Protein AF-0000000084427892 (afdb_homodimer)

Organism: Penicillium patulum (NCBI:txid5078)

Solvent-accessible surface area (backbone atoms only — not comparable to full-atom values): 20695 Å² total; per-residue (Å²): 104,82,32,48,27,40,59,46,80,40,47,54,84,70,60,51,94,84,49,56,61,52,50,46,49,48,48,59,46,49,62,25,68,35,38,67,47,44,87,83,31,60,56,62,82,47,36,40,78,63,13,33,36,31,48,36,70,50,78,70,40,39,47,71,59,46,54,56,54,44,50,54,45,34,74,46,35,72,41,52,42,71,47,29,50,36,34,38,26,32,45,56,47,58,78,58,61,73,76,78,50,58,50,63,68,60,34,79,55,64,64,53,26,68,66,50,59,46,65,60,71,74,93,66,75,62,49,34,32,34,41,33,34,36,38,28,37,37,37,39,20,44,59,84,41,91,79,54,62,72,46,72,36,35,33,39,36,40,34,35,33,40,15,62,42,77,93,50,48,21,29,43,33,39,41,36,22,35,43,62,58,66,59,52,54,51,51,47,52,58,60,56,45,52,59,70,72,97,103,81,29,47,28,40,60,45,80,40,46,51,85,70,59,51,94,85,48,57,61,52,52,45,49,48,47,59,47,49,60,24,68,33,37,64,48,43,86,82,31,60,57,62,82,47,37,40,77,64,13,38,35,31,48,36,71,49,78,68,40,40,47,71,58,45,53,56,54,46,50,53,45,34,74,45,36,72,41,51,42,69,46,31,49,37,35,38,26,34,46,55,48,57,78,55,58,77,77,78,49,58,52,62,71,59,36,80,54,64,64,52,28,71,66,49,58,50,65,62,70,71,90,59,75,62,50,35,34,34,42,32,35,35,37,29,37,36,36,39,19,44,60,84,41,90,79,52,61,71,45,70,35,36,33,39,38,40,34,35,33,39,15,64,43,74,92,50,48,21,30,46,34,37,40,36,21,35,42,60,60,67,57,52,53,52,50,48,53,58,60,55,45,52,58,68,72,98

Sequence (396 aa):
MESAVTIHHGPYESIPPTASPGLKFLQRFLPALDSLSPTENQITPFFTPSAPILVGSDPPTAANQAVILLEVRSHHMCKFHHDVHLAWDIDLGRDIGPVETSYKRTAPDEETAQKGQLYAPLAGNIQMKRTVMFEATSESVFAADPDQFPVRIREFNVLDLEGRDESDLQIVEMRIFLDQRPIQAHSANLFTGATYGSMESAVTIHHGPYESIPPTASPGLKFLQRFLPALDSLSPTENQITPFFTPSAPILVGSDPPTAANQAVILLEVRSHHMCKFHHDVHLAWDIDLGRDIGPVETSYKRTAPDEETAQKGQLYAPLAGNIQMKRTVMFEATSESVFAADPDQFPVRIREFNVLDLEGRDESDLQIVEMRIFLDQRPIQAHSANLFTGATYGS

Secondary structure (DSSP, 8-state):
-EEEEEEEES-GGG--TTS-HHHHHHHHHHHHHH-S-TTTS-SGGGB-TT-EEEETTSPPEEHHHHHHHHHHHHHHEEEEEEEEEEEEEEEEES-S-S---HHHHH-SSHHHHHH-------SS---EEEEEEEEEEEEEEETT-TT-PPEEEEEEEEEEEEESSGGG-EEEEEEEEE--HHHHHHHHHHHHHHHHH-/-EEEEEEEES-GGG--TTS-HHHHHHHHHHHHHH-S-TTTS-SGGGB-TT-EEEETTSPPEEHHHHHHHHHHHHHHEEEEEEEEEEEEEEEEES-S-S---HHHHH-SSHHHHHH-------SS---EEEEEEEEEEEEEEETT-TT-PPEEEEEEEEEEEEESSGGG-EEEEEEEEE--HHHHHHHHHHHHHHHH--

Radius of gyration: 21.23 Å; Cα contacts (8 Å, |Δi|>4): 842; chains: 2; bounding box: 60×52×47 Å

Foldseek 3Di:
DDWDKDKDFWFLCPQDPPDDLLSVLVNLQQCCVFDLCCVVRPNCLQADQLAWEAEAPDDTDTSVVVSVVSPVLSVWFPGKHKIWGMKMKIWPFQPPPQPPDCCLVVVPDVVCSVVPCLQPDPDDRWGTKMKMKTWIKMWTFTPLDPVRDIDIWIKIKIFIWTAPDSVGIHGSYIYIYTDCVSVVVVVCCSVVVVVVVD/DDWDKDKDFWFLCPQDPPDDLLSVLVNLQQCCVFDLCCVVRPNVLQADQLAWEAEPPDDTDGSVVVSVVSPVLSVWFPGKHKIWGMKMKIWPFQPPPQPPDCCLVVVPDVVCSVVPCLPPDDPDRWGTKIKMKTWIKMWTFTPLDPVRDIDIWIKIKIFIWTAPDSVGIHGSYIYIYTDCVSVVVVVCCSVVVVVVVD

pLDDT: mean 82.0, std 20.38, range [28.8, 98.5]

Nearest PDB structures (foldseek):
  3soy-assembly1_A-2  TM=7.344E-01  e=1.628E-03  Salmonella enterica subsp. enterica serovar Typhimurium str. LT2
  3d9r-assembly2_D  TM=6.594E-01  e=1.533E-03  Pectobacterium atrosepticum
  3nv0-assembly1_A  TM=4.526E-01  e=1.935E-02  Caenorhabditis elegans
  5u9o-assembly1_G  TM=5.743E-01  e=2.441E-01  Arabidopsis thaliana
  6jzn-assembly1_C  TM=5.168E-01  e=1.506E-01  Arabidopsis thaliana

Structure (mmCIF, N/CA/C/O backbone):
data_AF-0000000084427892-model_v1
#
loop_
_entity.id
_entity.type
_entity.pdbx_description
1 polymer 'Uncharacterized protein'
#
loop_
_atom_site.group_PDB
_atom_site.id
_atom_site.type_symbol
_atom_site.label_atom_id
_atom_site.label_alt_id
_atom_site.label_comp_id
_atom_site.label_asym_id
_atom_site.label_entity_id
_atom_site.label_seq_id
_atom_site.pdbx_PDB_ins_code
_atom_site.Cartn_x
_atom_site.Cartn_y
_atom_site.Cartn_z
_atom_site.occupancy
_atom_site.B_iso_or_equiv
_atom_site.auth_seq_id
_atom_site.auth_comp_id
_atom_site.auth_asym_id
_atom_site.auth_atom_id
_atom_site.pdbx_PDB_model_num
ATOM 1 N N . MET A 1 1 ? 17.125 0.449 -13.711 1 56.78 1 MET A N 1
ATOM 2 C CA . MET A 1 1 ? 18.031 1.381 -13.055 1 56.78 1 MET A CA 1
ATOM 3 C C . MET A 1 1 ? 18.125 1.089 -11.555 1 56.78 1 MET A C 1
ATOM 5 O O . MET A 1 1 ? 17.125 0.738 -10.93 1 56.78 1 MET A O 1
ATOM 9 N N . GLU A 1 2 ? 19.25 0.907 -11.055 1 73.56 2 GLU A N 1
ATOM 10 C CA . GLU A 1 2 ? 19.531 0.644 -9.641 1 73.56 2 GLU A CA 1
ATOM 11 C C . GLU A 1 2 ? 19.625 1.942 -8.852 1 73.56 2 GLU A C 1
ATOM 13 O O . GLU A 1 2 ? 20.266 2.896 -9.289 1 73.56 2 GLU A O 1
ATOM 18 N N . SER A 1 3 ? 18.703 2.094 -7.887 1 84.56 3 SER A N 1
ATOM 19 C CA . SER A 1 3 ? 18.688 3.234 -6.977 1 84.56 3 SER A CA 1
ATOM 20 C C . SER A 1 3 ? 19.016 2.803 -5.551 1 84.56 3 SER A C 1
ATOM 22 O O . SER A 1 3 ? 19.094 1.607 -5.258 1 84.56 3 SER A O 1
ATOM 24 N N . ALA A 1 4 ? 19.359 3.793 -4.809 1 89.75 4 ALA A N 1
ATOM 25 C CA . ALA A 1 4 ? 19.609 3.52 -3.396 1 89.75 4 ALA A CA 1
ATOM 26 C C . ALA A 1 4 ? 18.344 3.695 -2.564 1 89.75 4 ALA A C 1
ATOM 28 O O . ALA A 1 4 ? 17.516 4.559 -2.857 1 89.75 4 ALA A O 1
ATOM 29 N N . VAL A 1 5 ? 18.25 2.834 -1.562 1 91.88 5 VAL A N 1
ATOM 30 C CA . VAL A 1 5 ? 17.109 2.92 -0.666 1 91.88 5 VAL A CA 1
ATOM 31 C C . VAL A 1 5 ? 17.578 2.902 0.785 1 91.88 5 VAL A C 1
ATOM 33 O O . VAL A 1 5 ? 18.5 2.162 1.133 1 91.88 5 VAL A O 1
ATOM 36 N N . THR A 1 6 ? 17.047 3.797 1.541 1 93.44 6 THR A N 1
ATOM 37 C CA . THR A 1 6 ? 17.203 3.781 2.99 1 93.44 6 THR A CA 1
ATOM 38 C C . THR A 1 6 ? 15.922 3.328 3.678 1 93.44 6 THR A C 1
ATOM 40 O O . THR A 1 6 ? 14.828 3.746 3.295 1 93.44 6 THR A O 1
ATOM 43 N N . ILE A 1 7 ? 16.125 2.459 4.695 1 92.06 7 ILE A N 1
ATOM 44 C CA . ILE A 1 7 ? 14.969 1.875 5.371 1 92.06 7 ILE A CA 1
ATOM 45 C C . ILE A 1 7 ? 14.969 2.291 6.84 1 92.06 7 ILE A C 1
ATOM 47 O O . ILE A 1 7 ? 16 2.248 7.504 1 92.06 7 ILE A O 1
ATOM 51 N N . HIS A 1 8 ? 13.836 2.74 7.293 1 91.69 8 HIS A N 1
ATOM 52 C CA . HIS A 1 8 ? 13.633 3.072 8.695 1 91.69 8 HIS A CA 1
ATOM 53 C C . HIS A 1 8 ? 12.617 2.129 9.344 1 91.69 8 HIS A C 1
ATOM 55 O O . HIS A 1 8 ? 11.555 1.867 8.773 1 91.69 8 HIS A O 1
ATOM 61 N N . HIS A 1 9 ? 12.953 1.652 10.508 1 89.31 9 HIS A N 1
ATOM 62 C CA . HIS A 1 9 ? 12.062 0.815 11.305 1 89.31 9 HIS A CA 1
ATOM 63 C C . HIS A 1 9 ? 11.547 1.565 12.523 1 89.31 9 HIS A C 1
ATOM 65 O O . HIS A 1 9 ? 12.328 2.139 13.281 1 89.31 9 HIS A O 1
ATOM 71 N N . GLY A 1 10 ? 10.203 1.574 12.609 1 90.12 10 GLY A N 1
ATOM 72 C CA . GLY A 1 10 ? 9.633 2.17 13.812 1 90.12 10 GLY A CA 1
ATOM 73 C C . GLY A 1 10 ? 8.898 3.471 13.547 1 90.12 10 GLY A C 1
ATOM 74 O O . GLY A 1 10 ? 8.656 3.826 12.391 1 90.12 10 GLY A O 1
ATOM 75 N N . PRO A 1 11 ? 8.5 4.098 14.672 1 94.38 11 PRO A N 1
ATOM 76 C CA . PRO A 1 11 ? 7.715 5.328 14.539 1 94.38 11 PRO A CA 1
ATOM 77 C C . PRO A 1 11 ? 8.492 6.453 13.859 1 94.38 11 PRO A C 1
ATOM 79 O O . PRO A 1 11 ? 9.719 6.484 13.922 1 94.38 11 PRO A O 1
ATOM 82 N N . TYR A 1 12 ? 7.738 7.328 13.156 1 96.12 12 TYR A N 1
ATOM 83 C CA . TYR A 1 12 ? 8.406 8.391 12.414 1 96.12 12 TYR A CA 1
ATOM 84 C C . TYR A 1 12 ? 9.102 9.359 13.359 1 96.12 12 TYR A C 1
ATOM 86 O O . TYR A 1 12 ? 10.031 10.07 12.961 1 96.12 12 TYR A O 1
ATOM 94 N N . GLU A 1 13 ? 8.742 9.367 14.617 1 96.5 13 GLU A N 1
ATOM 95 C CA . GLU A 1 13 ? 9.367 10.219 15.625 1 96.5 13 GLU A CA 1
ATOM 96 C C . GLU A 1 13 ? 10.812 9.797 15.891 1 96.5 13 GLU A C 1
ATOM 98 O O . GLU A 1 13 ? 11.609 10.594 16.391 1 96.5 13 GLU A O 1
ATOM 103 N N . SER A 1 14 ? 11.164 8.578 15.555 1 95.25 14 SER A N 1
ATOM 104 C CA . SER A 1 14 ? 12.492 8.055 15.852 1 95.25 14 SER A CA 1
ATOM 105 C C . SER A 1 14 ? 13.43 8.227 14.656 1 95.25 14 SER A C 1
ATOM 107 O O . SER A 1 14 ? 14.586 7.797 14.703 1 95.25 14 SER A O 1
ATOM 109 N N . ILE A 1 15 ? 12.961 8.844 13.625 1 96.38 15 ILE A N 1
ATOM 110 C CA . ILE A 1 15 ? 13.836 9.125 12.492 1 96.38 15 ILE A CA 1
ATOM 111 C C . ILE A 1 15 ? 14.906 10.133 12.906 1 96.38 15 ILE A C 1
ATOM 113 O O . ILE A 1 15 ? 14.594 11.242 13.344 1 96.38 15 ILE A O 1
ATOM 117 N N . PRO A 1 16 ? 16.109 9.82 12.75 1 95.56 16 PRO A N 1
ATOM 118 C CA . PRO A 1 16 ? 17.172 10.711 13.219 1 95.56 16 PRO A CA 1
ATOM 119 C C . PRO A 1 16 ? 17.422 11.883 12.273 1 95.56 16 PRO A C 1
ATOM 121 O O . PRO A 1 16 ? 17.047 11.82 11.094 1 95.56 16 PRO A O 1
ATOM 124 N N . PRO A 1 17 ? 18.047 12.883 12.766 1 94.75 17 PRO A N 1
ATOM 125 C CA . PRO A 1 17 ? 18.359 14.047 11.922 1 94.75 17 PRO A CA 1
ATOM 126 C C . PRO A 1 17 ? 19.344 13.719 10.805 1 94.75 17 PRO A C 1
ATOM 128 O O . PRO A 1 17 ? 19.484 14.484 9.844 1 94.75 17 PRO A O 1
ATOM 131 N N . THR A 1 18 ? 20.094 12.594 10.875 1 95.5 18 THR A N 1
ATOM 132 C CA . THR A 1 18 ? 21.094 12.195 9.883 1 95.5 18 THR A CA 1
ATOM 133 C C . THR A 1 18 ? 20.484 11.281 8.828 1 95.5 18 THR A C 1
ATOM 135 O O . THR A 1 18 ? 21.188 10.758 7.969 1 95.5 18 THR A O 1
ATOM 138 N N . ALA A 1 19 ? 19.203 11.102 8.938 1 96.62 19 ALA A N 1
ATOM 139 C CA . ALA A 1 19 ? 18.531 10.203 7.992 1 96.62 19 ALA A CA 1
ATOM 140 C C . ALA A 1 19 ? 18.547 10.789 6.582 1 96.62 19 ALA A C 1
ATOM 142 O O . ALA A 1 19 ? 18.969 11.93 6.379 1 96.62 19 ALA A O 1
ATOM 143 N N . SER A 1 20 ? 18.188 9.984 5.602 1 96.5 20 SER A N 1
ATOM 144 C CA . SER A 1 20 ? 18.094 10.414 4.211 1 96.5 20 SER A CA 1
ATOM 145 C C . SER A 1 20 ? 17.047 11.516 4.047 1 96.5 20 SER A C 1
ATOM 147 O O . SER A 1 20 ? 16.141 11.648 4.867 1 96.5 20 SER A O 1
ATOM 149 N N . PRO A 1 21 ? 17.125 12.367 3.012 1 96.38 21 PRO A N 1
ATOM 150 C CA . PRO A 1 21 ? 16.219 13.5 2.818 1 96.38 21 PRO A CA 1
ATOM 151 C C . PRO A 1 21 ? 14.75 13.102 2.814 1 96.38 21 PRO A C 1
ATOM 153 O O . PRO A 1 21 ? 13.906 13.797 3.389 1 96.38 21 PRO A O 1
ATOM 156 N N . GLY A 1 22 ? 14.422 12 2.205 1 97.69 22 GLY A N 1
ATOM 157 C CA . GLY A 1 22 ? 13.031 11.562 2.166 1 97.69 22 GLY A CA 1
ATOM 158 C C . GLY A 1 22 ? 12.484 11.195 3.531 1 97.69 22 GLY A C 1
ATOM 159 O O . GLY A 1 22 ? 11.328 11.5 3.844 1 97.69 22 GLY A O 1
ATOM 160 N N . LEU A 1 23 ? 13.312 10.516 4.348 1 97.94 23 LEU A N 1
ATOM 161 C CA . LEU A 1 23 ? 12.883 10.156 5.695 1 97.94 23 LEU A CA 1
ATOM 162 C C . LEU A 1 23 ? 12.734 11.398 6.566 1 97.94 23 LEU A C 1
ATOM 164 O O . LEU A 1 23 ? 11.805 11.484 7.375 1 97.94 23 LEU A O 1
ATOM 168 N N . LYS A 1 24 ? 13.633 12.32 6.367 1 98.25 24 LYS A N 1
ATOM 169 C CA . LYS A 1 24 ? 13.492 13.578 7.082 1 98.25 24 LYS A CA 1
ATOM 170 C C . LYS A 1 24 ? 12.211 14.305 6.676 1 98.25 24 LYS A C 1
ATOM 172 O O . LYS A 1 24 ? 11.531 14.898 7.516 1 98.25 24 LYS A O 1
ATOM 177 N N . PHE A 1 25 ? 11.906 14.328 5.383 1 98.12 25 PHE A N 1
ATOM 178 C CA . PHE A 1 25 ? 10.656 14.891 4.898 1 98.12 25 PHE A CA 1
ATOM 179 C C . PHE A 1 25 ? 9.469 14.25 5.602 1 98.12 25 PHE A C 1
ATOM 181 O O . PHE A 1 25 ? 8.57 14.953 6.082 1 98.12 25 PHE A O 1
ATOM 188 N N . LEU A 1 26 ? 9.516 12.914 5.691 1 98.5 26 LEU A N 1
ATOM 189 C CA . LEU A 1 26 ? 8.438 12.164 6.324 1 98.5 26 LEU A CA 1
ATOM 190 C C . LEU A 1 26 ? 8.266 12.578 7.781 1 98.5 26 LEU A C 1
ATOM 192 O O . LEU A 1 26 ? 7.141 12.758 8.258 1 98.5 26 LEU A O 1
ATOM 196 N N . GLN A 1 27 ? 9.336 12.734 8.438 1 98 27 GLN A N 1
ATOM 197 C CA . GLN A 1 27 ? 9.344 13.133 9.844 1 98 27 GLN A CA 1
ATOM 198 C C . GLN A 1 27 ? 8.672 14.484 10.039 1 98 27 GLN A C 1
ATOM 200 O O . GLN A 1 27 ? 8.047 14.734 11.07 1 98 27 GLN A O 1
ATOM 205 N N . ARG A 1 28 ? 8.789 15.359 9.086 1 97.19 28 ARG A N 1
ATOM 206 C CA . ARG A 1 28 ? 8.188 16.688 9.172 1 97.19 28 ARG A CA 1
ATOM 207 C C . ARG A 1 28 ? 6.742 16.656 8.695 1 97.19 28 ARG A C 1
ATOM 209 O O . ARG A 1 28 ? 5.902 17.406 9.211 1 97.19 28 ARG A O 1
ATOM 216 N N . PHE A 1 29 ? 6.438 15.875 7.805 1 97.75 29 PHE A N 1
ATOM 217 C CA . PHE A 1 29 ? 5.141 15.852 7.137 1 97.75 29 PHE A CA 1
ATOM 218 C C . PHE A 1 29 ? 4.082 15.211 8.023 1 97.75 29 PHE A C 1
ATOM 220 O O . PHE A 1 29 ? 2.965 15.719 8.133 1 97.75 29 PHE A O 1
ATOM 227 N N . LEU A 1 30 ? 4.398 14.086 8.672 1 98.06 30 LEU A N 1
ATOM 228 C CA . LEU A 1 30 ? 3.389 13.258 9.328 1 98.06 30 LEU A CA 1
ATOM 229 C C . LEU A 1 30 ? 2.764 14 10.508 1 98.06 30 LEU A C 1
ATOM 231 O O . LEU A 1 30 ? 1.559 13.891 10.742 1 98.06 30 LEU A O 1
ATOM 235 N N . PRO A 1 31 ? 3.58 14.812 11.281 1 96.94 31 PRO A N 1
ATOM 236 C CA . PRO A 1 31 ? 2.92 15.594 12.328 1 96.94 31 PRO A CA 1
ATOM 237 C C . PRO A 1 31 ? 1.857 16.547 11.781 1 96.94 31 PRO A C 1
ATOM 239 O O . PRO A 1 31 ? 0.819 16.75 12.414 1 96.94 31 PRO A O 1
ATOM 242 N N . ALA A 1 32 ? 2.111 17.094 10.648 1 95.81 32 ALA A N 1
ATOM 243 C CA . ALA A 1 32 ? 1.122 17.969 10.023 1 95.81 32 ALA A CA 1
ATOM 244 C C . ALA A 1 32 ? -0.104 17.188 9.578 1 95.81 32 ALA A C 1
ATOM 246 O O . ALA A 1 32 ? -1.24 17.609 9.797 1 95.81 32 ALA A O 1
ATOM 247 N N . LEU A 1 33 ? 0.109 16.031 9.031 1 96.38 33 LEU A N 1
ATOM 248 C CA . LEU A 1 33 ? -0.982 15.188 8.555 1 96.38 33 LEU A CA 1
ATOM 249 C C . LEU A 1 33 ? -1.826 14.688 9.727 1 96.38 33 LEU A C 1
ATOM 251 O O . LEU A 1 33 ? -3.045 14.547 9.602 1 96.38 33 LEU A O 1
ATOM 255 N N . ASP A 1 34 ? -1.21 14.43 10.812 1 96.44 34 ASP A N 1
ATOM 256 C CA . ASP A 1 34 ? -1.856 13.828 11.977 1 96.44 34 ASP A CA 1
ATOM 257 C C . ASP A 1 34 ? -2.568 14.891 12.812 1 96.44 34 ASP A C 1
ATOM 259 O O . ASP A 1 34 ? -3.379 14.562 13.68 1 96.44 34 ASP A O 1
ATOM 263 N N . SER A 1 35 ? -2.305 16.109 12.547 1 95.5 35 SER A N 1
ATOM 264 C CA . SER A 1 35 ? -2.764 17.172 13.422 1 95.5 35 SER A CA 1
ATOM 265 C C . SER A 1 35 ? -4.285 17.297 13.398 1 95.5 35 SER A C 1
ATOM 267 O O . SER A 1 35 ? -4.902 17.203 12.336 1 95.5 35 SER A O 1
ATOM 269 N N . LEU A 1 36 ? -4.832 17.531 14.539 1 95.75 36 LEU A N 1
ATOM 270 C CA . LEU A 1 36 ? -6.25 17.859 14.648 1 95.75 36 LEU A CA 1
ATOM 271 C C . LEU A 1 36 ? -6.461 19.359 14.75 1 95.75 36 LEU A C 1
ATOM 273 O O . LEU A 1 36 ? -7.539 19.828 15.125 1 95.75 36 LEU A O 1
ATOM 277 N N . SER A 1 37 ? -5.422 20.094 14.508 1 93.5 37 SER A N 1
ATOM 278 C CA . SER A 1 37 ? -5.438 21.547 14.344 1 93.5 37 SER A CA 1
ATOM 279 C C . SER A 1 37 ? -4.801 21.969 13.023 1 93.5 37 SER A C 1
ATOM 281 O O . SER A 1 37 ? -3.74 22.594 13.008 1 93.5 37 SER A O 1
ATOM 283 N N . PRO A 1 38 ? -5.535 21.703 11.961 1 89.62 38 PRO A N 1
ATOM 284 C CA . PRO A 1 38 ? -4.941 21.875 10.633 1 89.62 38 PRO A CA 1
ATOM 285 C C . PRO A 1 38 ? -4.66 23.344 10.289 1 89.62 38 PRO A C 1
ATOM 287 O O . PRO A 1 38 ? -3.842 23.625 9.414 1 89.62 38 PRO A O 1
ATOM 290 N N . THR A 1 39 ? -5.234 24.266 10.938 1 87.5 39 THR A N 1
ATOM 291 C CA . THR A 1 39 ? -4.949 25.688 10.711 1 87.5 39 THR A CA 1
ATOM 292 C C . THR A 1 39 ? -3.561 26.047 11.234 1 87.5 39 THR A C 1
ATOM 294 O O . THR A 1 39 ? -2.842 26.828 10.609 1 87.5 39 THR A O 1
ATOM 297 N N . GLU A 1 40 ? -3.227 25.438 12.32 1 90.94 40 GLU A N 1
ATOM 298 C CA . GLU A 1 40 ? -1.932 25.703 12.945 1 90.94 40 GLU A CA 1
ATOM 299 C C . GLU A 1 40 ? -0.835 24.844 12.328 1 90.94 40 GLU A C 1
ATOM 301 O O . GLU A 1 40 ? 0.335 25.234 12.32 1 90.94 40 GLU A O 1
ATOM 306 N N . ASN A 1 41 ? -1.213 23.703 11.922 1 92.25 41 ASN A N 1
ATOM 307 C CA . ASN A 1 41 ? -0.294 22.75 11.305 1 92.25 41 ASN A CA 1
ATOM 308 C C . ASN A 1 41 ? -0.712 22.422 9.875 1 92.25 41 ASN A C 1
ATOM 310 O O . ASN A 1 41 ? -1.296 21.359 9.625 1 92.25 41 ASN A O 1
ATOM 314 N N . GLN A 1 42 ? -0.339 23.234 8.938 1 91.12 42 GLN A N 1
ATOM 315 C CA . GLN A 1 42 ? -0.82 23.141 7.562 1 91.12 42 GLN A CA 1
ATOM 316 C C . GLN A 1 42 ? -0.027 22.094 6.777 1 91.12 42 GLN A C 1
ATOM 318 O O . GLN A 1 42 ? 1.194 22 6.922 1 91.12 42 GLN A O 1
ATOM 323 N N . ILE A 1 43 ? -0.756 21.375 5.941 1 93.19 43 ILE A N 1
ATOM 324 C CA . ILE A 1 43 ? -0.077 20.391 5.113 1 93.19 43 ILE A CA 1
ATOM 325 C C . ILE A 1 43 ? 0.25 21 3.748 1 93.19 43 ILE A C 1
ATOM 327 O O . ILE A 1 43 ? 1.049 20.438 2.99 1 93.19 43 ILE A O 1
ATOM 331 N N . THR A 1 44 ? -0.234 22.109 3.383 1 91.12 44 THR A N 1
ATOM 332 C CA . THR A 1 44 ? -0.168 22.688 2.047 1 91.12 44 THR A CA 1
ATOM 333 C C . THR A 1 44 ? 1.281 22.906 1.625 1 91.12 44 THR A C 1
ATOM 335 O O . THR A 1 44 ? 1.644 22.656 0.474 1 91.12 44 THR A O 1
ATOM 338 N N . PRO A 1 45 ? 2.162 23.328 2.498 1 92.94 45 PRO A N 1
ATOM 339 C CA . PRO A 1 45 ? 3.543 23.578 2.078 1 92.94 45 PRO A CA 1
ATOM 340 C C . PRO A 1 45 ? 4.262 22.312 1.637 1 92.94 45 PRO A C 1
ATOM 342 O O . PRO A 1 45 ? 5.316 22.375 1.002 1 92.94 45 PRO A O 1
ATOM 345 N N . PHE A 1 46 ? 3.738 21.172 1.99 1 95.69 46 PHE A N 1
ATOM 346 C CA . PHE A 1 46 ? 4.402 19.906 1.691 1 95.69 46 PHE A CA 1
ATOM 347 C C . PHE A 1 46 ? 4.035 19.422 0.295 1 95.69 46 PHE A C 1
ATOM 349 O O . PHE A 1 46 ? 4.625 18.469 -0.211 1 95.69 46 PHE A O 1
ATOM 356 N N . PHE A 1 47 ? 3.064 20.078 -0.274 1 93.12 47 PHE A N 1
ATOM 357 C CA . PHE A 1 47 ? 2.562 19.641 -1.57 1 93.12 47 PHE A CA 1
ATOM 358 C C . PHE A 1 47 ? 2.777 20.719 -2.629 1 93.12 47 PHE A C 1
ATOM 360 O O . PHE A 1 47 ? 2.695 21.922 -2.332 1 93.12 47 PHE A O 1
ATOM 367 N N . THR A 1 48 ? 2.992 20.234 -3.834 1 87.5 48 THR A N 1
ATOM 368 C CA . THR A 1 48 ? 2.756 21.141 -4.945 1 87.5 48 THR A CA 1
ATOM 369 C C . THR A 1 48 ? 1.268 21.453 -5.098 1 87.5 48 THR A C 1
ATOM 371 O O . THR A 1 48 ? 0.424 20.625 -4.746 1 87.5 48 THR A O 1
ATOM 374 N N . PRO A 1 49 ? 0.808 22.594 -5.457 1 78.25 49 PRO A N 1
ATOM 375 C CA . PRO A 1 49 ? -0.591 23.016 -5.441 1 78.25 49 PRO A CA 1
ATOM 376 C C . PRO A 1 49 ? -1.52 22.047 -6.164 1 78.25 49 PRO A C 1
ATOM 378 O O . PRO A 1 49 ? -2.654 21.828 -5.73 1 78.25 49 PRO A O 1
ATOM 381 N N . SER A 1 50 ? -1.135 21.375 -7.137 1 79.25 50 SER A N 1
ATOM 382 C CA . SER A 1 50 ? -2.029 20.516 -7.898 1 79.25 50 SER A CA 1
ATOM 383 C C . SER A 1 50 ? -1.663 19.047 -7.719 1 79.25 50 SER A C 1
ATOM 385 O O . SER A 1 50 ? -2.051 18.203 -8.531 1 79.25 50 SER A O 1
ATOM 387 N N . ALA A 1 51 ? -0.917 18.812 -6.609 1 87.5 51 ALA A N 1
ATOM 388 C CA . ALA A 1 51 ? -0.548 17.422 -6.383 1 87.5 51 ALA A CA 1
ATOM 389 C C . ALA A 1 51 ? -1.781 16.562 -6.105 1 87.5 51 ALA A C 1
ATOM 391 O O . ALA A 1 51 ? -2.566 16.875 -5.203 1 87.5 51 ALA A O 1
ATOM 392 N N . PRO A 1 52 ? -1.95 15.531 -6.832 1 89.5 52 PRO A N 1
ATOM 393 C CA . PRO A 1 52 ? -3.08 14.641 -6.551 1 89.5 52 PRO A CA 1
ATOM 394 C C . PRO A 1 52 ? -2.832 13.734 -5.348 1 89.5 52 PRO A C 1
ATOM 396 O O . PRO A 1 52 ? -1.707 13.273 -5.141 1 89.5 52 PRO A O 1
ATOM 399 N N . ILE A 1 53 ? -3.879 13.523 -4.641 1 90.94 53 ILE A N 1
ATOM 400 C CA . ILE A 1 53 ? -3.939 12.516 -3.586 1 90.94 53 ILE A CA 1
ATOM 401 C C . ILE A 1 53 ? -4.918 11.414 -3.982 1 90.94 53 ILE A C 1
ATOM 403 O O . ILE A 1 53 ? -6.105 11.68 -4.199 1 90.94 53 ILE A O 1
ATOM 407 N N . LEU A 1 54 ? -4.395 10.258 -4.098 1 90.19 54 LEU A N 1
ATOM 408 C CA . LEU A 1 54 ? -5.188 9.094 -4.465 1 90.19 54 LEU A CA 1
ATOM 409 C C . LEU A 1 54 ? -5.387 8.172 -3.266 1 90.19 54 LEU A C 1
ATOM 411 O O . LEU A 1 54 ? -4.418 7.738 -2.643 1 90.19 54 LEU A O 1
ATOM 415 N N . VAL A 1 55 ? -6.641 7.867 -2.965 1 91.12 55 VAL A N 1
ATOM 416 C CA . VAL A 1 55 ? -6.965 6.926 -1.897 1 91.12 55 VAL A CA 1
ATOM 417 C C . VAL A 1 55 ? -7.668 5.703 -2.482 1 91.12 55 VAL A C 1
ATOM 419 O O . VAL A 1 55 ? -8.836 5.777 -2.873 1 91.12 55 VAL A O 1
ATOM 422 N N . GLY A 1 56 ? -6.945 4.613 -2.408 1 88.25 56 GLY A N 1
ATOM 423 C CA . GLY A 1 56 ? -7.504 3.42 -3.027 1 88.25 56 GLY A CA 1
ATOM 424 C C . GLY A 1 56 ? -7.938 3.643 -4.465 1 88.25 56 GLY A C 1
ATOM 425 O O . GLY A 1 56 ? -7.156 4.121 -5.289 1 88.25 56 GLY A O 1
ATOM 426 N N . SER A 1 57 ? -9.211 3.268 -4.617 1 85.06 57 SER A N 1
ATOM 427 C CA . SER A 1 57 ? -9.758 3.361 -5.969 1 85.06 57 SER A CA 1
ATOM 428 C C . SER A 1 57 ? -10.656 4.586 -6.117 1 85.06 57 SER A C 1
ATOM 430 O O . SER A 1 57 ? -11.328 4.746 -7.137 1 85.06 57 SER A O 1
ATOM 432 N N . ASP A 1 58 ? -10.688 5.48 -5.168 1 84.75 58 ASP A N 1
ATOM 433 C CA . ASP A 1 58 ? -11.5 6.688 -5.223 1 84.75 58 ASP A CA 1
ATOM 434 C C . ASP A 1 58 ? -10.938 7.684 -6.234 1 84.75 58 ASP A C 1
ATOM 436 O O . ASP A 1 58 ? -9.758 7.625 -6.582 1 84.75 58 ASP A O 1
ATOM 440 N N . PRO A 1 59 ? -11.82 8.562 -6.703 1 84.62 59 PRO A N 1
ATOM 441 C CA . PRO A 1 59 ? -11.297 9.641 -7.543 1 84.62 59 PRO A CA 1
ATOM 442 C C . PRO A 1 59 ? -10.242 10.484 -6.836 1 84.62 59 PRO A C 1
ATOM 444 O O . PRO A 1 59 ? -10.312 10.68 -5.617 1 84.62 59 PRO A O 1
ATOM 447 N N . PRO A 1 60 ? -9.289 10.93 -7.578 1 86.25 60 PRO A N 1
ATOM 448 C CA . PRO A 1 60 ? -8.234 11.742 -6.961 1 86.25 60 PRO A CA 1
ATOM 449 C C . PRO A 1 60 ? -8.766 13.062 -6.406 1 86.25 60 PRO A C 1
ATOM 451 O O . PRO A 1 60 ? -9.734 13.617 -6.938 1 86.25 60 PRO A O 1
ATOM 454 N N . THR A 1 61 ? -8.141 13.492 -5.344 1 86.25 61 THR A N 1
ATOM 455 C CA . THR A 1 61 ? -8.383 14.805 -4.758 1 86.25 61 THR A CA 1
ATOM 456 C C . THR A 1 61 ? -7.113 15.648 -4.773 1 86.25 61 THR A C 1
ATOM 458 O O . THR A 1 61 ? -6.023 15.148 -4.496 1 86.25 61 THR A O 1
ATOM 461 N N . ALA A 1 62 ? -7.305 16.891 -5.027 1 84 62 ALA A N 1
ATOM 462 C CA . ALA A 1 62 ? -6.148 17.766 -4.977 1 84 62 ALA A CA 1
ATOM 463 C C . ALA A 1 62 ? -5.766 18.094 -3.535 1 84 62 ALA A C 1
ATOM 465 O O . ALA A 1 62 ? -6.629 18.156 -2.656 1 84 62 ALA A O 1
ATOM 466 N N . ALA A 1 63 ? -4.48 18.406 -3.395 1 83.69 63 ALA A N 1
ATOM 467 C CA . ALA A 1 63 ? -3.955 18.688 -2.061 1 83.69 63 ALA A CA 1
ATOM 468 C C . ALA A 1 63 ? -4.699 19.844 -1.411 1 83.69 63 ALA A C 1
ATOM 470 O O . ALA A 1 63 ? -5 19.812 -0.216 1 83.69 63 ALA A O 1
ATOM 471 N N . ASN A 1 64 ? -5 20.828 -2.123 1 80.5 64 ASN A N 1
ATOM 472 C CA . ASN A 1 64 ? -5.68 21.984 -1.567 1 80.5 64 ASN A CA 1
ATOM 473 C C . ASN A 1 64 ? -7.094 21.656 -1.111 1 80.5 64 ASN A C 1
ATOM 475 O O . ASN A 1 64 ? -7.625 22.281 -0.199 1 80.5 64 ASN A O 1
ATOM 479 N N . GLN A 1 65 ? -7.691 20.641 -1.701 1 82.19 65 GLN A N 1
ATOM 480 C CA . GLN A 1 65 ? -9.023 20.188 -1.302 1 82.19 65 GLN A CA 1
ATOM 481 C C . GLN A 1 65 ? -8.945 19.266 -0.083 1 82.19 65 GLN A C 1
ATOM 483 O O . GLN A 1 65 ? -9.914 19.141 0.668 1 82.19 65 GLN A O 1
ATOM 488 N N . ALA A 1 66 ? -7.805 18.672 0.007 1 82.62 66 ALA A N 1
ATOM 489 C CA . ALA A 1 66 ? -7.613 17.75 1.124 1 82.62 66 ALA A CA 1
ATOM 490 C C . ALA A 1 66 ? -7.652 18.484 2.459 1 82.62 66 ALA A C 1
ATOM 492 O O . ALA A 1 66 ? -8.023 17.906 3.484 1 82.62 66 ALA A O 1
ATOM 493 N N . VAL A 1 67 ? -7.324 19.766 2.42 1 82.25 67 VAL A N 1
ATOM 494 C CA . VAL A 1 67 ? -7.344 20.578 3.629 1 82.25 67 VAL A CA 1
ATOM 495 C C . VAL A 1 67 ? -8.742 20.578 4.234 1 82.25 67 VAL A C 1
ATOM 497 O O . VAL A 1 67 ? -8.898 20.516 5.453 1 82.25 67 VAL A O 1
ATOM 500 N N . ILE A 1 68 ? -9.727 20.547 3.4 1 84 68 ILE A N 1
ATOM 501 C CA . ILE A 1 68 ? -11.117 20.547 3.852 1 84 68 ILE A CA 1
ATOM 502 C C . ILE A 1 68 ? -11.406 19.25 4.602 1 84 68 ILE A C 1
ATOM 504 O O . ILE A 1 68 ? -12.047 19.266 5.652 1 84 68 ILE A O 1
ATOM 508 N N . LEU A 1 69 ? -10.844 18.219 4.129 1 84.25 69 LEU A N 1
ATOM 509 C CA . LEU A 1 69 ? -11.062 16.922 4.746 1 84.25 69 LEU A CA 1
ATOM 510 C C . LEU A 1 69 ? -10.367 16.828 6.102 1 84.25 69 LEU A C 1
ATOM 512 O O . LEU A 1 69 ? -10.891 16.219 7.035 1 84.25 69 LEU A O 1
ATOM 516 N N . LEU A 1 70 ? -9.242 17.469 6.203 1 90 70 LEU A N 1
ATOM 517 C CA . LEU A 1 70 ? -8.531 17.5 7.477 1 90 70 LEU A CA 1
ATOM 518 C C . LEU A 1 70 ? -9.305 18.312 8.508 1 90 70 LEU A C 1
ATOM 520 O O . LEU A 1 70 ? -9.312 17.984 9.695 1 90 70 LEU A O 1
ATOM 524 N N . GLU A 1 71 ? -9.938 19.344 8.016 1 89.75 71 GLU A N 1
ATOM 525 C CA . GLU A 1 71 ? -10.781 20.141 8.906 1 89.75 71 GLU A CA 1
ATOM 526 C C . GLU A 1 71 ? -11.977 19.344 9.406 1 89.75 71 GLU A C 1
ATOM 528 O O . GLU A 1 71 ? -12.305 19.375 10.594 1 89.75 71 GLU A O 1
ATOM 533 N N . VAL A 1 72 ? -12.578 18.625 8.547 1 87.25 72 VAL A N 1
ATOM 534 C CA . VAL A 1 72 ? -13.695 17.766 8.922 1 87.25 72 VAL A CA 1
ATOM 535 C C . VAL A 1 72 ? -13.242 16.75 9.961 1 87.25 72 VAL A C 1
ATOM 537 O O . VAL A 1 72 ? -13.922 16.547 10.977 1 87.25 72 VAL A O 1
ATOM 540 N N . ARG A 1 73 ? -12.094 16.156 9.734 1 91.19 73 ARG A N 1
ATOM 541 C CA . ARG A 1 73 ? -11.539 15.195 10.68 1 91.19 73 ARG A CA 1
ATOM 542 C C . ARG A 1 73 ? -11.359 15.82 12.062 1 91.19 73 ARG A C 1
ATOM 544 O O . ARG A 1 73 ? -11.695 15.211 13.078 1 91.19 73 ARG A O 1
ATOM 551 N N . SER A 1 74 ? -10.906 17.031 12.055 1 92.12 74 SER A N 1
ATOM 552 C CA . SER A 1 74 ? -10.617 17.703 13.312 1 92.12 74 SER A CA 1
ATOM 553 C C . SER A 1 74 ? -11.898 17.938 14.117 1 92.12 74 SER A C 1
ATOM 555 O O . SER A 1 74 ? -11.852 18.031 15.344 1 92.12 74 SER A O 1
ATOM 557 N N . HIS A 1 75 ? -13 17.984 13.445 1 91.5 75 HIS A N 1
ATOM 558 C CA . HIS A 1 75 ? -14.266 18.219 14.125 1 91.5 75 HIS A CA 1
ATOM 559 C C . HIS A 1 75 ? -14.836 16.922 14.695 1 91.5 75 HIS A C 1
ATOM 561 O O . HIS A 1 75 ? -15.57 16.938 15.688 1 91.5 75 HIS A O 1
ATOM 567 N N . HIS A 1 76 ? -14.43 15.852 14.125 1 92.31 76 HIS A N 1
ATOM 568 C CA . HIS A 1 76 ? -15.117 14.609 14.469 1 92.31 76 HIS A CA 1
ATOM 569 C C . HIS A 1 76 ? -14.211 13.695 15.281 1 92.31 76 HIS A C 1
ATOM 571 O O . HIS A 1 76 ? -14.688 12.766 15.938 1 92.31 76 HIS A O 1
ATOM 577 N N . MET A 1 77 ? -12.953 13.953 15.227 1 95.31 77 MET A N 1
ATOM 578 C CA . MET A 1 77 ? -12.016 13.062 15.898 1 95.31 77 MET A CA 1
ATOM 579 C C . MET A 1 77 ? -11.383 13.742 17.109 1 95.31 77 MET A C 1
ATOM 581 O O . MET A 1 77 ? -11.156 14.953 17.094 1 95.31 77 MET A O 1
ATOM 585 N N . CYS A 1 78 ? -11.109 12.961 18.141 1 95.69 78 CYS A N 1
ATOM 586 C CA . CYS A 1 78 ? -10.375 13.516 19.281 1 95.69 78 CYS A CA 1
ATOM 587 C C . CYS A 1 78 ? -8.953 12.961 19.328 1 95.69 78 CYS A C 1
ATOM 589 O O . CYS A 1 78 ? -8.102 13.477 20.047 1 95.69 78 CYS A O 1
ATOM 591 N N . LYS A 1 79 ? -8.734 11.898 18.609 1 96.5 79 LYS A N 1
ATOM 592 C CA . LYS A 1 79 ? -7.395 11.352 18.422 1 96.5 79 LYS A CA 1
ATOM 593 C C . LYS A 1 79 ? -7.188 10.852 17 1 96.5 79 LYS A C 1
ATOM 595 O O . LYS A 1 79 ? -8.07 10.211 16.422 1 96.5 79 LYS A O 1
ATOM 600 N N . PHE A 1 80 ? -6.09 11.156 16.438 1 96.88 80 PHE A N 1
ATOM 601 C CA . PHE A 1 80 ? -5.668 10.656 15.133 1 96.88 80 PHE A CA 1
ATOM 602 C C . PHE A 1 80 ? -4.148 10.617 15.039 1 96.88 80 PHE A C 1
ATOM 604 O O . PHE A 1 80 ? -3.471 11.602 15.352 1 96.88 80 PHE A O 1
ATOM 611 N N . HIS A 1 81 ? -3.635 9.484 14.641 1 97.19 81 HIS A N 1
ATOM 612 C CA . HIS A 1 81 ? -2.186 9.336 14.602 1 97.19 81 HIS A CA 1
ATOM 613 C C . HIS A 1 81 ? -1.778 8.156 13.719 1 97.19 81 HIS A C 1
ATOM 615 O O . HIS A 1 81 ? -2.438 7.117 13.727 1 97.19 81 HIS A O 1
ATOM 621 N N . HIS A 1 82 ? -0.735 8.391 12.992 1 97.19 82 HIS A N 1
ATOM 622 C CA . HIS A 1 82 ? -0.124 7.281 12.266 1 97.19 82 HIS A CA 1
ATOM 623 C C . HIS A 1 82 ? 1.014 6.656 13.062 1 97.19 82 HIS A C 1
ATOM 625 O O . HIS A 1 82 ? 1.979 7.34 13.422 1 97.19 82 HIS A O 1
ATOM 631 N N . ASP A 1 83 ? 0.932 5.41 13.328 1 95.25 83 ASP A N 1
ATOM 632 C CA . ASP A 1 83 ? 2.062 4.625 13.805 1 95.25 83 ASP A CA 1
ATOM 633 C C . ASP A 1 83 ? 2.805 3.963 12.648 1 95.25 83 ASP A C 1
ATOM 635 O O . ASP A 1 83 ? 2.377 2.922 12.141 1 95.25 83 ASP A O 1
ATOM 639 N N . VAL A 1 84 ? 3.893 4.582 12.297 1 95.19 84 VAL A N 1
ATOM 640 C CA . VAL A 1 84 ? 4.684 4.039 11.195 1 95.19 84 VAL A CA 1
ATOM 641 C C . VAL A 1 84 ? 5.461 2.814 11.68 1 95.19 84 VAL A C 1
ATOM 643 O O . VAL A 1 84 ? 6.07 2.836 12.75 1 95.19 84 VAL A O 1
ATOM 646 N N . HIS A 1 85 ? 5.43 1.771 10.891 1 91.69 85 HIS A N 1
ATOM 647 C CA . HIS A 1 85 ? 6.168 0.549 11.195 1 91.69 85 HIS A CA 1
ATOM 648 C C . HIS A 1 85 ? 7.453 0.463 10.383 1 91.69 85 HIS A C 1
ATOM 650 O O . HIS A 1 85 ? 8.508 0.099 10.914 1 91.69 85 HIS A O 1
ATOM 656 N N . LEU A 1 86 ? 7.316 0.731 9.125 1 93.5 86 LEU A N 1
ATOM 657 C CA . LEU A 1 86 ? 8.391 0.694 8.141 1 93.5 86 LEU A CA 1
ATOM 658 C C . LEU A 1 86 ? 8.281 1.863 7.168 1 93.5 86 LEU A C 1
ATOM 660 O O . LEU A 1 86 ? 7.18 2.219 6.742 1 93.5 86 LEU A O 1
ATOM 664 N N . ALA A 1 87 ? 9.391 2.383 6.867 1 95.88 87 ALA A N 1
ATOM 665 C CA . ALA A 1 87 ? 9.445 3.416 5.836 1 95.88 87 ALA A CA 1
ATOM 666 C C . ALA A 1 87 ? 10.648 3.211 4.918 1 95.88 87 ALA A C 1
ATOM 668 O O . ALA A 1 87 ? 11.719 2.797 5.367 1 95.88 87 ALA A O 1
ATOM 669 N N . TRP A 1 88 ? 10.492 3.43 3.641 1 94.81 88 TRP A N 1
ATOM 670 C CA . TRP A 1 88 ? 11.531 3.354 2.617 1 94.81 88 TRP A CA 1
ATOM 671 C C . TRP A 1 88 ? 11.719 4.699 1.928 1 94.81 88 TRP A C 1
ATOM 673 O O . TRP A 1 88 ? 10.742 5.34 1.525 1 94.81 88 TRP A O 1
ATOM 683 N N . ASP A 1 89 ? 12.883 5.133 1.85 1 96.19 89 ASP A N 1
ATOM 684 C CA . ASP A 1 89 ? 13.25 6.293 1.041 1 96.19 89 ASP A CA 1
ATOM 685 C C . ASP A 1 89 ? 14.117 5.883 -0.145 1 96.19 89 ASP A C 1
ATOM 687 O O . ASP A 1 89 ? 15.266 5.469 0.034 1 96.19 89 ASP A O 1
ATOM 691 N N . ILE A 1 90 ? 13.57 6.043 -1.325 1 93.81 90 ILE A N 1
ATOM 692 C CA . ILE A 1 90 ? 14.273 5.684 -2.551 1 93.81 90 ILE A CA 1
ATOM 693 C C . ILE A 1 90 ? 14.797 6.945 -3.234 1 93.81 90 ILE A C 1
ATOM 695 O O . ILE A 1 90 ? 14.031 7.855 -3.551 1 93.81 90 ILE A O 1
ATOM 699 N N . ASP A 1 91 ? 16.062 6.914 -3.439 1 92.81 91 ASP A N 1
ATOM 700 C CA . ASP A 1 91 ? 16.703 8 -4.18 1 92.81 91 ASP A CA 1
ATOM 701 C C . ASP A 1 91 ? 16.641 7.742 -5.684 1 92.81 91 ASP A C 1
ATOM 703 O O . ASP A 1 91 ? 17.359 6.875 -6.199 1 92.81 91 ASP A O 1
ATOM 707 N N . LEU A 1 92 ? 15.852 8.5 -6.398 1 87.81 92 LEU A N 1
ATOM 708 C CA . LEU A 1 92 ? 15.664 8.281 -7.828 1 87.81 92 LEU A CA 1
ATOM 709 C C . LEU A 1 92 ? 16.672 9.102 -8.633 1 87.81 92 LEU A C 1
ATOM 711 O O . LEU A 1 92 ? 16.797 8.922 -9.852 1 87.81 92 LEU A O 1
ATOM 715 N N . GLY A 1 93 ? 17.516 9.766 -7.984 1 76.25 93 GLY A N 1
ATOM 716 C CA . GLY A 1 93 ? 18.531 10.562 -8.648 1 76.25 93 GLY A CA 1
ATOM 717 C C . GLY A 1 93 ? 17.953 11.688 -9.484 1 76.25 93 GLY A C 1
ATOM 718 O O . GLY A 1 93 ? 16.797 12.094 -9.289 1 76.25 93 GLY A O 1
ATOM 719 N N . ARG A 1 94 ? 18.75 12.32 -10.234 1 64.19 94 ARG A N 1
ATOM 720 C CA . ARG A 1 94 ? 18.422 13.516 -10.992 1 64.19 94 ARG A CA 1
ATOM 721 C C . ARG A 1 94 ? 17.734 13.156 -12.305 1 64.19 94 ARG A C 1
ATOM 723 O O . ARG A 1 94 ? 16.891 13.914 -12.797 1 64.19 94 ARG A O 1
ATOM 730 N N . ASP A 1 95 ? 18.141 12.172 -13.016 1 53.75 95 ASP A N 1
ATOM 731 C CA . ASP A 1 95 ? 17.969 12.078 -14.461 1 53.75 95 ASP A CA 1
ATOM 732 C C . ASP A 1 95 ? 16.766 11.211 -14.82 1 53.75 95 ASP A C 1
ATOM 734 O O . ASP A 1 95 ? 16.688 10.68 -15.93 1 53.75 95 ASP A O 1
ATOM 738 N N . ILE A 1 96 ? 15.992 10.977 -13.766 1 53.91 96 ILE A N 1
ATOM 739 C CA . ILE A 1 96 ? 15.141 9.977 -14.391 1 53.91 96 ILE A CA 1
ATOM 740 C C . ILE A 1 96 ? 13.875 10.641 -14.93 1 53.91 96 ILE A C 1
ATOM 742 O O . ILE A 1 96 ? 12.938 9.961 -15.352 1 53.91 96 ILE A O 1
ATOM 746 N N . GLY A 1 97 ? 14.039 11.578 -15.844 1 50.09 97 GLY A N 1
ATOM 747 C CA . GLY A 1 97 ? 12.836 12.164 -16.422 1 50.09 97 GLY A CA 1
ATOM 748 C C . GLY A 1 97 ? 11.672 12.211 -15.453 1 50.09 97 GLY A C 1
ATOM 749 O O . GLY A 1 97 ? 11.812 11.836 -14.289 1 50.09 97 GLY A O 1
ATOM 750 N N . PRO A 1 98 ? 10.688 12.875 -15.844 1 45.12 98 PRO A N 1
ATOM 751 C CA . PRO A 1 98 ? 9.531 12.992 -14.945 1 45.12 98 PRO A CA 1
ATOM 752 C C . PRO A 1 98 ? 9.141 11.664 -14.305 1 45.12 98 PRO A C 1
ATOM 754 O O . PRO A 1 98 ? 9.266 10.609 -14.93 1 45.12 98 PRO A O 1
ATOM 757 N N . VAL A 1 99 ? 9.219 11.688 -12.945 1 44.81 99 VAL A N 1
ATOM 758 C CA . VAL A 1 99 ? 8.672 10.5 -12.289 1 44.81 99 VAL A CA 1
ATOM 759 C C . VAL A 1 99 ? 7.41 10.047 -13.023 1 44.81 99 VAL A C 1
ATOM 761 O O . VAL A 1 99 ? 6.465 10.82 -13.18 1 44.81 99 VAL A O 1
ATOM 764 N N . GLU A 1 100 ? 7.547 9.164 -13.992 1 45.22 100 GLU A N 1
ATOM 765 C CA . GLU A 1 100 ? 6.305 8.633 -14.547 1 45.22 100 GLU A CA 1
ATOM 766 C C . GLU A 1 100 ? 5.324 8.258 -13.445 1 45.22 100 GLU A C 1
ATOM 768 O O . GLU A 1 100 ? 5.566 7.309 -12.688 1 45.22 100 GLU A O 1
ATOM 773 N N . THR A 1 101 ? 4.66 9.242 -12.969 1 41.59 101 THR A N 1
ATOM 774 C CA . THR A 1 101 ? 3.707 9.07 -11.875 1 41.59 101 THR A CA 1
ATOM 775 C C . THR A 1 101 ? 2.715 7.957 -12.195 1 41.59 101 THR A C 1
ATOM 777 O O . THR A 1 101 ? 2.461 7.656 -13.359 1 41.59 101 THR A O 1
ATOM 780 N N . SER A 1 102 ? 2.459 7.125 -11.211 1 39.78 102 SER A N 1
ATOM 781 C CA . SER A 1 102 ? 1.502 6.031 -11.328 1 39.78 102 SER A CA 1
ATOM 782 C C . SER A 1 102 ? 0.188 6.508 -11.938 1 39.78 102 SER A C 1
ATOM 784 O O . SER A 1 102 ? -0.542 5.723 -12.547 1 39.78 102 SER A O 1
ATOM 786 N N . TYR A 1 103 ? -0.117 7.68 -11.602 1 38.97 103 TYR A N 1
ATOM 787 C CA . TYR A 1 103 ? -1.41 8.133 -12.102 1 38.97 103 TYR A CA 1
ATOM 788 C C . TYR A 1 103 ? -1.466 8.055 -13.625 1 38.97 103 TYR A C 1
ATOM 790 O O . TYR A 1 103 ? -2.498 7.699 -14.195 1 38.97 103 TYR A O 1
ATOM 798 N N . LYS A 1 104 ? -0.448 8.648 -14.312 1 42.91 104 LYS A N 1
ATOM 799 C CA . LYS A 1 104 ? -0.54 8.453 -15.758 1 42.91 104 LYS A CA 1
ATOM 800 C C . LYS A 1 104 ? -0.759 6.988 -16.109 1 42.91 104 LYS A C 1
ATOM 802 O O . LYS A 1 104 ? -1.422 6.668 -17.094 1 42.91 104 LYS A O 1
ATOM 807 N N . ARG A 1 105 ? -0.129 6.293 -15.352 1 37.62 105 ARG A N 1
ATOM 808 C CA . ARG A 1 105 ? -0.166 4.867 -15.656 1 37.62 105 ARG A CA 1
ATOM 809 C C . ARG A 1 105 ? -1.43 4.219 -15.102 1 37.62 105 ARG A C 1
ATOM 811 O O . ARG A 1 105 ? -1.856 3.166 -15.586 1 37.62 105 ARG A O 1
ATOM 818 N N . THR A 1 106 ? -1.763 4.598 -13.945 1 35.56 106 THR A N 1
ATOM 819 C CA . THR A 1 106 ? -2.852 3.9 -13.273 1 35.56 106 THR A CA 1
ATOM 820 C C . THR A 1 106 ? -4.184 4.598 -13.531 1 35.56 106 THR A C 1
ATOM 822 O O . THR A 1 106 ? -5.203 4.242 -12.938 1 35.56 106 THR A O 1
ATOM 825 N N . ALA A 1 107 ? -4.125 5.855 -14.008 1 36.56 107 ALA A N 1
ATOM 826 C CA . ALA A 1 107 ? -5.445 6.449 -14.203 1 36.56 107 ALA A CA 1
ATOM 827 C C . ALA A 1 107 ? -6.344 5.523 -15.023 1 36.56 107 ALA A C 1
ATOM 829 O O . ALA A 1 107 ? -5.914 4.953 -16.016 1 36.56 107 ALA A O 1
ATOM 830 N N . PRO A 1 108 ? -7.289 5.09 -14.422 1 34.94 108 PRO A N 1
ATOM 831 C CA . PRO A 1 108 ? -8.188 4.266 -15.227 1 34.94 108 PRO A CA 1
ATOM 832 C C . PRO A 1 108 ? -8.273 4.734 -16.672 1 34.94 108 PRO A C 1
ATOM 834 O O . PRO A 1 108 ? -8.234 3.916 -17.594 1 34.94 108 PRO A O 1
ATOM 837 N N . ASP A 1 109 ? -9.039 5.887 -16.875 1 34.69 109 ASP A N 1
ATOM 838 C CA . ASP A 1 109 ? -9.383 6.273 -18.25 1 34.69 109 ASP A CA 1
ATOM 839 C C . ASP A 1 109 ? -8.18 6.891 -18.953 1 34.69 109 ASP A C 1
ATOM 841 O O . ASP A 1 109 ? -7.57 7.836 -18.453 1 34.69 109 ASP A O 1
ATOM 845 N N . GLU A 1 110 ? -7.535 6.168 -19.797 1 37.56 110 GLU A N 1
ATOM 846 C CA . GLU A 1 110 ? -6.527 6.66 -20.734 1 37.56 110 GLU A CA 1
ATOM 847 C C . GLU A 1 110 ? -6.719 8.148 -21.031 1 37.56 110 GLU A C 1
ATOM 849 O O . GLU A 1 110 ? -5.746 8.898 -21.094 1 37.56 110 GLU A O 1
ATOM 854 N N . GLU A 1 111 ? -7.891 8.5 -21.281 1 37.5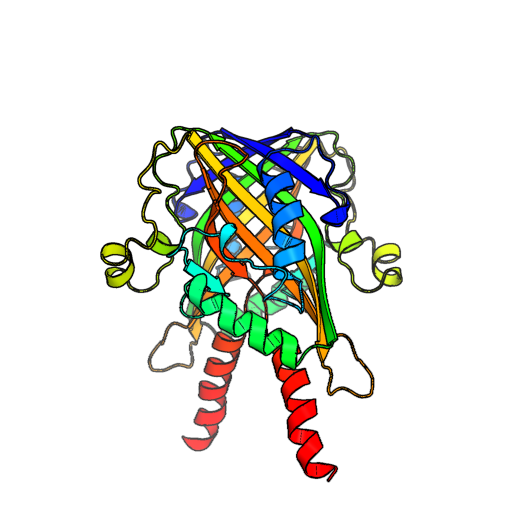 111 GLU A N 1
ATOM 855 C CA . GLU A 1 111 ? -8.211 9.852 -21.719 1 37.5 111 GLU A CA 1
ATOM 856 C C . GLU A 1 111 ? -7.957 10.867 -20.609 1 37.5 111 GLU A C 1
ATOM 858 O O . GLU A 1 111 ? -7.43 11.953 -20.859 1 37.5 111 GLU A O 1
ATOM 863 N N . THR A 1 112 ? -8.383 10.539 -19.484 1 35.56 112 THR A N 1
ATOM 864 C CA . THR A 1 112 ? -8.164 11.508 -18.406 1 35.56 112 THR A CA 1
ATOM 865 C C . THR A 1 112 ? -6.703 11.5 -17.969 1 35.56 112 THR A C 1
ATOM 867 O O . THR A 1 112 ? -6.164 12.539 -17.578 1 35.56 112 THR A O 1
ATOM 870 N N . ALA A 1 113 ? -6.02 10.43 -17.922 1 35.38 113 ALA A N 1
ATOM 871 C CA . ALA A 1 113 ? -4.574 10.43 -17.719 1 35.38 113 ALA A CA 1
ATOM 872 C C . ALA A 1 113 ? -3.873 11.289 -18.766 1 35.38 113 ALA A C 1
ATOM 874 O O . ALA A 1 113 ? -2.848 11.906 -18.484 1 35.38 113 ALA A O 1
ATOM 875 N N . GLN A 1 114 ? -4.176 11.133 -19.984 1 34.09 114 GLN A N 1
ATOM 876 C CA . GLN A 1 114 ? -3.602 12 -21.016 1 34.09 114 GLN A CA 1
ATOM 877 C C . GLN A 1 114 ? -3.91 13.461 -20.719 1 34.09 114 GLN A C 1
ATOM 879 O O . GLN A 1 114 ? -3.076 14.336 -20.969 1 34.09 114 GLN A O 1
ATOM 884 N N . LYS A 1 115 ? -5.223 13.672 -20.562 1 34.5 115 LYS A N 1
ATOM 885 C CA . LYS A 1 115 ? -5.492 15.102 -20.438 1 34.5 115 LYS A CA 1
ATOM 886 C C . LYS A 1 115 ? -4.953 15.656 -19.125 1 34.5 115 LYS A C 1
ATOM 888 O O . LYS A 1 115 ? -4.578 16.828 -19.062 1 34.5 115 LYS A O 1
ATOM 893 N N . GLY A 1 116 ? -5.352 15.094 -17.906 1 32.47 116 GLY A N 1
ATOM 894 C CA . GLY A 1 116 ? -4.98 15.734 -16.656 1 32.47 116 GLY A CA 1
ATOM 895 C C . GLY A 1 116 ? -3.559 15.422 -16.219 1 32.47 116 GLY A C 1
ATOM 896 O O . GLY A 1 116 ? -3.211 14.266 -16.016 1 32.47 116 GLY A O 1
ATOM 897 N N . GLN A 1 117 ? -2.697 16.047 -16.734 1 34.53 117 GLN A N 1
ATOM 898 C CA . GLN A 1 117 ? -1.341 16.328 -16.266 1 34.53 117 GLN A CA 1
ATOM 899 C C . GLN A 1 117 ? -1.254 16.281 -14.75 1 34.53 117 GLN A C 1
ATOM 901 O O . GLN A 1 117 ? -1.426 17.297 -14.086 1 34.53 117 GLN A O 1
ATOM 906 N N . LEU A 1 118 ? -1.967 15.336 -14.219 1 36.19 118 LEU A N 1
ATOM 907 C CA . LEU A 1 118 ? -1.871 15.383 -12.758 1 36.19 118 LEU A CA 1
ATOM 908 C C . LEU A 1 118 ? -0.426 15.578 -12.312 1 36.19 118 LEU A C 1
ATOM 910 O O . LEU A 1 118 ? -0.16 15.797 -11.133 1 36.19 118 LEU A O 1
ATOM 914 N N . TYR A 1 119 ? 0.467 15.148 -13.195 1 36.88 119 TYR A N 1
ATOM 915 C CA . TYR A 1 119 ? 1.862 15.406 -12.867 1 36.88 119 TYR A CA 1
ATOM 916 C C . TYR A 1 119 ? 2.338 16.703 -13.5 1 36.88 119 TYR A C 1
ATOM 918 O O . TYR A 1 119 ? 2.355 16.844 -14.727 1 36.88 119 TYR A O 1
ATOM 926 N N . ALA A 1 120 ? 1.96 17.672 -12.93 1 43.53 120 ALA A N 1
ATOM 927 C CA . ALA A 1 120 ? 2.703 18.844 -13.367 1 43.53 120 ALA A CA 1
ATOM 928 C C . ALA A 1 120 ? 4.113 18.859 -12.781 1 43.53 120 ALA A C 1
ATOM 930 O O . ALA A 1 120 ? 4.281 18.844 -11.562 1 43.53 120 ALA A O 1
ATOM 931 N N . PRO A 1 121 ? 4.973 18.312 -13.586 1 46.12 121 PRO A N 1
ATOM 932 C CA . PRO A 1 121 ? 6.316 18.531 -13.055 1 46.12 121 PRO A CA 1
ATOM 933 C C . PRO A 1 121 ? 6.512 19.938 -12.5 1 46.12 121 PRO A C 1
ATOM 935 O O . PRO A 1 121 ? 5.84 20.875 -12.945 1 46.12 121 PRO A O 1
ATOM 938 N N . LEU A 1 122 ? 7.113 20 -11.25 1 51.59 122 LEU A N 1
ATOM 939 C CA . LEU A 1 122 ? 7.523 21.281 -10.703 1 51.59 122 LEU A CA 1
ATOM 940 C C . LEU A 1 122 ? 8.195 22.141 -11.781 1 51.59 122 LEU A C 1
ATOM 942 O O . LEU A 1 122 ? 8.938 21.609 -12.609 1 51.59 122 LEU A O 1
ATOM 946 N N . ALA A 1 123 ? 7.609 23.297 -11.93 1 50.06 123 ALA A N 1
ATOM 947 C CA . ALA A 1 123 ? 8.219 24.344 -12.75 1 50.06 123 ALA A CA 1
ATOM 948 C C . ALA A 1 123 ? 9.602 24.703 -12.242 1 50.06 123 ALA A C 1
ATOM 950 O O . ALA A 1 123 ? 9.781 25 -11.055 1 50.06 123 ALA A O 1
ATOM 951 N N . GLY A 1 124 ? 10.695 24.031 -12.906 1 58.38 124 GLY A N 1
ATOM 952 C CA . GLY A 1 124 ? 12.047 24.453 -12.578 1 58.38 124 GLY A CA 1
ATOM 953 C C . GLY A 1 124 ? 13.062 23.328 -12.641 1 58.38 124 GLY A C 1
ATOM 954 O O . GLY A 1 124 ? 12.758 22.234 -13.117 1 58.38 124 GLY A O 1
ATOM 955 N N . ASN A 1 125 ? 14.203 23.609 -12.164 1 69.75 125 ASN A N 1
ATOM 956 C CA . ASN A 1 125 ? 15.344 22.703 -12.188 1 69.75 125 ASN A CA 1
ATOM 957 C C . ASN A 1 125 ? 15.219 21.625 -11.117 1 69.75 125 ASN A C 1
ATOM 959 O O . ASN A 1 125 ? 15.656 21.828 -9.977 1 69.75 125 ASN A O 1
ATOM 963 N N . ILE A 1 126 ? 14.492 20.562 -11.375 1 73.5 126 ILE A N 1
ATOM 964 C CA . ILE A 1 126 ? 14.352 19.438 -10.461 1 73.5 126 ILE A CA 1
ATOM 965 C C . ILE A 1 126 ? 15.672 18.672 -10.375 1 73.5 126 ILE A C 1
ATOM 967 O O . ILE A 1 126 ? 16.172 18.172 -11.383 1 73.5 126 ILE A O 1
ATOM 971 N N . G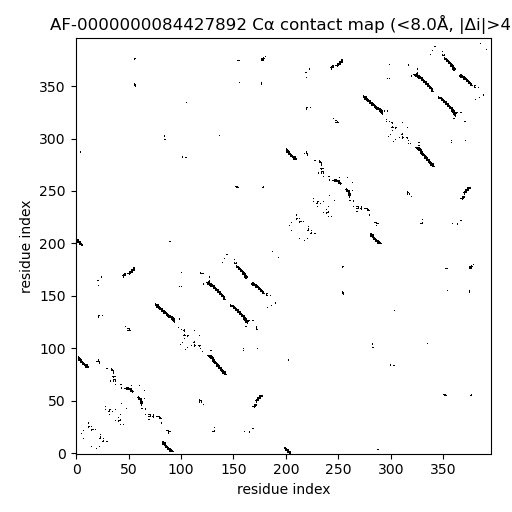LN A 1 127 ? 16.25 18.75 -9.117 1 77.31 127 GLN A N 1
ATOM 972 C CA . GLN A 1 127 ? 17.547 18.109 -8.922 1 77.31 127 GLN A CA 1
ATOM 973 C C . GLN A 1 127 ? 17.422 16.875 -8.016 1 77.31 127 GLN A C 1
ATOM 975 O O . GLN A 1 127 ? 18.344 16.078 -7.906 1 77.31 127 GLN A O 1
ATOM 980 N N . MET A 1 128 ? 16.234 16.797 -7.406 1 86.56 128 MET A N 1
ATOM 981 C CA . MET A 1 128 ? 16.047 15.688 -6.484 1 86.56 128 MET A CA 1
ATOM 982 C C . MET A 1 128 ? 14.672 15.055 -6.66 1 86.56 128 MET A C 1
ATOM 984 O O . MET A 1 128 ? 13.656 15.75 -6.609 1 86.56 128 MET A O 1
ATOM 988 N N . LYS A 1 129 ? 14.758 13.812 -6.941 1 89.31 129 LYS A N 1
ATOM 989 C CA . LYS A 1 129 ? 13.547 13.008 -7.043 1 89.31 129 LYS A CA 1
ATOM 990 C C . LYS A 1 129 ? 13.609 11.797 -6.113 1 89.31 129 LYS A C 1
ATOM 992 O O . L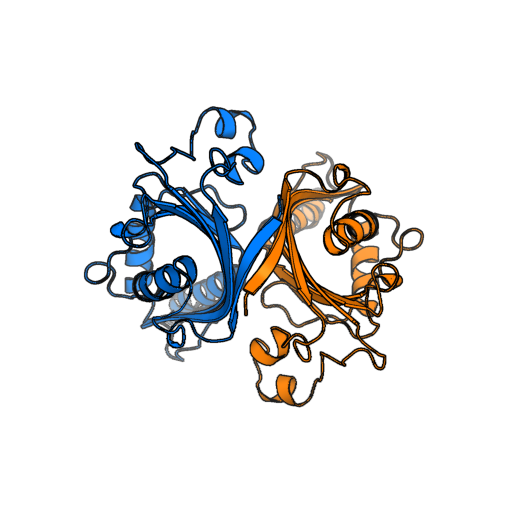YS A 1 129 ? 14.602 11.062 -6.109 1 89.31 129 LYS A O 1
ATOM 997 N N . ARG A 1 130 ? 12.562 11.68 -5.285 1 93.19 130 ARG A N 1
ATOM 998 C CA . ARG A 1 130 ? 12.523 10.578 -4.328 1 93.19 130 ARG A CA 1
ATOM 999 C C . ARG A 1 130 ? 11.125 9.984 -4.234 1 93.19 130 ARG A C 1
ATOM 1001 O O . ARG A 1 130 ? 10.133 10.664 -4.508 1 93.19 130 ARG A O 1
ATOM 1008 N N . THR A 1 131 ? 11.047 8.766 -3.963 1 94 131 THR A N 1
ATOM 1009 C CA . THR A 1 131 ? 9.812 8.102 -3.535 1 94 131 THR A CA 1
ATOM 1010 C C . THR A 1 131 ? 9.938 7.617 -2.094 1 94 131 THR A C 1
ATOM 1012 O O . THR A 1 131 ? 10.82 6.824 -1.773 1 94 131 THR A O 1
ATOM 1015 N N . VAL A 1 132 ? 9.055 8.156 -1.292 1 97.5 132 VAL A N 1
ATOM 1016 C CA . VAL A 1 132 ? 8.977 7.695 0.09 1 97.5 132 VAL A CA 1
ATOM 1017 C C . VAL A 1 132 ? 7.746 6.812 0.272 1 97.5 132 VAL A C 1
ATOM 1019 O O . VAL A 1 132 ? 6.641 7.195 -0.117 1 97.5 132 VAL A O 1
ATOM 1022 N N . MET A 1 133 ? 7.965 5.641 0.818 1 97.38 133 MET A N 1
ATOM 1023 C CA . MET A 1 133 ? 6.883 4.711 1.12 1 97.38 133 MET A CA 1
ATOM 1024 C C . MET A 1 133 ? 6.863 4.363 2.605 1 97.38 133 MET A C 1
ATOM 1026 O O . MET A 1 133 ? 7.91 4.328 3.252 1 97.38 133 MET A O 1
ATOM 1030 N N . PHE A 1 134 ? 5.656 4.133 3.119 1 96.88 134 PHE A N 1
ATOM 1031 C CA . PHE A 1 134 ? 5.641 3.684 4.504 1 96.88 134 PHE A CA 1
ATOM 1032 C C . PHE A 1 134 ? 4.391 2.861 4.793 1 96.88 134 PHE A C 1
ATOM 1034 O O . PHE A 1 134 ? 3.324 3.121 4.227 1 96.88 134 PHE A O 1
ATOM 1041 N N . GLU A 1 135 ? 4.582 1.865 5.598 1 95.5 135 GLU A N 1
ATOM 1042 C CA . GLU A 1 135 ? 3.518 1.096 6.238 1 95.5 135 GLU A CA 1
ATOM 1043 C C . GLU A 1 135 ? 3.178 1.663 7.613 1 95.5 135 GLU A C 1
ATOM 1045 O O . GLU A 1 135 ? 4.07 1.898 8.43 1 95.5 135 GLU A O 1
ATOM 1050 N N . ALA A 1 136 ? 1.876 1.888 7.785 1 96.19 136 ALA A N 1
ATOM 1051 C CA . ALA A 1 136 ? 1.479 2.467 9.07 1 96.19 136 ALA A CA 1
ATOM 1052 C C . ALA A 1 136 ? 0.126 1.922 9.516 1 96.19 136 ALA A C 1
ATOM 1054 O O . ALA A 1 136 ? -0.611 1.335 8.727 1 96.19 136 ALA A O 1
ATOM 1055 N N . THR A 1 137 ? -0.08 2.008 10.805 1 94.38 137 THR A N 1
ATOM 1056 C CA . THR A 1 137 ? -1.417 1.905 11.375 1 94.38 137 THR A CA 1
ATOM 1057 C C . THR A 1 137 ? -1.927 3.279 11.805 1 94.38 137 THR A C 1
ATOM 1059 O O . THR A 1 137 ? -1.291 3.957 12.617 1 94.38 137 THR A O 1
ATOM 1062 N N . SER A 1 138 ? -3.021 3.695 11.188 1 95.5 138 SER A N 1
ATOM 1063 C CA . SER A 1 138 ? -3.664 4.918 11.656 1 95.5 138 SER A CA 1
ATOM 1064 C C . SER A 1 138 ? -4.691 4.625 12.742 1 95.5 138 SER A C 1
ATOM 1066 O O . SER A 1 138 ? -5.445 3.654 12.648 1 95.5 138 SER A O 1
ATOM 1068 N N . GLU A 1 139 ? -4.648 5.391 13.742 1 95.75 139 GLU A N 1
ATOM 1069 C CA . GLU A 1 139 ? -5.605 5.301 14.836 1 95.75 139 GLU A CA 1
ATOM 1070 C C . GLU A 1 139 ? -6.531 6.512 14.867 1 95.75 139 GLU A C 1
ATOM 1072 O O . GLU A 1 139 ? -6.066 7.656 14.867 1 95.75 139 GLU A O 1
ATOM 1077 N N . SER A 1 140 ? -7.801 6.227 14.867 1 95.44 140 SER A N 1
ATOM 1078 C CA . SER A 1 140 ? -8.828 7.262 14.961 1 95.44 140 SER A CA 1
ATOM 1079 C C . SER A 1 140 ? -9.742 7.031 16.156 1 95.44 140 SER A C 1
ATOM 1081 O O . SER A 1 140 ? -10.188 5.906 16.391 1 95.44 140 SER A O 1
ATOM 1083 N N . VAL A 1 141 ? -9.992 8.055 16.891 1 96.75 141 VAL A N 1
ATOM 1084 C CA . VAL A 1 141 ? -10.992 8.031 17.938 1 96.75 141 VAL A CA 1
ATOM 1085 C C . VAL A 1 141 ? -12.023 9.133 17.703 1 96.75 141 VAL A C 1
ATOM 1087 O O . VAL A 1 141 ? -11.672 10.305 17.609 1 96.75 141 VAL A O 1
ATOM 1090 N N . PHE A 1 142 ? -13.25 8.758 17.672 1 95.56 142 PHE A N 1
ATOM 1091 C CA . PHE A 1 142 ? -14.32 9.719 17.453 1 95.56 142 PHE A CA 1
ATOM 1092 C C . PHE A 1 142 ? -14.648 10.477 18.734 1 95.56 142 PHE A C 1
ATOM 1094 O O . PHE A 1 142 ? -14.805 9.867 19.797 1 95.56 142 PHE A O 1
ATOM 1101 N N . ALA A 1 143 ? -14.852 11.695 18.562 1 94.81 143 ALA A N 1
ATOM 1102 C CA . ALA A 1 143 ? -15.172 12.547 19.703 1 94.81 143 ALA A CA 1
ATOM 1103 C C . ALA A 1 143 ? -16.516 12.156 20.312 1 94.81 143 ALA A C 1
ATOM 1105 O O . ALA A 1 143 ? -16.688 12.219 21.531 1 94.81 143 ALA A O 1
ATOM 1106 N N . ALA A 1 144 ? -17.375 11.688 19.516 1 92.38 144 ALA A N 1
ATOM 1107 C CA . ALA A 1 144 ? -18.75 11.383 19.922 1 92.38 144 ALA A CA 1
ATOM 1108 C C . ALA A 1 144 ? -18.828 10 20.562 1 92.38 144 ALA A C 1
ATOM 1110 O O . ALA A 1 144 ? -19.875 9.625 21.109 1 92.38 144 ALA A O 1
ATOM 1111 N N . ASP A 1 145 ? -17.781 9.258 20.484 1 93.69 145 ASP A N 1
ATOM 1112 C CA . ASP A 1 145 ? -17.797 7.91 21.031 1 93.69 145 ASP A CA 1
ATOM 1113 C C . ASP A 1 145 ? -17.562 7.938 22.547 1 93.69 145 ASP A C 1
ATOM 1115 O O . ASP A 1 145 ? -16.469 8.227 23 1 93.69 145 ASP A O 1
ATOM 1119 N N . PRO A 1 146 ? -18.531 7.602 23.297 1 93 146 PRO A N 1
ATOM 1120 C CA . PRO A 1 146 ? -18.359 7.66 24.75 1 93 146 PRO A CA 1
ATOM 1121 C C . PRO A 1 146 ? -17.312 6.672 25.266 1 93 146 PRO A C 1
ATOM 1123 O O . PRO A 1 146 ? -16.703 6.906 26.312 1 93 146 PRO A O 1
ATOM 1126 N N . ASP A 1 147 ? -17.094 5.582 24.562 1 94.12 147 ASP A N 1
ATOM 1127 C CA . ASP A 1 147 ? -16.125 4.57 24.984 1 94.12 147 ASP A CA 1
ATOM 1128 C C . ASP A 1 147 ? -14.727 4.91 24.5 1 94.12 147 ASP A C 1
ATOM 1130 O O . ASP A 1 147 ? -13.758 4.25 24.859 1 94.12 147 ASP A O 1
ATOM 1134 N N . GLN A 1 148 ? -14.633 5.879 23.641 1 94.75 148 GLN A N 1
ATOM 1135 C CA . GLN A 1 148 ? -13.359 6.293 23.062 1 94.75 148 GLN A CA 1
ATOM 1136 C C . GLN A 1 148 ? -12.625 5.102 22.453 1 94.75 148 GLN A C 1
ATOM 1138 O O . GLN A 1 148 ? -11.422 4.945 22.641 1 94.75 148 GLN A O 1
ATOM 1143 N N . PHE A 1 149 ? -13.414 4.277 21.766 1 94.31 149 PHE A N 1
ATOM 1144 C CA . PHE A 1 149 ? -12.867 3.09 21.125 1 94.31 149 PHE A CA 1
ATOM 1145 C C . PHE A 1 149 ? -11.969 3.477 19.953 1 94.31 149 PHE A C 1
ATOM 1147 O O . PHE A 1 149 ? -12.414 4.156 19.031 1 94.31 149 PHE A O 1
ATOM 1154 N N . PRO A 1 150 ? -10.75 3.023 19.984 1 95.94 150 PRO A N 1
ATOM 1155 C CA . PRO A 1 150 ? -9.867 3.344 18.859 1 95.94 150 PRO A CA 1
ATOM 1156 C C . PRO A 1 150 ? -10.117 2.455 17.641 1 95.94 150 PRO A C 1
ATOM 1158 O O . PRO A 1 150 ? -10.109 1.227 17.766 1 95.94 150 PRO A O 1
ATOM 1161 N N . VAL A 1 151 ? -10.383 3.096 16.484 1 94.88 151 VAL A N 1
ATOM 1162 C CA . VAL A 1 151 ? -10.43 2.377 15.219 1 94.88 151 VAL A CA 1
ATOM 1163 C C . VAL A 1 151 ? -9.047 2.377 14.57 1 94.88 151 VAL A C 1
ATOM 1165 O O . VAL A 1 151 ? -8.469 3.439 14.328 1 94.88 151 VAL A O 1
ATOM 1168 N N . ARG A 1 152 ? -8.555 1.245 14.359 1 94.31 152 ARG A N 1
ATOM 1169 C CA . ARG A 1 152 ? -7.211 1.101 13.812 1 94.31 152 ARG A CA 1
ATOM 1170 C C . ARG A 1 152 ? -7.25 0.528 12.398 1 94.31 152 ARG A C 1
ATOM 1172 O O . ARG A 1 152 ? -7.949 -0.455 12.141 1 94.31 152 ARG A O 1
ATOM 1179 N N . ILE A 1 153 ? -6.543 1.204 11.5 1 94 153 ILE A N 1
ATOM 1180 C CA . ILE A 1 153 ? -6.508 0.785 10.102 1 94 153 ILE A CA 1
ATOM 1181 C C . ILE A 1 153 ? -5.059 0.658 9.641 1 94 153 ILE A C 1
ATOM 1183 O O . ILE A 1 153 ? -4.277 1.606 9.758 1 94 153 ILE A O 1
ATOM 1187 N N . ARG A 1 154 ? -4.707 -0.515 9.156 1 94.38 154 ARG A N 1
ATOM 1188 C CA . ARG A 1 154 ? -3.424 -0.673 8.477 1 94.38 154 ARG A CA 1
ATOM 1189 C C . ARG A 1 154 ? -3.465 -0.067 7.078 1 94.38 154 ARG A C 1
ATOM 1191 O O . ARG A 1 154 ? -4.449 -0.23 6.352 1 94.38 154 ARG A O 1
ATOM 1198 N N . GLU A 1 155 ? -2.436 0.635 6.738 1 96.56 155 GLU A N 1
ATOM 1199 C CA . GLU A 1 155 ? -2.418 1.304 5.441 1 96.56 155 GLU A CA 1
ATOM 1200 C C . GLU A 1 155 ? -1.002 1.382 4.879 1 96.56 155 GLU A C 1
ATOM 1202 O O . GLU A 1 155 ? -0.027 1.187 5.609 1 96.56 155 GLU A O 1
ATOM 1207 N N . PHE A 1 156 ? -0.897 1.532 3.613 1 97.38 156 PHE A N 1
ATOM 1208 C CA . PHE A 1 156 ? 0.352 1.771 2.898 1 97.38 156 PHE A CA 1
ATOM 1209 C C . PHE A 1 156 ? 0.296 3.088 2.135 1 97.38 156 PHE A C 1
ATOM 1211 O O . PHE A 1 156 ? -0.721 3.41 1.516 1 97.38 156 PHE A O 1
ATOM 1218 N N . ASN A 1 157 ? 1.357 3.816 2.195 1 97.56 157 ASN A N 1
ATOM 1219 C CA . ASN A 1 157 ? 1.416 5.148 1.604 1 97.56 157 ASN A CA 1
ATOM 1220 C C . ASN A 1 157 ? 2.637 5.309 0.703 1 97.56 157 ASN A C 1
ATOM 1222 O O . ASN A 1 157 ? 3.727 4.84 1.037 1 97.56 157 ASN A O 1
ATOM 1226 N N . VAL A 1 158 ? 2.436 5.969 -0.394 1 96.56 158 VAL A N 1
ATOM 1227 C CA . VAL A 1 158 ? 3.51 6.309 -1.321 1 96.56 158 VAL A CA 1
ATOM 1228 C C . VAL A 1 158 ? 3.521 7.816 -1.565 1 96.56 158 VAL A C 1
ATOM 1230 O O . VAL A 1 158 ? 2.506 8.398 -1.955 1 96.56 158 VAL A O 1
ATOM 1233 N N . LEU A 1 159 ? 4.645 8.406 -1.355 1 96.31 159 LEU A N 1
ATOM 1234 C CA . LEU A 1 159 ? 4.883 9.812 -1.651 1 96.31 159 LEU A CA 1
ATOM 1235 C C . LEU A 1 159 ? 5.941 9.969 -2.74 1 96.31 159 LEU A C 1
ATOM 1237 O O . LEU A 1 159 ? 7.09 9.562 -2.557 1 96.31 159 LEU A O 1
ATOM 1241 N N . ASP A 1 160 ? 5.551 10.562 -3.846 1 92.62 160 ASP A N 1
ATOM 1242 C CA . ASP A 1 160 ? 6.547 10.992 -4.82 1 92.62 160 ASP A CA 1
ATOM 1243 C C . ASP A 1 160 ? 6.965 12.438 -4.574 1 92.62 160 ASP A C 1
ATOM 1245 O O . ASP A 1 160 ? 6.121 13.336 -4.559 1 92.62 160 ASP A O 1
ATOM 1249 N N . LEU A 1 161 ? 8.25 12.602 -4.406 1 93.62 161 LEU A N 1
ATOM 1250 C CA . LEU A 1 161 ? 8.797 13.898 -4.035 1 93.62 161 LEU A CA 1
ATOM 1251 C C . LEU A 1 161 ? 9.68 14.461 -5.145 1 93.62 161 LEU A C 1
ATOM 1253 O O . LEU A 1 161 ? 10.422 13.711 -5.789 1 93.62 161 LEU A O 1
ATOM 1257 N N . GLU A 1 162 ? 9.641 15.773 -5.289 1 90.94 162 GLU A N 1
ATOM 1258 C CA . GLU A 1 162 ? 10.562 16.516 -6.145 1 90.94 162 GLU A CA 1
ATOM 1259 C C . GLU A 1 162 ? 10.977 17.828 -5.508 1 90.94 162 GLU A C 1
ATOM 1261 O O . GLU A 1 162 ? 10.211 18.422 -4.734 1 90.94 162 GLU A O 1
ATOM 1266 N N . GLY A 1 163 ? 12.18 18.25 -5.797 1 89.81 163 GLY A N 1
ATOM 1267 C CA . GLY A 1 163 ? 12.68 19.531 -5.332 1 89.81 163 GLY A CA 1
ATOM 1268 C C . GLY A 1 163 ? 14.062 19.859 -5.852 1 89.81 163 GLY A C 1
ATOM 1269 O O . GLY A 1 163 ? 14.703 19.031 -6.5 1 89.81 163 GLY A O 1
ATOM 1270 N N . ARG A 1 164 ? 14.43 21.047 -5.703 1 88.5 164 ARG A N 1
ATOM 1271 C CA . ARG A 1 164 ? 15.781 21.453 -6.062 1 88.5 164 ARG A CA 1
ATOM 1272 C C . ARG A 1 164 ? 16.812 20.828 -5.125 1 88.5 164 ARG A C 1
ATOM 1274 O O . ARG A 1 164 ? 17.922 20.484 -5.551 1 88.5 164 ARG A O 1
ATOM 1281 N N . ASP A 1 165 ? 16.422 20.703 -3.85 1 88.12 165 ASP A N 1
ATOM 1282 C CA . ASP A 1 165 ? 17.234 20.094 -2.805 1 88.12 165 ASP A CA 1
ATOM 1283 C C . ASP A 1 165 ? 16.375 19.609 -1.645 1 88.12 165 ASP A C 1
ATOM 1285 O O . ASP A 1 165 ? 15.148 19.594 -1.745 1 88.12 165 ASP A O 1
ATOM 1289 N N . GLU A 1 166 ? 17.016 19.172 -0.613 1 91.81 166 GLU A N 1
ATOM 1290 C CA . GLU A 1 166 ? 16.328 18.578 0.534 1 91.81 166 GLU A CA 1
ATOM 1291 C C . GLU A 1 166 ? 15.336 19.547 1.146 1 91.81 166 GLU A C 1
ATOM 1293 O O . GLU A 1 166 ? 14.25 19.156 1.577 1 91.81 166 GLU A O 1
ATOM 1298 N N . SER A 1 167 ? 15.648 20.812 1.189 1 90.31 167 SER A N 1
ATOM 1299 C CA . SER A 1 167 ? 14.828 21.812 1.86 1 90.31 167 SER A CA 1
ATOM 1300 C C . SER A 1 167 ? 13.617 22.188 1.012 1 90.31 167 SER A C 1
ATOM 1302 O O . SER A 1 167 ? 12.656 22.781 1.515 1 90.31 167 SER A O 1
ATOM 1304 N N . ASP A 1 168 ? 13.625 21.766 -0.245 1 90.62 168 ASP A N 1
ATOM 1305 C CA . ASP A 1 168 ? 12.609 22.188 -1.199 1 90.62 168 ASP A CA 1
ATOM 1306 C C . ASP A 1 168 ? 11.742 21.016 -1.641 1 90.62 168 ASP A C 1
ATOM 1308 O O . ASP A 1 168 ? 10.977 21.125 -2.604 1 90.62 168 ASP A O 1
ATOM 1312 N N . LEU A 1 169 ? 11.883 19.953 -1.027 1 93.69 169 LEU A N 1
ATOM 1313 C CA . LEU A 1 169 ? 11.125 18.781 -1.427 1 93.69 169 LEU A CA 1
ATOM 1314 C C . LEU A 1 169 ? 9.633 18.984 -1.19 1 93.69 169 LEU A C 1
ATOM 1316 O O . LEU A 1 169 ? 9.227 19.453 -0.122 1 93.69 169 LEU A O 1
ATOM 1320 N N . GLN A 1 170 ? 8.828 18.625 -2.242 1 94.06 170 GLN A N 1
ATOM 1321 C CA . GLN A 1 170 ? 7.375 18.641 -2.154 1 94.06 170 GLN A CA 1
ATOM 1322 C C . GLN A 1 170 ? 6.773 17.359 -2.746 1 94.06 170 GLN A C 1
ATOM 1324 O O . GLN A 1 170 ? 7.375 16.734 -3.619 1 94.06 170 GLN A O 1
ATOM 1329 N N . ILE A 1 171 ? 5.648 17.031 -2.207 1 94.69 171 ILE A N 1
ATOM 1330 C CA . ILE A 1 171 ? 4.898 15.914 -2.762 1 94.69 171 ILE A CA 1
ATOM 1331 C C . ILE A 1 171 ? 4.27 16.312 -4.094 1 94.69 171 ILE A C 1
ATOM 1333 O O . ILE A 1 171 ? 3.518 17.297 -4.16 1 94.69 171 ILE A O 1
ATOM 1337 N N . VAL A 1 172 ? 4.555 15.555 -5.086 1 90.5 172 VAL A N 1
ATOM 1338 C CA . VAL A 1 172 ? 3.949 15.805 -6.387 1 90.5 172 VAL A CA 1
ATOM 1339 C C . VAL A 1 172 ? 2.805 14.82 -6.625 1 90.5 172 VAL A C 1
ATOM 1341 O O . VAL A 1 172 ? 1.94 15.062 -7.473 1 90.5 172 VAL A O 1
ATOM 1344 N N . GLU A 1 173 ? 2.816 13.734 -5.852 1 90.75 173 GLU A N 1
ATOM 1345 C CA . GLU A 1 173 ? 1.735 12.75 -5.836 1 90.75 173 GLU A CA 1
ATOM 1346 C C . GLU A 1 173 ? 1.758 11.93 -4.551 1 90.75 173 GLU A C 1
ATOM 1348 O O . GLU A 1 173 ? 2.824 11.508 -4.098 1 90.75 173 GLU A O 1
ATOM 1353 N N . MET A 1 174 ? 0.599 11.75 -4.02 1 94.12 174 MET A N 1
ATOM 1354 C CA . MET A 1 174 ? 0.435 10.875 -2.859 1 94.12 174 MET A CA 1
ATOM 1355 C C . MET A 1 174 ? -0.599 9.789 -3.139 1 94.12 174 MET A C 1
ATOM 1357 O O . MET A 1 174 ? -1.683 10.078 -3.65 1 94.12 174 MET A O 1
ATOM 1361 N N . ARG A 1 175 ? -0.247 8.586 -2.867 1 94.19 175 ARG A N 1
ATOM 1362 C CA . ARG A 1 175 ? -1.152 7.449 -2.982 1 94.19 175 ARG A CA 1
ATOM 1363 C C . ARG A 1 175 ? -1.303 6.734 -1.645 1 94.19 175 ARG A C 1
ATOM 1365 O O . ARG A 1 175 ? -0.31 6.453 -0.968 1 94.19 175 ARG A O 1
ATOM 1372 N N . ILE A 1 176 ? -2.523 6.504 -1.312 1 95.94 176 ILE A N 1
ATOM 1373 C CA . ILE A 1 176 ? -2.846 5.852 -0.047 1 95.94 176 ILE A CA 1
ATOM 1374 C C . ILE A 1 176 ? -3.664 4.59 -0.307 1 95.94 176 ILE A C 1
ATOM 1376 O O . ILE A 1 176 ? -4.672 4.633 -1.019 1 95.94 176 ILE A O 1
ATOM 1380 N N . PHE A 1 177 ? -3.24 3.506 0.268 1 96.12 177 PHE A N 1
ATOM 1381 C CA . PHE A 1 177 ? -3.93 2.227 0.16 1 96.12 177 PHE A CA 1
ATOM 1382 C C . PHE A 1 177 ? -4.41 1.753 1.526 1 96.12 177 PHE A C 1
ATOM 1384 O O . PHE A 1 177 ? -3.6 1.456 2.406 1 96.12 177 PHE A O 1
ATOM 1391 N N . LEU A 1 178 ? -5.688 1.696 1.665 1 94.88 178 LEU A N 1
ATOM 1392 C CA . LEU A 1 178 ? -6.289 1.258 2.92 1 94.88 178 LEU A CA 1
ATOM 1393 C C . LEU A 1 178 ? -7.73 0.801 2.703 1 94.88 178 LEU A C 1
ATOM 1395 O O . LEU A 1 178 ? -8.305 1.043 1.642 1 94.88 178 LEU A O 1
ATOM 1399 N N . ASP A 1 179 ? -8.195 0.086 3.705 1 91.5 179 ASP A N 1
ATOM 1400 C CA . ASP A 1 179 ? -9.602 -0.289 3.779 1 91.5 179 ASP A CA 1
ATOM 1401 C C . ASP A 1 179 ? -10.367 0.62 4.742 1 91.5 179 ASP A C 1
ATOM 1403 O O . ASP A 1 179 ? -10.094 0.624 5.945 1 91.5 179 ASP A O 1
ATOM 1407 N N . GLN A 1 180 ? -11.297 1.312 4.211 1 88.25 180 GLN A N 1
ATOM 1408 C CA . GLN A 1 180 ? -11.992 2.309 5.02 1 88.25 180 GLN A CA 1
ATOM 1409 C C . GLN A 1 180 ? -13.188 1.694 5.742 1 88.25 180 GLN A C 1
ATOM 1411 O O . GLN A 1 180 ? -13.82 2.352 6.57 1 88.25 180 GLN A O 1
ATOM 1416 N N . ARG A 1 181 ? -13.484 0.476 5.641 1 87.62 181 ARG A N 1
ATOM 1417 C CA . ARG A 1 181 ? -14.703 -0.146 6.141 1 87.62 181 ARG A CA 1
ATOM 1418 C C . ARG A 1 181 ? -14.781 -0.059 7.66 1 87.62 181 ARG A C 1
ATOM 1420 O O . ARG A 1 181 ? -15.828 0.291 8.211 1 87.62 181 ARG A O 1
ATOM 1427 N N . PRO A 1 182 ? -13.656 -0.29 8.305 1 87.31 182 PRO A N 1
ATOM 1428 C CA . PRO A 1 182 ? -13.75 -0.23 9.766 1 87.31 182 PRO A CA 1
ATOM 1429 C C . PRO A 1 182 ? -14.156 1.152 10.273 1 87.31 182 PRO A C 1
ATOM 1431 O O . PRO A 1 182 ? -14.953 1.262 11.211 1 87.31 182 PRO A O 1
ATOM 1434 N N . ILE A 1 183 ? -13.656 2.188 9.688 1 88.56 183 ILE A N 1
ATOM 1435 C CA . ILE A 1 183 ? -13.969 3.543 10.125 1 88.56 183 ILE A CA 1
ATOM 1436 C C . ILE A 1 183 ? -15.414 3.879 9.766 1 88.56 183 ILE A C 1
ATOM 1438 O O . ILE A 1 183 ? -16.125 4.512 10.547 1 88.56 183 ILE A O 1
ATOM 1442 N N . GLN A 1 184 ? -15.805 3.48 8.594 1 86.62 184 GLN A N 1
ATOM 1443 C CA . GLN A 1 184 ? -17.172 3.727 8.156 1 86.62 184 GLN A CA 1
ATOM 1444 C C . GLN A 1 184 ? -18.172 2.965 9.016 1 86.62 184 GLN A C 1
ATOM 1446 O O . GLN A 1 184 ? -19.219 3.508 9.398 1 86.62 184 GLN A O 1
ATOM 1451 N N . ALA A 1 185 ? -17.859 1.763 9.305 1 87.31 185 ALA A N 1
ATOM 1452 C CA . ALA A 1 185 ? -18.75 0.936 10.133 1 87.31 185 ALA A CA 1
ATOM 1453 C C . ALA A 1 185 ? -18.891 1.527 11.531 1 87.31 185 ALA A C 1
ATOM 1455 O O . ALA A 1 185 ? -20.016 1.606 12.055 1 87.31 185 ALA A O 1
ATOM 1456 N N . HIS A 1 186 ? -17.828 1.958 12.07 1 90.44 186 HIS A N 1
ATOM 1457 C CA . HIS A 1 186 ? -17.875 2.516 13.422 1 90.44 186 HIS A CA 1
ATOM 1458 C C . HIS A 1 186 ? -18.641 3.836 13.445 1 90.44 186 HIS A C 1
ATOM 1460 O O . HIS A 1 186 ? -19.438 4.074 14.352 1 90.44 186 HIS A O 1
ATOM 1466 N N . SER A 1 187 ? -18.391 4.637 12.438 1 88.5 187 SER A N 1
ATOM 1467 C CA . SER A 1 187 ? -19.094 5.906 12.312 1 88.5 187 SER A CA 1
ATOM 1468 C C . SER A 1 187 ? -20.594 5.695 12.195 1 88.5 187 SER A C 1
ATOM 1470 O O . SER A 1 187 ? -21.375 6.387 12.852 1 88.5 187 SER A O 1
ATOM 1472 N N . ALA A 1 188 ? -20.969 4.754 11.398 1 87.06 188 ALA A N 1
ATOM 1473 C CA . ALA A 1 188 ? -22.391 4.457 11.203 1 87.06 188 ALA A CA 1
ATOM 1474 C C . ALA A 1 188 ? -23.031 4.016 12.508 1 87.06 188 ALA A C 1
ATOM 1476 O O . ALA A 1 188 ? -24.156 4.41 12.812 1 87.06 188 ALA A O 1
ATOM 1477 N N . ASN A 1 189 ? -22.391 3.258 13.234 1 87 189 ASN A N 1
ATOM 1478 C CA . ASN A 1 189 ? -22.906 2.768 14.516 1 87 189 ASN A CA 1
ATOM 1479 C C . ASN A 1 189 ? -23.078 3.9 15.516 1 87 189 ASN A C 1
ATOM 1481 O O . ASN A 1 189 ? -24 3.875 16.344 1 87 189 ASN A O 1
ATOM 1485 N N . LEU A 1 190 ? -22.172 4.777 15.492 1 85.56 190 LEU A N 1
ATOM 1486 C CA . LEU A 1 190 ? -22.219 5.91 16.406 1 85.56 190 LEU A CA 1
ATOM 1487 C C . LEU A 1 190 ? -23.359 6.859 16.047 1 85.56 190 LEU A C 1
ATOM 1489 O O . LEU A 1 190 ? -24.031 7.387 16.938 1 85.56 190 LEU A O 1
ATOM 1493 N N . PHE A 1 191 ? -23.609 7.031 14.758 1 78.88 191 PHE A N 1
ATOM 1494 C CA . PHE A 1 191 ? -24.547 8.062 14.352 1 78.88 191 PHE A CA 1
ATOM 1495 C C . PHE A 1 191 ? -25.922 7.453 14.039 1 78.88 191 PHE A C 1
ATOM 1497 O O . PHE A 1 191 ? -26.922 8.164 13.992 1 78.88 191 PHE A O 1
ATOM 1504 N N . THR A 1 192 ? -26.031 6.191 13.609 1 68.75 192 THR A N 1
ATOM 1505 C CA . THR A 1 192 ? -27.328 5.535 13.594 1 68.75 192 THR A CA 1
ATOM 1506 C C . THR A 1 192 ? -27.828 5.27 15.016 1 68.75 192 THR A C 1
ATOM 1508 O O . THR A 1 192 ? -29.016 5.371 15.289 1 68.75 192 THR A O 1
ATOM 1511 N N . GLY A 1 193 ? -27.016 4.758 15.867 1 50.59 193 GLY A N 1
ATOM 1512 C CA . GLY A 1 193 ? -27.422 4.547 17.25 1 50.59 193 GLY A CA 1
ATOM 1513 C C . GLY A 1 193 ? -27.812 5.828 17.953 1 50.59 193 GLY A C 1
ATOM 1514 O O . GLY A 1 193 ? -28.594 5.805 18.906 1 50.59 193 GLY A O 1
ATOM 1515 N N . ALA A 1 194 ? -27.188 6.918 17.703 1 48.06 194 ALA A N 1
ATOM 1516 C CA . ALA A 1 194 ? -27.609 8.156 18.344 1 48.06 194 ALA A CA 1
ATOM 1517 C C . ALA A 1 194 ? -29.078 8.469 18.016 1 48.06 194 ALA A C 1
ATOM 1519 O O . ALA A 1 194 ? -29.766 9.133 18.781 1 48.06 194 ALA A O 1
ATOM 1520 N N . THR A 1 195 ? -29.516 7.949 16.906 1 41.97 195 THR A N 1
ATOM 1521 C CA . THR A 1 195 ? -30.938 8.195 16.672 1 41.97 195 THR A CA 1
ATOM 1522 C C . THR A 1 195 ? -31.781 7.344 17.625 1 41.97 195 THR A C 1
ATOM 1524 O O . THR A 1 195 ? -32.906 7.738 17.984 1 41.97 195 THR A O 1
ATOM 1527 N N . TYR A 1 196 ? -31.391 6.172 17.891 1 38.22 196 TYR A N 1
ATOM 1528 C CA . TYR A 1 196 ? -32.312 5.418 18.734 1 38.22 196 TYR A CA 1
ATOM 1529 C C . TYR A 1 196 ? -32.125 5.77 20.203 1 38.22 196 TYR A C 1
ATOM 1531 O O . TYR A 1 196 ? -32.906 5.375 21.047 1 38.22 196 TYR A O 1
ATOM 1539 N N . GLY A 1 197 ? -30.938 6.242 20.547 1 32.91 197 GLY A N 1
ATOM 1540 C CA . GLY A 1 197 ? -30.859 6.523 21.984 1 32.91 197 GLY A CA 1
ATOM 1541 C C . GLY A 1 197 ? -31.438 7.875 22.359 1 32.91 197 GLY A C 1
ATOM 1542 O O . GLY A 1 197 ? -31.391 8.281 23.516 1 32.91 197 GLY A O 1
ATOM 1543 N N . SER A 1 198 ? -31.719 8.742 21.344 1 28.91 198 SER A N 1
ATOM 1544 C CA . SER A 1 198 ? -32.594 9.766 21.922 1 28.91 198 SER A CA 1
ATOM 1545 C C . SER A 1 198 ? -34.031 9.281 21.984 1 28.91 198 SER A C 1
ATOM 1547 O O . SER A 1 198 ? -34.469 8.484 21.156 1 28.91 198 SER A O 1
ATOM 1549 N N . MET B 1 1 ? 20.594 1.562 7.023 1 57.41 1 MET B N 1
ATOM 1550 C CA . MET B 1 1 ? 21.344 0.73 6.086 1 57.41 1 MET B CA 1
ATOM 1551 C C . MET B 1 1 ? 20.906 1.004 4.652 1 57.41 1 MET B C 1
ATOM 1553 O O . MET B 1 1 ? 19.719 1.224 4.387 1 57.41 1 MET B O 1
ATOM 1557 N N . GLU B 1 2 ? 21.781 1.307 3.822 1 73.81 2 GLU B N 1
ATOM 1558 C CA . GLU B 1 2 ? 21.547 1.572 2.406 1 73.81 2 GLU B CA 1
ATOM 1559 C C . GLU B 1 2 ? 21.547 0.279 1.595 1 73.81 2 GLU B C 1
ATOM 1561 O O . GLU B 1 2 ? 22.406 -0.577 1.775 1 73.81 2 GLU B O 1
ATOM 1566 N N . SER B 1 3 ? 20.375 0 0.995 1 84.88 3 SER B N 1
ATOM 1567 C CA . SER B 1 3 ? 20.203 -1.154 0.118 1 84.88 3 SER B CA 1
ATOM 1568 C C . SER B 1 3 ? 19.984 -0.723 -1.326 1 84.88 3 SER B C 1
ATOM 1570 O O . SER B 1 3 ? 19.781 0.464 -1.603 1 84.88 3 SER B O 1
ATOM 1572 N N . ALA B 1 4 ? 20.188 -1.673 -2.162 1 89.75 4 ALA B N 1
ATOM 1573 C CA . ALA B 1 4 ? 19.922 -1.406 -3.574 1 89.75 4 ALA B CA 1
ATOM 1574 C C . ALA B 1 4 ? 18.484 -1.757 -3.939 1 89.75 4 ALA B C 1
ATOM 1576 O O . ALA B 1 4 ? 17.922 -2.715 -3.408 1 89.75 4 ALA B O 1
ATOM 1577 N N . VAL B 1 5 ? 17.953 -0.943 -4.828 1 91.88 5 VAL B N 1
ATOM 1578 C CA . VAL B 1 5 ? 16.594 -1.19 -5.285 1 91.88 5 VAL B CA 1
ATOM 1579 C C . VAL B 1 5 ? 16.547 -1.139 -6.809 1 91.88 5 VAL B C 1
ATOM 1581 O O . VAL B 1 5 ? 17.188 -0.294 -7.43 1 91.88 5 VAL B O 1
ATOM 1584 N N . THR B 1 6 ? 15.891 -2.1 -7.367 1 92.94 6 THR B N 1
ATOM 1585 C CA . THR B 1 6 ? 15.555 -2.094 -8.789 1 92.94 6 THR B CA 1
ATOM 1586 C C . THR B 1 6 ? 14.07 -1.822 -8.984 1 92.94 6 THR B C 1
ATOM 1588 O O . THR B 1 6 ? 13.227 -2.367 -8.266 1 92.94 6 THR B O 1
ATOM 1591 N N . ILE B 1 7 ? 13.805 -0.959 -9.984 1 91.81 7 ILE B N 1
ATOM 1592 C CA . ILE B 1 7 ? 12.43 -0.542 -10.219 1 91.81 7 ILE B CA 1
ATOM 1593 C C . ILE B 1 7 ? 11.984 -0.986 -11.609 1 91.81 7 ILE B C 1
ATOM 1595 O O . ILE B 1 7 ? 12.719 -0.827 -12.578 1 91.81 7 ILE B O 1
ATOM 1599 N N . HIS B 1 8 ? 10.836 -1.586 -11.672 1 91.31 8 HIS B N 1
ATOM 1600 C CA . HIS B 1 8 ? 10.211 -1.974 -12.93 1 91.31 8 HIS B CA 1
ATOM 1601 C C . HIS B 1 8 ? 8.938 -1.183 -13.18 1 91.31 8 HIS B C 1
ATOM 1603 O O . HIS B 1 8 ? 8.102 -1.047 -12.281 1 91.31 8 HIS B O 1
ATOM 1609 N N . HIS B 1 9 ? 8.797 -0.696 -14.383 1 88.81 9 HIS B N 1
ATOM 1610 C CA . HIS B 1 9 ? 7.59 0.003 -14.812 1 88.81 9 HIS B CA 1
ATOM 1611 C C . HIS B 1 9 ? 6.793 -0.833 -15.805 1 88.81 9 HIS B C 1
ATOM 1613 O O . HIS B 1 9 ? 7.34 -1.314 -16.797 1 88.81 9 HIS B O 1
ATOM 1619 N N . GLY B 1 10 ? 5.508 -1.021 -15.43 1 89.44 10 GLY B N 1
ATOM 1620 C CA . GLY B 1 10 ? 4.652 -1.709 -16.391 1 89.44 10 GLY B CA 1
ATOM 1621 C C . GLY B 1 10 ? 4.223 -3.086 -15.914 1 89.44 10 GLY B C 1
ATOM 1622 O O . GLY B 1 10 ? 4.438 -3.445 -14.758 1 89.44 10 GLY B O 1
ATOM 1623 N N . PRO B 1 11 ? 3.547 -3.779 -16.844 1 94.06 11 PRO B N 1
ATOM 1624 C CA . PRO B 1 11 ? 3.012 -5.094 -16.484 1 94.06 11 PRO B CA 1
ATOM 1625 C C . PRO B 1 11 ? 4.102 -6.102 -16.125 1 94.06 11 PRO B C 1
ATOM 1627 O O . PRO B 1 11 ? 5.238 -5.98 -16.594 1 94.06 11 PRO B O 1
ATOM 1630 N N . TYR B 1 12 ? 3.736 -7.043 -15.242 1 95.88 12 TYR B N 1
ATOM 1631 C CA . TYR B 1 12 ? 4.742 -8 -14.797 1 95.88 12 TYR B CA 1
ATOM 1632 C C . TYR B 1 12 ? 5.195 -8.891 -15.945 1 95.88 12 TYR B C 1
ATOM 1634 O O . TYR B 1 12 ? 6.281 -9.477 -15.891 1 95.88 12 TYR B O 1
ATOM 1642 N N . GLU B 1 13 ? 4.449 -8.977 -17.016 1 96.56 13 GLU B N 1
ATOM 1643 C CA . GLU B 1 13 ? 4.797 -9.766 -18.188 1 96.56 13 GLU B CA 1
ATOM 1644 C C . GLU B 1 13 ? 6 -9.18 -18.922 1 96.56 13 GLU B C 1
ATOM 1646 O O . GLU B 1 13 ? 6.68 -9.875 -19.672 1 96.56 13 GLU B O 1
ATOM 1651 N N . SER B 1 14 ? 6.293 -7.918 -18.703 1 95.06 14 SER B N 1
ATOM 1652 C CA . SER B 1 14 ? 7.367 -7.238 -19.406 1 95.06 14 SER B CA 1
ATOM 1653 C C . SER B 1 14 ? 8.664 -7.266 -18.609 1 95.06 14 SER B C 1
ATOM 1655 O O . SER B 1 14 ? 9.68 -6.707 -19.047 1 95.06 14 SER B O 1
ATOM 1657 N N . ILE B 1 15 ? 8.656 -7.91 -17.484 1 96.06 15 ILE B N 1
ATOM 1658 C CA . ILE B 1 15 ? 9.883 -8.055 -16.719 1 96.06 15 ILE B CA 1
ATOM 1659 C C . ILE B 1 15 ? 10.875 -8.93 -17.484 1 96.06 15 ILE B C 1
ATOM 1661 O O . ILE B 1 15 ? 10.57 -10.086 -17.812 1 96.06 15 ILE B O 1
ATOM 1665 N N . PRO B 1 16 ? 12.016 -8.445 -17.75 1 95.5 16 PRO B N 1
ATOM 1666 C CA . PRO B 1 16 ? 12.961 -9.211 -18.578 1 95.5 16 PRO B CA 1
ATOM 1667 C C . PRO B 1 16 ? 13.672 -10.312 -17.797 1 95.5 16 PRO B C 1
ATOM 1669 O O . PRO B 1 16 ? 13.711 -10.273 -16.562 1 95.5 16 PRO B O 1
ATOM 1672 N N . PRO B 1 17 ? 14.211 -11.258 -18.484 1 94.94 17 PRO B N 1
ATOM 1673 C CA . PRO B 1 17 ? 14.938 -12.344 -17.812 1 94.94 17 PRO B CA 1
ATOM 1674 C C . PRO B 1 17 ? 16.203 -11.859 -17.094 1 94.94 17 PRO B C 1
ATOM 1676 O O . PRO B 1 17 ? 16.75 -12.578 -16.266 1 94.94 17 PRO B O 1
ATOM 1679 N N . THR B 1 18 ? 16.719 -10.641 -17.391 1 95.38 18 THR B N 1
ATOM 1680 C CA . THR B 1 18 ? 17.938 -10.094 -16.797 1 95.38 18 THR B CA 1
ATOM 1681 C C . THR B 1 18 ? 17.609 -9.242 -15.578 1 95.38 18 THR B C 1
ATOM 1683 O O . THR B 1 18 ? 18.484 -8.609 -15 1 95.38 18 THR B O 1
ATOM 1686 N N . ALA B 1 19 ? 16.344 -9.234 -15.234 1 96.38 19 ALA B N 1
ATOM 1687 C CA . ALA B 1 19 ? 15.93 -8.414 -14.102 1 96.38 19 ALA B CA 1
ATOM 1688 C C . ALA B 1 19 ? 16.484 -8.961 -12.789 1 96.38 19 ALA B C 1
ATOM 1690 O O . ALA B 1 19 ? 17.094 -10.031 -12.766 1 96.38 19 ALA B O 1
ATOM 1691 N N . SER B 1 20 ? 16.391 -8.18 -11.727 1 96.25 20 SER B N 1
ATOM 1692 C CA . SER B 1 20 ? 16.828 -8.586 -10.391 1 96.25 20 SER B CA 1
ATOM 1693 C C . SER B 1 20 ? 16.047 -9.812 -9.922 1 96.25 20 SER B C 1
ATOM 1695 O O . SER B 1 20 ? 14.945 -10.078 -10.391 1 96.25 20 SER B O 1
ATOM 1697 N N . PRO B 1 21 ? 16.562 -10.633 -8.992 1 96.31 21 PRO B N 1
ATOM 1698 C CA . PRO B 1 21 ? 15.938 -11.875 -8.539 1 96.31 21 PRO B CA 1
ATOM 1699 C C . PRO B 1 21 ? 14.516 -11.656 -8.023 1 96.31 21 PRO B C 1
ATOM 1701 O O . PRO B 1 21 ? 13.625 -12.469 -8.297 1 96.31 21 PRO B O 1
ATOM 1704 N N . GLY B 1 22 ? 14.273 -10.594 -7.312 1 97.62 22 GLY B N 1
ATOM 1705 C CA . GLY B 1 22 ? 12.938 -10.336 -6.797 1 97.62 22 GLY B CA 1
ATOM 1706 C C . GLY B 1 22 ? 11.922 -10.07 -7.887 1 97.62 22 GLY B C 1
ATOM 1707 O O . GLY B 1 22 ? 10.773 -10.523 -7.801 1 97.62 22 GLY B O 1
ATOM 1708 N N . LEU B 1 23 ? 12.336 -9.305 -8.914 1 97.75 23 LEU B N 1
ATOM 1709 C CA . LEU B 1 23 ? 11.438 -9.031 -10.031 1 97.75 23 LEU B CA 1
ATOM 1710 C C . LEU B 1 23 ? 11.156 -10.297 -10.828 1 97.75 23 LEU B C 1
ATOM 1712 O O . LEU B 1 23 ? 10.031 -10.523 -11.281 1 97.75 23 LEU B O 1
ATOM 1716 N N . LYS B 1 24 ? 12.172 -11.094 -10.969 1 98.25 24 LYS B N 1
ATOM 1717 C CA . LYS B 1 24 ? 11.961 -12.383 -11.625 1 98.25 24 LYS B CA 1
ATOM 1718 C C . LYS B 1 24 ? 10.992 -13.258 -10.828 1 98.25 24 LYS B C 1
ATOM 1720 O O . LYS B 1 24 ? 10.148 -13.945 -11.406 1 98.25 24 LYS B O 1
ATOM 1725 N N . PHE B 1 25 ? 11.148 -13.297 -9.523 1 98.06 25 PHE B N 1
ATOM 1726 C CA . PHE B 1 25 ? 10.219 -14.008 -8.656 1 98.06 25 PHE B CA 1
ATOM 1727 C C . PHE B 1 25 ? 8.789 -13.539 -8.898 1 98.06 25 PHE B C 1
ATOM 1729 O O . PHE B 1 25 ? 7.879 -14.352 -9.07 1 98.06 25 PHE B O 1
ATOM 1736 N N . LEU B 1 26 ? 8.633 -12.195 -8.961 1 98.44 26 LEU B N 1
ATOM 1737 C CA . LEU B 1 26 ? 7.32 -11.602 -9.172 1 98.44 26 LEU B CA 1
ATOM 1738 C C . LEU B 1 26 ? 6.723 -12.062 -10.5 1 98.44 26 LEU B C 1
ATOM 1740 O O . LEU B 1 26 ? 5.535 -12.391 -10.57 1 98.44 26 LEU B O 1
ATOM 1744 N N . GLN B 1 27 ? 7.516 -12.109 -11.484 1 98 27 GLN B N 1
ATOM 1745 C CA . GLN B 1 27 ? 7.094 -12.523 -12.82 1 98 27 GLN B CA 1
ATOM 1746 C C . GLN B 1 27 ? 6.578 -13.961 -12.812 1 98 27 GLN B C 1
ATOM 1748 O O . GLN B 1 27 ? 5.676 -14.305 -13.586 1 98 27 GLN B O 1
ATOM 1753 N N . ARG B 1 28 ? 7.121 -14.781 -11.977 1 97.19 28 ARG B N 1
ATOM 1754 C CA . ARG B 1 28 ? 6.703 -16.172 -11.883 1 97.19 28 ARG B CA 1
ATOM 1755 C C . ARG B 1 28 ? 5.512 -16.328 -10.945 1 97.19 28 ARG B C 1
ATOM 1757 O O . ARG B 1 28 ? 4.645 -17.172 -11.164 1 97.19 28 ARG B O 1
ATOM 1764 N N . PHE B 1 29 ? 5.43 -15.562 -9.992 1 97.69 29 PHE B N 1
ATOM 1765 C CA . PHE B 1 29 ? 4.445 -15.688 -8.922 1 97.69 29 PHE B CA 1
ATOM 1766 C C . PHE B 1 29 ? 3.074 -15.211 -9.391 1 97.69 29 PHE B C 1
ATOM 1768 O O . PHE B 1 29 ? 2.059 -15.852 -9.125 1 97.69 29 PHE B O 1
ATOM 1775 N N . LEU B 1 30 ? 3 -14.07 -10.078 1 98 30 LEU B N 1
ATOM 1776 C CA . LEU B 1 30 ? 1.733 -13.398 -10.328 1 98 30 LEU B CA 1
ATOM 1777 C C . LEU B 1 30 ? 0.85 -14.227 -11.258 1 98 30 LEU B C 1
ATOM 1779 O O . LEU B 1 30 ? -0.368 -14.281 -11.07 1 98 30 LEU B O 1
ATOM 1783 N N . PRO B 1 31 ? 1.456 -14.953 -12.281 1 96.88 31 PRO B N 1
ATOM 1784 C CA . PRO B 1 31 ? 0.587 -15.828 -13.062 1 96.88 31 PRO B CA 1
ATOM 1785 C C . PRO B 1 31 ? -0.097 -16.906 -12.211 1 96.88 31 PRO B C 1
ATOM 1787 O O . PRO B 1 31 ? -1.252 -17.25 -12.469 1 96.88 31 PRO B O 1
ATOM 1790 N N . ALA B 1 32 ? 0.596 -17.391 -11.25 1 95.75 32 ALA B N 1
ATOM 1791 C CA . ALA B 1 32 ? -0.004 -18.375 -10.352 1 95.75 32 ALA B CA 1
ATOM 1792 C C . ALA B 1 32 ? -1.098 -17.75 -9.492 1 95.75 32 ALA B C 1
ATOM 1794 O O . ALA B 1 32 ? -2.174 -18.328 -9.328 1 95.75 32 ALA B O 1
ATOM 1795 N N . LEU B 1 33 ? -0.87 -16.578 -9.031 1 96.25 33 LEU B N 1
ATOM 1796 C CA . LEU B 1 33 ? -1.837 -15.867 -8.195 1 96.25 33 LEU B CA 1
ATOM 1797 C C . LEU B 1 33 ? -3.082 -15.5 -9 1 96.25 33 LEU B C 1
ATOM 1799 O O . LEU B 1 33 ? -4.195 -15.516 -8.461 1 96.25 33 LEU B O 1
ATOM 1803 N N . ASP B 1 34 ? -2.906 -15.172 -10.227 1 96.38 34 ASP B N 1
ATOM 1804 C CA . ASP B 1 34 ? -3.98 -14.688 -11.094 1 96.38 34 ASP B CA 1
ATOM 1805 C C . ASP B 1 34 ? -4.793 -15.852 -11.664 1 96.38 34 ASP B C 1
ATOM 1807 O O . ASP B 1 34 ? -5.883 -15.648 -12.203 1 96.38 34 ASP B O 1
ATOM 1811 N N . SER B 1 35 ? -4.301 -17.016 -11.523 1 95.56 35 SER B N 1
ATOM 1812 C CA . SER B 1 35 ? -4.891 -18.156 -12.219 1 95.56 35 SER B CA 1
ATOM 1813 C C . SER B 1 35 ? -6.281 -18.484 -11.688 1 95.56 35 SER B C 1
ATOM 1815 O O . SER B 1 35 ? -6.516 -18.422 -10.477 1 95.56 35 SER B O 1
ATOM 1817 N N . LEU B 1 36 ? -7.141 -18.812 -12.57 1 95.69 36 LEU B N 1
ATOM 1818 C CA . LEU B 1 36 ? -8.461 -19.312 -12.203 1 95.69 36 LEU B CA 1
ATOM 1819 C C . LEU B 1 36 ? -8.492 -20.844 -12.258 1 95.69 36 LEU B C 1
ATOM 1821 O O . LEU B 1 36 ? -9.57 -21.438 -12.273 1 95.69 36 LEU B O 1
ATOM 1825 N N . SER B 1 37 ? -7.352 -21.422 -12.383 1 93.56 37 SER B N 1
ATOM 1826 C CA . SER B 1 37 ? -7.121 -22.859 -12.266 1 93.56 37 SER B CA 1
ATOM 1827 C C . SER B 1 37 ? -6.031 -23.172 -11.242 1 93.56 37 SER B C 1
ATOM 1829 O O . SER B 1 37 ? -4.945 -23.625 -11.609 1 93.56 37 SER B O 1
ATOM 1831 N N . PRO B 1 38 ? -6.395 -22.984 -9.992 1 89.62 38 PRO B N 1
ATOM 1832 C CA . PRO B 1 38 ? -5.371 -23.062 -8.953 1 89.62 38 PRO B CA 1
ATOM 1833 C C . PRO B 1 38 ? -4.812 -24.469 -8.758 1 89.62 38 PRO B C 1
ATOM 1835 O O . PRO B 1 38 ? -3.723 -24.625 -8.211 1 89.62 38 PRO B O 1
ATOM 1838 N N . THR B 1 39 ? -5.445 -25.469 -9.188 1 87.44 39 THR B N 1
ATOM 1839 C CA . THR B 1 39 ? -4.93 -26.828 -9.109 1 87.44 39 THR B CA 1
ATOM 1840 C C . THR B 1 39 ? -3.762 -27.016 -10.078 1 87.44 39 THR B C 1
ATOM 1842 O O . THR B 1 39 ? -2.787 -27.703 -9.75 1 87.44 39 THR B O 1
ATOM 1845 N N . GLU B 1 40 ? -3.893 -26.422 -11.203 1 90.88 40 GLU B N 1
ATOM 1846 C CA . GLU B 1 40 ? -2.859 -26.516 -12.234 1 90.88 40 GLU B CA 1
ATOM 1847 C C . GLU B 1 40 ? -1.738 -25.516 -11.992 1 90.88 40 GLU B C 1
ATOM 1849 O O . GLU B 1 40 ? -0.591 -25.75 -12.375 1 90.88 40 GLU B O 1
ATOM 1854 N N . ASN B 1 41 ? -2.094 -24.406 -11.461 1 92.12 41 ASN B N 1
ATOM 1855 C CA . ASN B 1 41 ? -1.15 -23.344 -11.164 1 92.12 41 ASN B CA 1
ATOM 1856 C C . ASN B 1 41 ? -1.104 -23.031 -9.664 1 92.12 41 ASN B C 1
ATOM 1858 O O . ASN B 1 41 ? -1.71 -22.062 -9.211 1 92.12 41 ASN B O 1
ATOM 1862 N N . GLN B 1 42 ? -0.331 -23.766 -8.945 1 91.12 42 GLN B N 1
ATOM 1863 C CA . GLN B 1 42 ? -0.329 -23.703 -7.488 1 91.12 42 GLN B CA 1
ATOM 1864 C C . GLN B 1 42 ? 0.542 -22.547 -6.992 1 91.12 42 GLN B C 1
ATOM 1866 O O . GLN B 1 42 ? 1.622 -22.312 -7.531 1 91.12 42 GLN B O 1
ATOM 1871 N N . ILE B 1 43 ? 0.048 -21.922 -5.938 1 93.12 43 ILE B N 1
ATOM 1872 C CA . ILE B 1 43 ? 0.835 -20.844 -5.359 1 93.12 43 ILE B CA 1
ATOM 1873 C C . ILE B 1 43 ? 1.682 -21.375 -4.207 1 93.12 43 ILE B C 1
ATOM 1875 O O . ILE B 1 43 ? 2.613 -20.703 -3.754 1 93.12 43 ILE B O 1
ATOM 1879 N N . THR B 1 44 ? 1.503 -22.531 -3.734 1 91 44 THR B N 1
ATOM 1880 C CA . THR B 1 44 ? 2.092 -23.078 -2.518 1 91 44 THR B CA 1
ATOM 1881 C C . THR B 1 44 ? 3.615 -23.094 -2.617 1 91 44 THR B C 1
ATOM 1883 O O . THR B 1 44 ? 4.309 -22.781 -1.649 1 91 44 THR B O 1
ATOM 1886 N N . PRO B 1 45 ? 4.199 -23.406 -3.73 1 92.94 45 PRO B N 1
ATOM 1887 C CA . PRO B 1 45 ? 5.66 -23.469 -3.807 1 92.94 45 PRO B CA 1
ATOM 1888 C C . PRO B 1 45 ? 6.316 -22.109 -3.602 1 92.94 45 PRO B C 1
ATOM 1890 O O . PRO B 1 45 ? 7.523 -22.031 -3.363 1 92.94 45 PRO B O 1
ATOM 1893 N N . PHE B 1 46 ? 5.559 -21.062 -3.736 1 95.75 46 PHE B N 1
ATOM 1894 C CA . PHE B 1 46 ? 6.113 -19.719 -3.646 1 95.75 46 PHE B CA 1
ATOM 1895 C C . PHE B 1 46 ? 6.18 -19.25 -2.195 1 95.75 46 PHE B C 1
ATOM 1897 O O . PHE B 1 46 ? 6.781 -18.219 -1.896 1 95.75 46 PHE B O 1
ATOM 1904 N N . PHE B 1 47 ? 5.555 -20.016 -1.339 1 93.38 47 PHE B N 1
ATOM 1905 C CA . PHE B 1 47 ? 5.465 -19.625 0.061 1 93.38 47 PHE B CA 1
ATOM 1906 C C . PHE B 1 47 ? 6.168 -20.641 0.957 1 93.38 47 PHE B C 1
ATOM 1908 O O . PHE B 1 47 ? 6.137 -21.844 0.686 1 93.38 47 PHE B O 1
ATOM 1915 N N . THR B 1 48 ? 6.723 -20.078 2.018 1 87.75 48 THR B N 1
ATOM 1916 C CA . THR B 1 48 ? 7.012 -20.984 3.123 1 87.75 48 THR B CA 1
ATOM 1917 C C . THR B 1 48 ? 5.719 -21.484 3.768 1 87.75 48 THR B C 1
ATOM 1919 O O . THR B 1 48 ? 4.699 -20.781 3.742 1 87.75 48 THR B O 1
ATOM 1922 N N . PRO B 1 49 ? 5.562 -22.672 4.258 1 78.25 49 PRO B N 1
ATOM 1923 C CA . PRO B 1 49 ? 4.32 -23.297 4.719 1 78.25 49 PRO B CA 1
ATOM 1924 C C . PRO B 1 49 ? 3.578 -22.422 5.742 1 78.25 49 PRO B C 1
ATOM 1926 O O . PRO B 1 49 ? 2.344 -22.391 5.746 1 78.25 49 PRO B O 1
ATOM 1929 N N . SER B 1 50 ? 4.188 -21.688 6.512 1 79.5 50 SER B N 1
ATOM 1930 C CA . SER B 1 50 ? 3.514 -20.938 7.559 1 79.5 50 SER B CA 1
ATOM 1931 C C . SER B 1 50 ? 3.572 -19.438 7.281 1 79.5 50 SER B C 1
ATOM 1933 O O . SER B 1 50 ? 3.375 -18.625 8.188 1 79.5 50 SER B O 1
ATOM 1935 N N . ALA B 1 51 ? 3.852 -19.109 6 1 88.06 51 ALA B N 1
ATOM 1936 C CA . ALA B 1 51 ? 3.918 -17.688 5.68 1 88.06 51 ALA B CA 1
ATOM 1937 C C . ALA B 1 51 ? 2.559 -17.016 5.859 1 88.06 51 ALA B C 1
ATOM 1939 O O . ALA B 1 51 ? 1.561 -17.469 5.289 1 88.06 51 ALA B O 1
ATOM 1940 N N . PRO B 1 52 ? 2.502 -16 6.625 1 90.06 52 PRO B N 1
ATOM 1941 C CA . PRO B 1 52 ? 1.233 -15.281 6.762 1 90.06 52 PRO B CA 1
ATOM 1942 C C . PRO B 1 52 ? 0.942 -14.367 5.57 1 90.06 52 PRO B C 1
ATOM 1944 O O . PRO B 1 52 ? 1.859 -13.766 5.016 1 90.06 52 PRO B O 1
ATOM 1947 N N . ILE B 1 53 ? -0.293 -14.32 5.266 1 91.25 53 ILE B N 1
ATOM 1948 C CA . ILE B 1 53 ? -0.834 -13.352 4.32 1 91.25 53 ILE B CA 1
ATOM 1949 C C . ILE B 1 53 ? 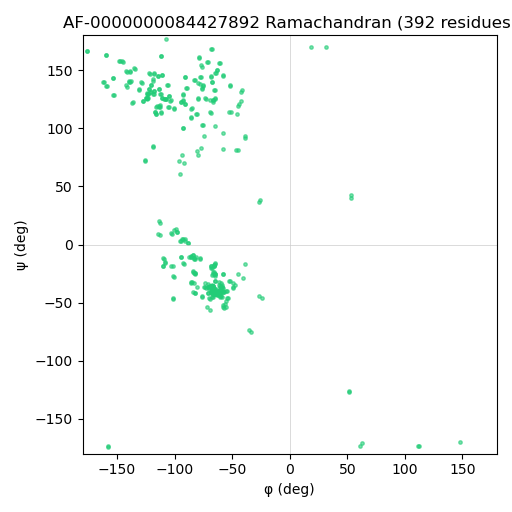-1.754 -12.375 5.055 1 91.25 53 ILE B C 1
ATOM 1951 O O . ILE B 1 53 ? -2.752 -12.781 5.652 1 91.25 53 ILE B O 1
ATOM 1955 N N . LEU B 1 54 ? -1.366 -11.148 5.012 1 90.75 54 LEU B N 1
ATOM 1956 C CA . LEU B 1 54 ? -2.129 -10.086 5.656 1 90.75 54 LEU B CA 1
ATOM 1957 C C . LEU B 1 54 ? -2.84 -9.219 4.621 1 90.75 54 LEU B C 1
ATOM 1959 O O . LEU B 1 54 ? -2.203 -8.68 3.713 1 90.75 54 LEU B O 1
ATOM 1963 N N . VAL B 1 55 ? -4.141 -9.086 4.773 1 91.5 55 VAL B N 1
ATOM 1964 C CA . VAL B 1 55 ? -4.926 -8.211 3.906 1 91.5 55 VAL B CA 1
ATOM 1965 C C . VAL B 1 55 ? -5.535 -7.082 4.727 1 91.5 55 VAL B C 1
ATOM 1967 O O . VAL B 1 55 ? -6.484 -7.297 5.488 1 91.5 55 VAL B O 1
ATOM 1970 N N . GLY B 1 56 ? -5.031 -5.898 4.438 1 88.81 56 GLY B N 1
ATOM 1971 C CA . GLY B 1 56 ? -5.496 -4.781 5.242 1 88.81 56 GLY B CA 1
ATOM 1972 C C . GLY B 1 56 ? -5.391 -5.031 6.734 1 88.81 56 GLY B C 1
ATOM 1973 O O . GLY B 1 56 ? -4.324 -5.395 7.234 1 88.81 56 GLY B O 1
ATOM 1974 N N . SER B 1 57 ? -6.562 -4.82 7.324 1 85.88 57 SER B N 1
ATOM 1975 C CA . SER B 1 57 ? -6.602 -4.957 8.773 1 85.88 57 SER B CA 1
ATOM 1976 C C . SER B 1 57 ? -7.227 -6.289 9.188 1 85.88 57 SER B C 1
ATOM 1978 O O . SER B 1 57 ? -7.477 -6.523 10.367 1 85.88 57 SER B O 1
ATOM 1980 N N . ASP B 1 58 ? -7.477 -7.199 8.273 1 85.44 58 ASP B N 1
ATOM 1981 C CA . ASP B 1 58 ? -8.062 -8.5 8.57 1 85.44 58 ASP B CA 1
ATOM 1982 C C . ASP B 1 58 ? -7.074 -9.398 9.297 1 85.44 58 ASP B C 1
ATOM 1984 O O . ASP B 1 58 ? -5.863 -9.18 9.234 1 85.44 58 ASP B O 1
ATOM 1988 N N . PRO B 1 59 ? -7.609 -10.367 10.016 1 85.38 59 PRO B N 1
ATOM 1989 C CA . PRO B 1 59 ? -6.699 -11.359 10.602 1 85.38 59 PRO B CA 1
ATOM 1990 C C . PRO B 1 59 ? -5.852 -12.07 9.547 1 85.38 59 PRO B C 1
ATOM 1992 O O . PRO B 1 59 ? -6.309 -12.297 8.43 1 85.38 59 PRO B O 1
ATOM 1995 N N . PRO B 1 60 ? -4.66 -12.383 9.93 1 86.81 60 PRO B N 1
ATOM 1996 C CA . PRO B 1 60 ? -3.791 -13.07 8.969 1 86.81 60 PRO B CA 1
ATOM 1997 C C . PRO B 1 60 ? -4.305 -14.461 8.594 1 86.81 60 PRO B C 1
ATOM 1999 O O . PRO B 1 60 ? -4.965 -15.117 9.398 1 86.81 60 PRO B O 1
ATOM 2002 N N . THR B 1 61 ? -4.02 -14.812 7.371 1 86.81 61 THR B N 1
ATOM 2003 C CA . THR B 1 61 ? -4.285 -16.156 6.863 1 86.81 61 THR B CA 1
ATOM 2004 C C . THR B 1 61 ? -2.992 -16.828 6.43 1 86.81 61 THR B C 1
ATOM 2006 O O . THR B 1 61 ? -2.133 -16.203 5.805 1 86.81 61 THR B O 1
ATOM 2009 N N . ALA B 1 62 ? -2.928 -18.062 6.727 1 84.69 62 ALA B N 1
ATOM 2010 C CA . ALA B 1 62 ? -1.753 -18.797 6.27 1 84.69 62 ALA B CA 1
ATOM 2011 C C . ALA B 1 62 ? -1.838 -19.109 4.777 1 84.69 62 ALA B C 1
ATOM 2013 O O . ALA B 1 62 ? -2.93 -19.297 4.238 1 84.69 62 ALA B O 1
ATOM 2014 N N . ALA B 1 63 ? -0.651 -19.234 4.191 1 84 63 ALA B N 1
ATOM 2015 C CA . ALA B 1 63 ? -0.571 -19.469 2.752 1 84 63 ALA B CA 1
ATOM 2016 C C . ALA B 1 63 ? -1.328 -20.734 2.357 1 84 63 ALA B C 1
ATOM 2018 O O . ALA B 1 63 ? -2.014 -20.766 1.332 1 84 63 ALA B O 1
ATOM 2019 N N . ASN B 1 64 ? -1.235 -21.719 3.107 1 80.69 64 ASN B N 1
ATOM 2020 C CA . ASN B 1 64 ? -1.897 -22.984 2.775 1 80.69 64 ASN B CA 1
ATOM 2021 C C . ASN B 1 64 ? -3.416 -22.844 2.834 1 80.69 64 ASN B C 1
ATOM 2023 O O . ASN B 1 64 ? -4.137 -23.578 2.146 1 80.69 64 ASN B O 1
ATOM 2027 N N . GLN B 1 65 ? -3.924 -21.922 3.611 1 82.19 65 GLN B N 1
ATOM 2028 C CA . GLN B 1 65 ? -5.355 -21.672 3.693 1 82.19 65 GLN B CA 1
ATOM 2029 C C . GLN B 1 65 ? -5.816 -20.766 2.549 1 82.19 65 GLN B C 1
ATOM 2031 O O . GLN B 1 65 ? -6.996 -20.781 2.178 1 82.19 65 GLN B O 1
ATOM 2036 N N . ALA B 1 66 ? -4.863 -20.031 2.094 1 82.25 66 ALA B N 1
ATOM 2037 C CA . ALA B 1 66 ? -5.188 -19.109 1.006 1 82.25 66 ALA B CA 1
ATOM 2038 C C . ALA B 1 66 ? -5.582 -19.875 -0.256 1 82.25 66 ALA B C 1
ATOM 2040 O O . ALA B 1 66 ? -6.344 -19.359 -1.082 1 82.25 66 ALA B O 1
ATOM 2041 N N . VAL B 1 67 ? -5.098 -21.094 -0.364 1 82.25 67 VAL B N 1
ATOM 2042 C CA . VAL B 1 67 ? -5.418 -21.922 -1.517 1 82.25 67 VAL B CA 1
ATOM 2043 C C . VAL B 1 67 ? -6.93 -22.109 -1.616 1 82.25 67 VAL B C 1
ATOM 2045 O O . VAL B 1 67 ? -7.496 -22.094 -2.713 1 82.25 67 VAL B O 1
ATOM 2048 N N . ILE B 1 68 ? -7.562 -22.219 -0.511 1 84.06 68 ILE B N 1
ATOM 2049 C CA . ILE B 1 68 ? -9.008 -22.391 -0.469 1 84.06 68 ILE B CA 1
ATOM 2050 C C . ILE B 1 68 ? -9.695 -21.156 -1.044 1 84.06 68 ILE B C 1
ATOM 2052 O O . ILE B 1 68 ? -10.648 -21.266 -1.821 1 84.06 68 ILE B O 1
ATOM 2056 N N . LEU B 1 69 ? -9.156 -20.031 -0.759 1 84.12 69 LEU B N 1
ATOM 2057 C CA . LEU B 1 69 ? -9.734 -18.781 -1.24 1 84.12 69 LEU B CA 1
ATOM 2058 C C . LEU B 1 69 ? -9.547 -18.656 -2.748 1 84.12 69 LEU B C 1
ATOM 2060 O O . LEU B 1 69 ? -10.422 -18.125 -3.438 1 84.12 69 LEU B O 1
ATOM 2064 N N . LEU B 1 70 ? -8.445 -19.125 -3.232 1 90.06 70 LEU B N 1
ATOM 2065 C CA . LEU B 1 70 ? -8.203 -19.109 -4.672 1 90.06 70 LEU B CA 1
ATOM 2066 C C . LEU B 1 70 ? -9.164 -20.031 -5.398 1 90.06 70 LEU B C 1
ATOM 2068 O O . LEU B 1 70 ? -9.617 -19.719 -6.504 1 90.06 70 LEU B O 1
ATOM 2072 N N . GLU B 1 71 ? -9.477 -21.125 -4.75 1 89.75 71 GLU B N 1
ATOM 2073 C CA . GLU B 1 71 ? -10.453 -22.031 -5.32 1 89.75 71 GLU B CA 1
ATOM 2074 C C . GLU B 1 71 ? -11.844 -21.406 -5.371 1 89.75 71 GLU B C 1
ATOM 2076 O O . GLU B 1 71 ? -12.547 -21.516 -6.379 1 89.75 71 GLU B O 1
ATOM 2081 N N . VAL B 1 72 ? -12.203 -20.781 -4.348 1 87.38 72 VAL B N 1
ATOM 2082 C CA . VAL B 1 72 ? -13.484 -20.078 -4.305 1 87.38 72 VAL B CA 1
ATOM 2083 C C . VAL B 1 72 ? -13.539 -19.031 -5.414 1 87.38 72 VAL B C 1
ATOM 2085 O O . VAL B 1 72 ? -14.539 -18.922 -6.133 1 87.38 72 VAL B O 1
ATOM 2088 N N . ARG B 1 73 ? -12.461 -18.281 -5.566 1 91.19 73 ARG B N 1
ATOM 2089 C CA . ARG B 1 73 ? -12.383 -17.281 -6.621 1 91.19 73 ARG B CA 1
ATOM 2090 C C . ARG B 1 73 ? -12.602 -17.906 -7.992 1 91.19 73 ARG B C 1
ATOM 2092 O O . ARG B 1 73 ? -13.336 -17.359 -8.82 1 91.19 73 ARG B O 1
ATOM 2099 N N . SER B 1 74 ? -12.031 -19.047 -8.164 1 92.06 74 SER B N 1
ATOM 2100 C CA . SER B 1 74 ? -12.102 -19.703 -9.461 1 92.06 74 SER B CA 1
ATOM 2101 C C . SER B 1 74 ? -13.531 -20.125 -9.797 1 92.06 74 SER B C 1
ATOM 2103 O O . SER B 1 74 ? -13.891 -20.234 -10.969 1 92.06 74 SER B O 1
ATOM 2105 N N . HIS B 1 75 ? -14.328 -20.297 -8.797 1 91.62 75 HIS B N 1
ATOM 2106 C CA . HIS B 1 75 ? -15.711 -20.703 -9.016 1 91.62 75 HIS B CA 1
ATOM 2107 C C . HIS B 1 75 ? -16.594 -19.516 -9.336 1 91.62 75 HIS B C 1
ATOM 2109 O O . HIS B 1 75 ? -17.609 -19.641 -10.031 1 91.62 75 HIS B O 1
ATOM 2115 N N . HIS B 1 76 ? -16.172 -18.391 -8.906 1 92.19 76 HIS B N 1
ATOM 2116 C CA . HIS B 1 76 ? -17.094 -17.25 -8.977 1 92.19 76 HIS B CA 1
ATOM 2117 C C . HIS B 1 76 ? -16.641 -16.25 -10.031 1 92.19 76 HIS B C 1
ATOM 2119 O O . HIS B 1 76 ? -17.438 -15.414 -10.477 1 92.19 76 HIS B O 1
ATOM 2125 N N . MET B 1 77 ? -15.414 -16.328 -10.414 1 95.31 77 MET B N 1
ATOM 2126 C CA . MET B 1 77 ? -14.883 -15.328 -11.336 1 95.31 77 MET B CA 1
ATOM 2127 C C . MET B 1 77 ? -14.609 -15.953 -12.703 1 95.31 77 MET B C 1
ATOM 2129 O O . MET B 1 77 ? -14.234 -17.125 -12.789 1 95.31 77 MET B O 1
ATOM 2133 N N . CYS B 1 78 ? -14.805 -15.164 -13.75 1 95.75 78 CYS B N 1
ATOM 2134 C CA . CYS B 1 78 ? -14.422 -15.633 -15.07 1 95.75 78 CYS B CA 1
ATOM 2135 C C . CYS B 1 78 ? -13.188 -14.906 -15.578 1 95.75 78 CYS B C 1
ATOM 2137 O O . CYS B 1 78 ? -12.562 -15.328 -16.562 1 95.75 78 CYS B O 1
ATOM 2139 N N . LYS B 1 79 ? -12.883 -13.828 -14.938 1 96.5 79 LYS B N 1
ATOM 2140 C CA . LYS B 1 79 ? -11.633 -13.117 -15.203 1 96.5 79 LYS B CA 1
ATOM 2141 C C . LYS B 1 79 ? -11.023 -12.562 -13.922 1 96.5 79 LYS B C 1
ATOM 2143 O O . LYS B 1 79 ? -11.742 -12.047 -13.062 1 96.5 79 LYS B O 1
ATOM 2148 N N . PHE B 1 80 ? -9.773 -12.695 -13.781 1 96.88 80 PHE B N 1
ATOM 2149 C CA . PHE B 1 80 ? -9.008 -12.117 -12.688 1 96.88 80 PHE B CA 1
ATOM 2150 C C . PHE B 1 80 ? -7.562 -11.875 -13.102 1 96.88 80 PHE B C 1
ATOM 2152 O O . PHE B 1 80 ? -6.914 -12.766 -13.656 1 96.88 80 PHE B O 1
ATOM 2159 N N . HIS B 1 81 ? -7.09 -10.672 -12.875 1 97.19 81 HIS B N 1
ATOM 2160 C CA . HIS B 1 81 ? -5.746 -10.328 -13.328 1 97.19 81 HIS B CA 1
ATOM 2161 C C . HIS B 1 81 ? -5.215 -9.102 -12.602 1 97.19 81 HIS B C 1
ATOM 2163 O O . HIS B 1 81 ? -5.965 -8.148 -12.352 1 97.19 81 HIS B O 1
ATOM 2169 N N . HIS B 1 82 ? -3.979 -9.18 -12.281 1 96.94 82 HIS B N 1
ATOM 2170 C CA . HIS B 1 82 ? -3.301 -7.988 -11.766 1 96.94 82 HIS B CA 1
ATOM 2171 C C . HIS B 1 82 ? -2.586 -7.238 -12.891 1 96.94 82 HIS B C 1
ATOM 2173 O O . HIS B 1 82 ? -1.716 -7.801 -13.555 1 96.94 82 HIS B O 1
ATOM 2179 N N . ASP B 1 83 ? -2.912 -6.016 -13.078 1 94.88 83 ASP B N 1
ATOM 2180 C CA . ASP B 1 83 ? -2.121 -5.098 -13.891 1 94.88 83 ASP B CA 1
ATOM 2181 C C . ASP B 1 83 ? -1.12 -4.324 -13.039 1 94.88 83 ASP B C 1
ATOM 2183 O O . ASP B 1 83 ? -1.479 -3.336 -12.398 1 94.88 83 ASP B O 1
ATOM 2187 N N . VAL B 1 84 ? 0.094 -4.793 -13.086 1 94.5 84 VAL B N 1
ATOM 2188 C CA . VAL B 1 84 ? 1.136 -4.133 -12.305 1 94.5 84 VAL B CA 1
ATOM 2189 C C . VAL B 1 84 ? 1.548 -2.832 -12.992 1 94.5 84 VAL B C 1
ATOM 2191 O O . VAL B 1 84 ? 1.756 -2.803 -14.203 1 94.5 84 VAL B O 1
ATOM 2194 N N . HIS B 1 85 ? 1.65 -1.773 -12.219 1 91.19 85 HIS B N 1
ATOM 2195 C CA . HIS B 1 85 ? 2.082 -0.477 -12.727 1 91.19 85 HIS B CA 1
ATOM 2196 C C . HIS B 1 85 ? 3.545 -0.211 -12.391 1 91.19 85 HIS B C 1
ATOM 2198 O O . HIS B 1 85 ? 4.301 0.277 -13.234 1 91.19 85 HIS B O 1
ATOM 2204 N N . LEU B 1 86 ? 3.877 -0.475 -11.164 1 93 86 LEU B N 1
ATOM 2205 C CA . LEU B 1 86 ? 5.207 -0.278 -10.602 1 93 86 LEU B CA 1
ATOM 2206 C C . LEU B 1 86 ? 5.578 -1.432 -9.672 1 93 86 LEU B C 1
ATOM 2208 O O . LEU B 1 86 ? 4.738 -1.921 -8.914 1 93 86 LEU B O 1
ATOM 2212 N N . ALA B 1 87 ? 6.793 -1.799 -9.766 1 95.38 87 ALA B N 1
ATOM 2213 C CA . ALA B 1 87 ? 7.324 -2.797 -8.836 1 95.38 87 ALA B CA 1
ATOM 2214 C C . ALA B 1 87 ? 8.727 -2.422 -8.375 1 95.38 87 ALA B C 1
ATOM 2216 O O . ALA B 1 87 ? 9.523 -1.884 -9.148 1 95.38 87 ALA B O 1
ATOM 2217 N N . TRP B 1 88 ? 9.031 -2.623 -7.121 1 94.44 88 TRP B N 1
ATOM 2218 C CA . TRP B 1 88 ? 10.336 -2.393 -6.508 1 94.44 88 TRP B CA 1
ATOM 2219 C C . TRP B 1 88 ? 10.914 -3.689 -5.957 1 94.44 88 TRP B C 1
ATOM 2221 O O . TRP B 1 88 ? 10.227 -4.441 -5.266 1 94.44 88 TRP B O 1
ATOM 2231 N N . ASP B 1 89 ? 12.086 -3.971 -6.289 1 96 89 ASP B N 1
ATOM 2232 C CA . ASP B 1 89 ? 12.852 -5.055 -5.68 1 96 89 ASP B CA 1
ATOM 2233 C C . ASP B 1 89 ? 14.008 -4.512 -4.848 1 96 89 ASP B C 1
ATOM 2235 O O . ASP B 1 89 ? 14.961 -3.951 -5.395 1 96 89 ASP B O 1
ATOM 2239 N N . ILE B 1 90 ? 13.914 -4.723 -3.555 1 93.88 90 ILE B N 1
ATOM 2240 C CA . ILE B 1 90 ? 14.938 -4.246 -2.631 1 93.88 90 ILE B CA 1
ATOM 2241 C C . ILE B 1 90 ? 15.82 -5.41 -2.189 1 93.88 90 ILE B C 1
ATOM 2243 O O . ILE B 1 90 ? 15.32 -6.398 -1.644 1 93.88 90 ILE B O 1
ATOM 2247 N N . ASP B 1 91 ? 17.062 -5.223 -2.426 1 93 91 ASP B N 1
ATOM 2248 C CA . ASP B 1 91 ? 18.047 -6.195 -1.964 1 93 91 ASP B CA 1
ATOM 2249 C C . ASP B 1 91 ? 18.469 -5.914 -0.523 1 93 91 ASP B C 1
ATOM 2251 O O . ASP B 1 91 ? 19.188 -4.949 -0.258 1 93 91 ASP B O 1
ATOM 2255 N N . LEU B 1 92 ? 18.062 -6.754 0.403 1 88.06 92 LEU B N 1
ATOM 2256 C CA . LEU B 1 92 ? 18.344 -6.527 1.816 1 88.06 92 LEU B CA 1
ATOM 2257 C C . LEU B 1 92 ? 19.656 -7.184 2.223 1 88.06 92 LEU B C 1
ATOM 2259 O O . LEU B 1 92 ? 20.156 -6.949 3.322 1 88.06 92 LEU B O 1
ATOM 2263 N N . GLY B 1 93 ? 20.328 -7.719 1.299 1 76 93 GLY B N 1
ATOM 2264 C CA . GLY B 1 93 ? 21.609 -8.359 1.564 1 76 93 GLY B CA 1
ATOM 2265 C C . GLY B 1 93 ? 21.5 -9.523 2.527 1 76 93 GLY B C 1
ATOM 2266 O O . GLY B 1 93 ? 20.406 -10.055 2.75 1 76 93 GLY B O 1
ATOM 2267 N N . ARG B 1 94 ? 22.578 -10.055 2.912 1 64.44 94 ARG B N 1
ATOM 2268 C CA . ARG B 1 94 ? 22.672 -11.266 3.717 1 64.44 94 ARG B CA 1
ATOM 2269 C C . ARG B 1 94 ? 22.438 -10.961 5.191 1 64.44 94 ARG B C 1
ATOM 2271 O O . ARG B 1 94 ? 21.953 -11.812 5.934 1 64.44 94 ARG B O 1
ATOM 2278 N N . ASP B 1 95 ? 22.859 -9.867 5.715 1 54.09 95 ASP B N 1
ATOM 2279 C CA . ASP B 1 95 ? 23.172 -9.742 7.137 1 54.09 95 ASP B CA 1
ATOM 2280 C C .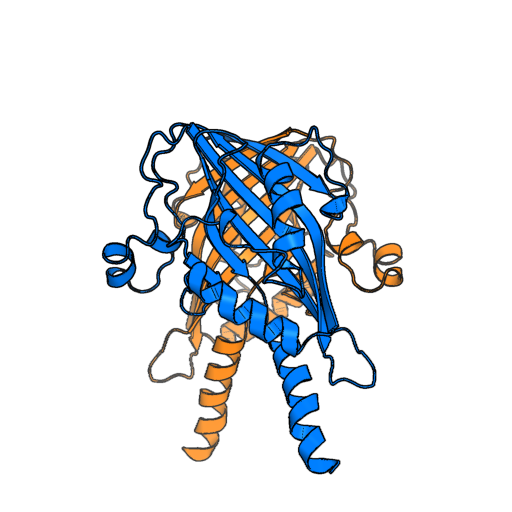 ASP B 1 95 ? 22.031 -9.062 7.887 1 54.09 95 ASP B C 1
ATOM 2282 O O . ASP B 1 95 ? 22.219 -8.547 8.992 1 54.09 95 ASP B O 1
ATOM 2286 N N . ILE B 1 96 ? 20.938 -8.992 7.117 1 54.34 96 ILE B N 1
ATOM 2287 C CA . ILE B 1 96 ? 20.141 -8.156 8 1 54.34 96 ILE B CA 1
ATOM 2288 C C . ILE B 1 96 ? 19.219 -9.047 8.852 1 54.34 96 ILE B C 1
ATOM 2290 O O . ILE B 1 96 ? 18.422 -9.82 8.312 1 54.34 96 ILE B O 1
ATOM 2294 N N . GLY B 1 97 ? 19.797 -9.758 9.812 1 50.91 97 GLY B N 1
ATOM 2295 C CA . GLY B 1 97 ? 18.938 -10.531 10.695 1 50.91 97 GLY B CA 1
ATOM 2296 C C . GLY B 1 97 ? 17.547 -10.758 10.133 1 50.91 97 GLY B C 1
ATOM 2297 O O . GLY B 1 97 ? 17.266 -10.375 9 1 50.91 97 GLY B O 1
ATOM 2298 N N . PRO B 1 98 ? 16.844 -11.562 10.75 1 47.06 98 PRO B N 1
ATOM 2299 C CA . PRO B 1 98 ? 15.492 -11.844 10.258 1 47.06 98 PRO B CA 1
ATOM 2300 C C . PRO B 1 98 ? 14.734 -10.586 9.836 1 47.06 98 PRO B C 1
ATOM 2302 O O . PRO B 1 98 ? 14.922 -9.523 10.438 1 47.06 98 PRO B O 1
ATOM 2305 N N . VAL B 1 99 ? 14.336 -10.594 8.516 1 47.56 99 VAL B N 1
ATOM 2306 C CA . VAL B 1 99 ? 13.461 -9.492 8.125 1 47.56 99 VAL B CA 1
ATOM 2307 C C . VAL B 1 99 ? 12.469 -9.203 9.25 1 47.56 99 VAL B C 1
ATOM 2309 O O . VAL B 1 99 ? 11.727 -10.086 9.672 1 47.56 99 VAL B O 1
ATOM 2312 N N . GLU B 1 100 ? 12.789 -8.273 10.141 1 46.78 100 GLU B N 1
ATOM 2313 C CA . GLU B 1 100 ? 11.773 -7.898 11.117 1 46.78 100 GLU B CA 1
ATOM 2314 C C . GLU B 1 100 ? 10.422 -7.668 10.438 1 46.78 100 GLU B C 1
ATOM 2316 O O . GLU B 1 100 ? 10.258 -6.707 9.688 1 46.78 100 GLU B O 1
ATOM 2321 N N . THR B 1 101 ? 9.766 -8.727 10.203 1 43.12 101 THR B N 1
ATOM 2322 C CA . THR B 1 101 ? 8.461 -8.695 9.555 1 43.12 101 THR B CA 1
ATOM 2323 C C . THR B 1 101 ? 7.523 -7.719 10.258 1 43.12 101 THR B C 1
ATOM 2325 O O . THR B 1 101 ? 7.695 -7.441 11.445 1 43.12 101 THR B O 1
ATOM 2328 N N . SER B 1 102 ? 6.809 -6.965 9.461 1 41.94 102 SER B N 1
ATOM 2329 C CA . SER B 1 102 ? 5.828 -6.012 9.977 1 41.94 102 SER B CA 1
ATOM 2330 C C . SER B 1 102 ? 4.906 -6.668 11 1 41.94 102 SER B C 1
ATOM 2332 O O . SER B 1 102 ? 4.344 -5.988 11.859 1 41.94 102 SER B O 1
ATOM 2334 N N . TYR B 1 103 ? 4.684 -7.879 10.758 1 40.59 103 TYR B N 1
ATOM 2335 C CA . TYR B 1 103 ? 3.715 -8.516 11.641 1 40.59 103 TYR B CA 1
ATOM 2336 C C . TYR B 1 103 ? 4.164 -8.422 13.094 1 40.59 103 TYR B C 1
ATOM 2338 O O . TYR B 1 103 ? 3.34 -8.227 13.992 1 40.59 103 TYR B O 1
ATOM 2346 N N . LYS B 1 104 ? 5.434 -8.883 13.398 1 43.78 104 LYS B N 1
ATOM 2347 C CA . LYS B 1 104 ? 5.809 -8.695 14.805 1 43.78 104 LYS B CA 1
ATOM 2348 C C . LYS B 1 104 ? 5.527 -7.27 15.266 1 43.78 104 LYS B C 1
ATOM 2350 O O . LYS B 1 104 ? 5.219 -7.039 16.438 1 43.78 104 LYS B O 1
ATOM 2355 N N . ARG B 1 105 ? 5.77 -6.52 14.336 1 39.16 105 ARG B N 1
ATOM 2356 C CA . ARG B 1 105 ? 5.637 -5.109 14.695 1 39.16 105 ARG B CA 1
ATOM 2357 C C . ARG B 1 105 ? 4.188 -4.652 14.594 1 39.16 105 ARG B C 1
ATOM 2359 O O . ARG B 1 105 ? 3.805 -3.646 15.195 1 39.16 105 ARG B O 1
ATOM 2366 N N . THR B 1 106 ? 3.533 -5.105 13.578 1 37.28 106 THR B N 1
ATOM 2367 C CA . THR B 1 106 ? 2.193 -4.59 13.312 1 37.28 106 THR B CA 1
ATOM 2368 C C . THR B 1 106 ? 1.139 -5.461 13.992 1 37.28 106 THR B C 1
ATOM 2370 O O . THR B 1 106 ? -0.061 -5.266 13.789 1 37.28 106 THR B O 1
ATOM 2373 N N . ALA B 1 107 ? 1.553 -6.688 14.398 1 37.47 107 ALA B N 1
ATOM 2374 C CA . ALA B 1 107 ? 0.474 -7.461 15.008 1 37.47 107 ALA B CA 1
ATOM 2375 C C . ALA B 1 107 ? -0.211 -6.672 16.125 1 37.47 107 ALA B C 1
ATOM 2377 O O . ALA B 1 107 ? 0.456 -6.062 16.953 1 37.47 107 ALA B O 1
ATOM 2378 N N . PRO B 1 108 ? -1.347 -6.395 15.883 1 34.81 108 PRO B N 1
ATOM 2379 C CA . PRO B 1 108 ? -2.018 -5.723 17 1 34.81 108 PRO B CA 1
ATOM 2380 C C . PRO B 1 108 ? -1.556 -6.242 18.359 1 34.81 108 PRO B C 1
ATOM 2382 O O . PRO B 1 108 ? -1.336 -5.449 19.281 1 34.81 108 PRO B O 1
ATOM 2385 N N . ASP B 1 109 ? -1.982 -7.441 18.719 1 35.31 109 ASP B N 1
ATOM 2386 C CA . ASP B 1 109 ? -1.791 -7.891 20.094 1 35.31 109 ASP B CA 1
ATOM 2387 C C . ASP B 1 109 ? -0.338 -8.289 20.344 1 35.31 109 ASP B C 1
ATOM 2389 O O . ASP B 1 109 ? 0.216 -9.125 19.625 1 35.31 109 ASP B O 1
ATOM 2393 N N . GLU B 1 110 ? 0.406 -7.453 21 1 36.72 110 GLU B N 1
ATOM 2394 C CA . GLU B 1 110 ? 1.735 -7.742 21.531 1 36.72 110 GLU B CA 1
ATOM 2395 C C . GLU B 1 110 ? 1.907 -9.227 21.812 1 36.72 110 GLU B C 1
ATOM 2397 O O . GLU B 1 110 ? 2.98 -9.789 21.578 1 36.72 110 GLU B O 1
ATOM 2402 N N . GLU B 1 111 ? 0.946 -9.781 22.391 1 36.41 111 GLU B N 1
ATOM 2403 C CA . GLU B 1 111 ? 1.035 -11.156 22.875 1 36.41 111 GLU B CA 1
ATOM 2404 C C . GLU B 1 111 ? 1.161 -12.141 21.719 1 36.41 111 GLU B C 1
ATOM 2406 O O . GLU B 1 111 ? 1.921 -13.109 21.797 1 36.41 111 GLU B O 1
ATOM 2411 N N . THR B 1 112 ? 0.364 -11.922 20.75 1 34.56 112 THR B N 1
ATOM 2412 C CA . THR B 1 112 ? 0.465 -12.859 19.625 1 34.56 112 THR B CA 1
ATOM 2413 C C . THR B 1 112 ? 1.729 -12.594 18.812 1 34.56 112 THR B C 1
ATOM 2415 O O . THR B 1 112 ? 2.32 -13.523 18.266 1 34.56 112 THR B O 1
ATOM 2418 N N . ALA B 1 113 ? 2.174 -11.406 18.688 1 33.81 113 ALA B N 1
ATOM 2419 C CA . ALA B 1 113 ? 3.488 -11.141 18.109 1 33.81 113 ALA B CA 1
ATOM 2420 C C . ALA B 1 113 ? 4.582 -11.883 18.859 1 33.81 113 ALA B C 1
ATOM 2422 O O . ALA B 1 113 ? 5.562 -12.336 18.266 1 33.81 113 ALA B O 1
ATOM 2423 N N . GLN B 1 114 ? 4.664 -11.781 20.109 1 34.31 114 GLN B N 1
ATOM 2424 C CA . GLN B 1 114 ? 5.652 -12.523 20.891 1 34.31 114 GLN B CA 1
ATOM 2425 C C . GLN B 1 114 ? 5.539 -14.023 20.625 1 34.31 114 GLN B C 1
ATOM 2427 O O . GLN B 1 114 ? 6.539 -14.75 20.688 1 34.31 114 GLN B O 1
ATOM 2432 N N . LYS B 1 115 ? 4.27 -14.508 20.828 1 33.5 115 LYS B N 1
ATOM 2433 C CA . LYS B 1 115 ? 4.215 -15.961 20.703 1 33.5 115 LYS B CA 1
ATOM 2434 C C . LYS B 1 115 ? 4.367 -16.391 19.234 1 33.5 115 LYS B C 1
ATOM 2436 O O . LYS B 1 115 ? 4.824 -17.5 18.953 1 33.5 115 LYS B O 1
ATOM 2441 N N . GLY B 1 116 ? 3.559 -15.883 18.266 1 32.28 116 GLY B N 1
ATOM 2442 C CA . GLY B 1 116 ? 3.566 -16.438 16.922 1 32.28 116 GLY B CA 1
ATOM 2443 C C . GLY B 1 116 ? 4.734 -15.953 16.078 1 32.28 116 GLY B C 1
ATOM 2444 O O . GLY B 1 116 ? 4.844 -14.758 15.781 1 32.28 116 GLY B O 1
ATOM 2445 N N . GLN B 1 117 ? 5.785 -16.438 16.281 1 34.03 117 GLN B N 1
ATOM 2446 C CA . GLN B 1 117 ? 6.91 -16.547 15.359 1 34.03 117 GLN B CA 1
ATOM 2447 C C . GLN B 1 117 ? 6.434 -16.562 13.906 1 34.03 117 GLN B C 1
ATOM 2449 O O . GLN B 1 117 ? 6.168 -17.625 13.352 1 34.03 117 GLN B O 1
ATOM 2454 N N . LEU B 1 118 ? 5.441 -15.805 13.695 1 35.72 118 LEU B N 1
ATOM 2455 C CA . LEU B 1 118 ? 5.016 -15.914 12.305 1 35.72 118 LEU B CA 1
ATOM 2456 C C . LEU B 1 118 ? 6.215 -15.977 11.367 1 35.72 118 LEU B C 1
ATOM 2458 O O . LEU B 1 118 ? 6.07 -16.297 10.18 1 35.72 118 LEU B O 1
ATOM 2462 N N . TYR B 1 119 ? 7.328 -15.328 11.852 1 35.84 119 TYR B N 1
ATOM 2463 C CA . TYR B 1 119 ? 8.523 -15.422 11.031 1 35.84 119 TYR B CA 1
ATOM 2464 C C . TYR B 1 119 ? 9.391 -16.609 11.445 1 35.84 119 TYR B C 1
ATOM 2466 O O . TYR B 1 119 ? 9.953 -16.625 12.539 1 35.84 119 TYR B O 1
ATOM 2474 N N . ALA B 1 120 ? 8.938 -17.656 11.188 1 41.81 120 ALA B N 1
ATOM 2475 C CA . ALA B 1 120 ? 9.977 -18.672 11.352 1 41.81 120 ALA B CA 1
ATOM 2476 C C . ALA B 1 120 ? 11.102 -18.469 10.344 1 41.81 120 ALA B C 1
ATOM 2478 O O . ALA B 1 120 ? 10.859 -18.375 9.141 1 41.81 120 ALA B O 1
ATOM 2479 N N . PRO B 1 121 ? 12.133 -17.906 10.883 1 45.31 121 PRO B N 1
ATOM 2480 C CA . PRO B 1 121 ? 13.25 -17.938 9.945 1 45.31 121 PRO B CA 1
ATOM 2481 C C . PRO B 1 121 ? 13.367 -19.281 9.227 1 45.31 121 PRO B C 1
ATOM 2483 O O . PRO B 1 121 ? 13.016 -20.328 9.789 1 45.31 121 PRO B O 1
ATOM 2486 N N . LEU B 1 122 ? 13.492 -19.188 7.918 1 51.19 122 LEU B N 1
ATOM 2487 C CA . LEU B 1 122 ? 13.82 -20.391 7.172 1 51.19 122 LEU B CA 1
ATOM 2488 C C . LEU B 1 122 ? 14.961 -21.156 7.844 1 51.19 122 LEU B C 1
ATOM 2490 O O . LEU B 1 122 ? 15.898 -20.547 8.367 1 51.19 122 LEU B O 1
ATOM 2494 N N . ALA B 1 123 ? 14.695 -22.312 8.367 1 49.66 123 ALA B N 1
ATOM 2495 C CA . ALA B 1 123 ? 15.602 -23.219 9.062 1 49.66 123 ALA B CA 1
ATOM 2496 C C . ALA B 1 123 ? 16.969 -23.25 8.391 1 49.66 123 ALA B C 1
ATOM 2498 O O . ALA B 1 123 ? 17.984 -23.562 9.031 1 49.66 123 ALA B O 1
ATOM 2499 N N . GLY B 1 124 ? 17.109 -22.812 7.195 1 56.66 124 GLY B N 1
ATOM 2500 C CA . GLY B 1 124 ? 18.359 -23.047 6.504 1 56.66 124 GLY B CA 1
ATOM 2501 C C . GLY B 1 124 ? 19.203 -21.797 6.367 1 56.66 124 GLY B C 1
ATOM 2502 O O . GLY B 1 124 ? 18.875 -20.75 6.926 1 56.66 124 GLY B O 1
ATOM 2503 N N 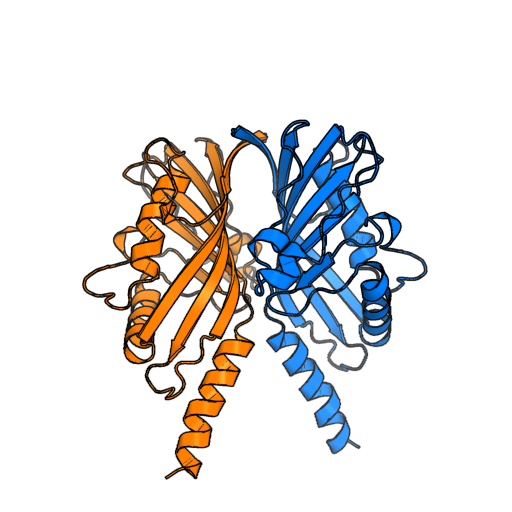. ASN B 1 125 ? 20.344 -21.875 5.844 1 68 125 ASN B N 1
ATOM 2504 C CA . ASN B 1 125 ? 21.297 -20.828 5.551 1 68 125 ASN B CA 1
ATOM 2505 C C . ASN B 1 125 ? 20.703 -19.766 4.629 1 68 125 ASN B C 1
ATOM 2507 O O . ASN B 1 125 ? 20.734 -19.906 3.406 1 68 125 ASN B O 1
ATOM 2511 N N . ILE B 1 126 ? 19.969 -18.828 5.18 1 72.88 126 ILE B N 1
ATOM 2512 C CA . ILE B 1 126 ? 19.406 -17.734 4.414 1 72.88 126 ILE B CA 1
ATOM 2513 C C . ILE B 1 126 ? 20.516 -16.812 3.918 1 72.88 126 ILE B C 1
ATOM 2515 O O . ILE B 1 126 ? 21.25 -16.234 4.719 1 72.88 126 ILE B O 1
ATOM 2519 N N . GLN B 1 127 ? 20.656 -16.844 2.541 1 77.25 127 GLN B N 1
ATOM 2520 C CA . GLN B 1 127 ? 21.719 -16.031 1.946 1 77.25 127 GLN B CA 1
ATOM 2521 C C . GLN B 1 127 ? 21.125 -14.844 1.177 1 77.25 127 GLN B C 1
ATOM 2523 O O . GLN B 1 127 ? 21.859 -13.93 0.789 1 77.25 127 GLN B O 1
ATOM 2528 N N . MET B 1 128 ? 19.812 -14.938 0.988 1 86.56 128 MET B N 1
ATOM 2529 C CA . MET B 1 128 ? 19.188 -13.867 0.213 1 86.56 128 MET B CA 1
ATOM 2530 C C . MET B 1 128 ? 17.891 -13.414 0.86 1 86.56 128 MET B C 1
ATOM 2532 O O . MET B 1 128 ? 17 -14.227 1.139 1 86.56 128 MET B O 1
ATOM 2536 N N . LYS B 1 129 ? 17.906 -12.164 1.137 1 89.56 129 LYS B N 1
ATOM 2537 C CA . LYS B 1 129 ? 16.703 -11.516 1.663 1 89.56 129 LYS B CA 1
ATOM 2538 C C . LYS B 1 129 ? 16.297 -10.328 0.797 1 89.56 129 LYS B C 1
ATOM 2540 O O . LYS B 1 129 ? 17.141 -9.477 0.475 1 89.56 129 LYS B O 1
ATOM 2545 N N . ARG B 1 130 ? 15.031 -10.359 0.371 1 93.31 130 ARG B N 1
ATOM 2546 C CA . ARG B 1 130 ? 14.531 -9.289 -0.49 1 93.31 130 ARG B CA 1
ATOM 2547 C C . ARG B 1 130 ? 13.117 -8.875 -0.091 1 93.31 130 ARG B C 1
ATOM 2549 O O . ARG B 1 130 ? 12.375 -9.68 0.479 1 93.31 130 ARG B O 1
ATOM 2556 N N . THR B 1 131 ? 12.805 -7.68 -0.282 1 94.12 131 THR B N 1
ATOM 2557 C CA . THR B 1 131 ? 11.43 -7.195 -0.257 1 94.12 131 THR B CA 1
ATOM 2558 C C . THR B 1 131 ? 10.992 -6.734 -1.645 1 94.12 131 THR B C 1
ATOM 2560 O O . THR B 1 131 ? 11.617 -5.844 -2.23 1 94.12 131 THR B O 1
ATOM 2563 N N . VAL B 1 132 ? 9.969 -7.383 -2.125 1 97.56 132 VAL B N 1
ATOM 2564 C CA . VAL B 1 132 ? 9.367 -6.965 -3.387 1 97.56 132 VAL B CA 1
ATOM 2565 C C . VAL B 1 132 ? 8.047 -6.254 -3.119 1 97.56 132 VAL B C 1
ATOM 2567 O O . VAL B 1 132 ? 7.195 -6.766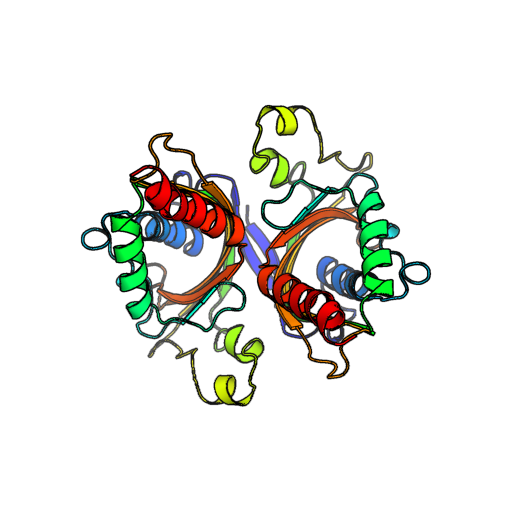 -2.387 1 97.56 132 VAL B O 1
ATOM 2570 N N . MET B 1 133 ? 7.91 -5.078 -3.664 1 97.31 133 MET B N 1
ATOM 2571 C CA . MET B 1 133 ? 6.676 -4.305 -3.562 1 97.31 133 MET B CA 1
ATOM 2572 C C . MET B 1 133 ? 6.113 -3.994 -4.945 1 97.31 133 MET B C 1
ATOM 2574 O O . MET B 1 133 ? 6.867 -3.834 -5.906 1 97.31 133 MET B O 1
ATOM 2578 N N . PHE B 1 134 ? 4.789 -3.936 -5.035 1 96.38 134 PHE B N 1
ATOM 2579 C CA . PHE B 1 134 ? 4.25 -3.52 -6.324 1 96.38 134 PHE B CA 1
ATOM 2580 C C . PHE B 1 134 ? 2.883 -2.869 -6.152 1 96.38 134 PHE B C 1
ATOM 2582 O O . PHE B 1 134 ? 2.115 -3.25 -5.266 1 96.38 134 PHE B O 1
ATOM 2589 N N . GLU B 1 135 ? 2.66 -1.887 -6.941 1 95 135 GLU B N 1
ATOM 2590 C CA . GLU B 1 135 ? 1.356 -1.271 -7.168 1 95 135 GLU B CA 1
ATOM 2591 C C . GLU B 1 135 ? 0.645 -1.901 -8.359 1 95 135 GLU B C 1
ATOM 2593 O O . GLU B 1 135 ? 1.231 -2.041 -9.438 1 95 135 GLU B O 1
ATOM 2598 N N . ALA B 1 136 ? -0.599 -2.283 -8.094 1 95.75 136 ALA B N 1
ATOM 2599 C CA . ALA B 1 136 ? -1.33 -2.932 -9.18 1 95.75 136 ALA B CA 1
ATOM 2600 C C . ALA B 1 136 ? -2.812 -2.57 -9.133 1 95.75 136 ALA B C 1
ATOM 2602 O O . ALA B 1 136 ? -3.305 -2.064 -8.125 1 95.75 136 ALA B O 1
ATOM 2603 N N . THR B 1 137 ? -3.426 -2.721 -10.273 1 93.88 137 THR B N 1
ATOM 2604 C CA . THR B 1 137 ? -4.879 -2.803 -10.359 1 93.88 137 THR B CA 1
ATOM 2605 C C . THR B 1 137 ? -5.324 -4.238 -10.633 1 93.88 137 THR B C 1
ATOM 2607 O O . THR B 1 137 ? -4.922 -4.84 -11.625 1 93.88 137 THR B O 1
ATOM 2610 N N . SER B 1 138 ? -6.09 -4.781 -9.688 1 95.19 138 SER B N 1
ATOM 2611 C CA . SER B 1 138 ? -6.688 -6.09 -9.938 1 95.19 138 SER B CA 1
ATOM 2612 C C . SER B 1 138 ? -8.055 -5.949 -10.602 1 95.19 138 SER B C 1
ATOM 2614 O O . SER B 1 138 ? -8.852 -5.09 -10.227 1 95.19 138 SER B O 1
ATOM 2616 N N . GLU B 1 139 ? -8.258 -6.715 -11.586 1 95.38 139 GLU B N 1
ATOM 2617 C CA . GLU B 1 139 ? -9.531 -6.77 -12.297 1 95.38 139 GLU B CA 1
ATOM 2618 C C . GLU B 1 139 ? -10.25 -8.094 -12.047 1 95.38 139 GLU B C 1
ATOM 2620 O O . GLU B 1 139 ? -9.672 -9.164 -12.234 1 95.38 139 GLU B O 1
ATOM 2625 N N . SER B 1 140 ? -11.477 -7.977 -11.609 1 95.31 140 SER B N 1
ATOM 2626 C CA . SER B 1 140 ? -12.328 -9.141 -11.375 1 95.31 140 SER B CA 1
ATOM 2627 C C . SER B 1 140 ? -13.609 -9.055 -12.188 1 95.31 140 SER B C 1
ATOM 2629 O O . SER B 1 140 ? -14.25 -8 -12.242 1 95.31 140 SER B O 1
ATOM 2631 N N . VAL B 1 141 ? -13.961 -10.109 -12.812 1 96.69 141 VAL B N 1
ATOM 2632 C CA . VAL B 1 141 ? -15.258 -10.234 -13.469 1 96.69 141 VAL B CA 1
ATOM 2633 C C . VAL B 1 141 ? -16 -11.453 -12.93 1 96.69 141 VAL B C 1
ATOM 2635 O O . VAL B 1 141 ? -15.492 -12.578 -12.992 1 96.69 141 VAL B O 1
ATOM 2638 N N . PHE B 1 142 ? -17.172 -11.258 -12.461 1 95.5 142 PHE B N 1
ATOM 2639 C CA . PHE B 1 142 ? -17.984 -12.344 -11.914 1 95.5 142 PHE B CA 1
ATOM 2640 C C . PHE B 1 142 ? -18.609 -13.156 -13.039 1 95.5 142 PHE B C 1
ATOM 2642 O O . PHE B 1 142 ? -19.188 -12.594 -13.969 1 95.5 142 PHE B O 1
ATOM 2649 N N . ALA B 1 143 ? -18.594 -14.391 -12.852 1 94.88 143 ALA B N 1
ATOM 2650 C CA . ALA B 1 143 ? -19.172 -15.297 -13.836 1 94.88 143 ALA B CA 1
ATOM 2651 C C . ALA B 1 143 ? -20.688 -15.086 -13.953 1 94.88 143 ALA B C 1
ATOM 2653 O O . ALA B 1 143 ? -21.25 -15.195 -15.047 1 94.88 143 ALA B O 1
ATOM 2654 N N . ALA B 1 144 ? -21.266 -14.711 -12.883 1 92.5 144 ALA B N 1
ATOM 2655 C CA . ALA B 1 144 ? -22.719 -14.594 -12.805 1 92.5 144 ALA B CA 1
ATOM 2656 C C . ALA B 1 144 ? -23.203 -13.242 -13.344 1 92.5 144 ALA B C 1
ATOM 2658 O O . ALA B 1 144 ? -24.391 -13.016 -13.492 1 92.5 144 ALA B O 1
ATOM 2659 N N . ASP B 1 145 ? -22.281 -12.375 -13.602 1 93.69 145 ASP B N 1
ATOM 2660 C CA . ASP B 1 145 ? -22.656 -11.055 -14.094 1 93.69 145 ASP B CA 1
ATOM 2661 C C . ASP B 1 145 ? -22.953 -11.086 -15.586 1 93.69 145 ASP B C 1
ATOM 2663 O O . ASP B 1 145 ? -22.047 -11.234 -16.406 1 93.69 145 ASP B O 1
ATOM 2667 N N . PRO B 1 146 ? -24.156 -10.891 -15.953 1 93.06 146 PRO B N 1
ATOM 2668 C CA . PRO B 1 146 ? -24.484 -10.961 -17.375 1 93.06 146 PRO B CA 1
ATOM 2669 C C . PRO B 1 146 ? -23.812 -9.859 -18.203 1 93.06 146 PRO B C 1
ATOM 2671 O O . PRO B 1 146 ? -23.578 -10.039 -19.391 1 93.06 146 PRO B O 1
ATOM 2674 N N . ASP B 1 147 ? -23.484 -8.734 -17.578 1 94.12 147 ASP B N 1
ATOM 2675 C CA . ASP B 1 147 ? -22.859 -7.617 -18.281 1 94.12 147 ASP B CA 1
ATOM 2676 C C . ASP B 1 147 ? -21.344 -7.766 -18.312 1 94.12 147 ASP B C 1
ATOM 2678 O O . ASP B 1 147 ? -20.656 -6.992 -18.969 1 94.12 147 ASP B O 1
ATOM 2682 N N . GLN B 1 148 ? -20.875 -8.711 -17.547 1 94.69 148 GLN B N 1
ATOM 2683 C CA . GLN B 1 148 ? -19.438 -8.938 -17.438 1 94.69 148 GLN B CA 1
ATOM 2684 C C . GLN B 1 148 ? -18.688 -7.652 -17.078 1 94.69 148 GLN B C 1
ATOM 2686 O O . GLN B 1 148 ? -17.656 -7.344 -17.656 1 94.69 148 GLN B O 1
ATOM 2691 N N . PHE B 1 149 ? -19.312 -6.922 -16.188 1 94.19 149 PHE B N 1
ATOM 2692 C CA . PHE B 1 149 ? -18.734 -5.66 -15.727 1 94.19 149 PHE B CA 1
ATOM 2693 C C . PHE B 1 149 ? -17.453 -5.906 -14.93 1 94.19 149 PHE B C 1
ATOM 2695 O O . PHE B 1 149 ? -17.469 -6.617 -13.922 1 94.19 149 PHE B O 1
ATOM 2702 N N . PRO B 1 150 ? -16.375 -5.301 -15.336 1 95.75 150 PRO B N 1
ATOM 2703 C CA . PRO B 1 150 ? -15.133 -5.48 -14.578 1 95.75 150 PRO B CA 1
ATOM 2704 C C . PRO B 1 150 ? -15.07 -4.605 -13.328 1 95.75 150 PRO B C 1
ATOM 2706 O O . PRO B 1 150 ? -15.281 -3.391 -13.414 1 95.75 150 PRO B O 1
ATOM 2709 N N . VAL B 1 151 ? -14.828 -5.254 -12.172 1 94.62 151 VAL B N 1
ATOM 2710 C CA . VAL B 1 151 ? -14.531 -4.52 -10.945 1 94.62 151 VAL B CA 1
ATOM 2711 C C . VAL B 1 151 ? -13.023 -4.324 -10.805 1 94.62 151 VAL B C 1
ATOM 2713 O O . VAL B 1 151 ? -12.266 -5.301 -10.789 1 94.62 151 VAL B O 1
ATOM 2716 N N . ARG B 1 152 ? -12.641 -3.135 -10.734 1 93.88 152 ARG B N 1
ATOM 2717 C CA . ARG B 1 152 ? -11.219 -2.807 -10.672 1 93.88 152 ARG B CA 1
ATOM 2718 C C . ARG B 1 152 ? -10.852 -2.215 -9.32 1 93.88 152 ARG B C 1
ATOM 2720 O O . ARG B 1 152 ? -11.539 -1.325 -8.812 1 93.88 152 ARG B O 1
ATOM 2727 N N . ILE B 1 153 ? -9.805 -2.779 -8.734 1 93.56 153 ILE B N 1
ATOM 2728 C CA . ILE B 1 153 ? -9.352 -2.33 -7.422 1 93.56 153 ILE B CA 1
ATOM 2729 C C . ILE B 1 153 ? -7.859 -2.008 -7.469 1 93.56 153 ILE B C 1
ATOM 2731 O O . ILE B 1 153 ? -7.047 -2.852 -7.859 1 93.56 153 ILE B O 1
ATOM 2735 N N . ARG B 1 154 ? -7.52 -0.787 -7.094 1 93.94 154 ARG B N 1
ATOM 2736 C CA . ARG B 1 154 ? -6.113 -0.451 -6.883 1 93.94 154 ARG B CA 1
ATOM 2737 C C . ARG B 1 154 ? -5.605 -1.03 -5.57 1 93.94 154 ARG B C 1
ATOM 2739 O O . ARG B 1 154 ? -6.297 -0.98 -4.551 1 93.94 154 ARG B O 1
ATOM 2746 N N . GLU B 1 155 ? -4.43 -1.577 -5.621 1 96.12 155 GLU B N 1
ATOM 2747 C CA . GLU B 1 155 ? -3.891 -2.213 -4.426 1 96.12 155 GLU B CA 1
ATOM 2748 C C . GLU B 1 155 ? -2.371 -2.098 -4.379 1 96.12 155 GLU B C 1
ATOM 2750 O O . GLU B 1 155 ? -1.733 -1.797 -5.391 1 96.12 155 GLU B O 1
ATOM 2755 N N . PHE B 1 156 ? -1.822 -2.203 -3.223 1 97.06 156 PHE B N 1
ATOM 2756 C CA . PHE B 1 156 ? -0.385 -2.264 -2.98 1 97.06 156 PHE B CA 1
ATOM 2757 C C . PHE B 1 156 ? -0.01 -3.561 -2.271 1 97.06 156 PHE B C 1
ATOM 2759 O O . PHE B 1 156 ? -0.707 -3.996 -1.354 1 97.06 156 PHE B O 1
ATOM 2766 N N . ASN B 1 157 ? 1.05 -4.156 -2.699 1 97.62 157 ASN B N 1
ATOM 2767 C CA . ASN B 1 157 ? 1.479 -5.457 -2.195 1 97.62 157 ASN B CA 1
ATOM 2768 C C . ASN B 1 157 ? 2.941 -5.438 -1.763 1 97.62 157 ASN B C 1
ATOM 2770 O O . ASN B 1 157 ? 3.783 -4.84 -2.436 1 97.62 157 ASN B O 1
ATOM 2774 N N . VAL B 1 158 ? 3.203 -6.082 -0.666 1 96.81 158 VAL B N 1
ATOM 2775 C CA . VAL B 1 158 ? 4.562 -6.262 -0.163 1 96.81 158 VAL B CA 1
ATOM 2776 C C . VAL B 1 158 ? 4.852 -7.746 0.027 1 96.81 158 VAL B C 1
ATOM 2778 O O . VAL B 1 158 ? 4.109 -8.445 0.724 1 96.81 158 VAL B O 1
ATOM 2781 N N . LEU B 1 159 ? 5.902 -8.188 -0.566 1 96.5 159 LEU B N 1
ATOM 2782 C CA . LEU B 1 159 ? 6.406 -9.547 -0.403 1 96.5 159 LEU B CA 1
ATOM 2783 C C . LEU B 1 159 ? 7.781 -9.539 0.26 1 96.5 159 LEU B C 1
ATOM 2785 O O . LEU B 1 159 ? 8.734 -8.992 -0.29 1 96.5 159 LEU B O 1
ATOM 2789 N N . ASP B 1 160 ? 7.863 -10.164 1.416 1 92.94 160 ASP B N 1
ATOM 2790 C CA . ASP B 1 160 ? 9.172 -10.445 1.986 1 92.94 160 ASP B CA 1
ATOM 2791 C C . ASP B 1 160 ? 9.664 -11.836 1.576 1 92.94 160 ASP B C 1
ATOM 2793 O O . ASP B 1 160 ? 8.984 -12.836 1.825 1 92.94 160 ASP B O 1
ATOM 2797 N N . LEU B 1 161 ? 10.828 -11.82 0.975 1 93.88 161 LEU B N 1
ATOM 2798 C CA . LEU B 1 161 ? 11.375 -13.047 0.404 1 93.88 161 LEU B CA 1
ATOM 2799 C C . LEU B 1 161 ? 12.648 -13.469 1.13 1 93.88 161 LEU B C 1
ATOM 2801 O O . LEU B 1 161 ? 13.461 -12.625 1.512 1 93.88 161 LEU B O 1
ATOM 2805 N N . GLU B 1 162 ? 12.82 -14.781 1.24 1 91.31 162 GLU B N 1
ATOM 2806 C CA . GLU B 1 162 ? 14.062 -15.375 1.715 1 91.31 162 GLU B CA 1
ATOM 2807 C C . GLU B 1 162 ? 14.398 -16.656 0.944 1 91.31 162 GLU B C 1
ATOM 2809 O O . GLU B 1 162 ? 13.5 -17.344 0.46 1 91.31 162 GLU B O 1
ATOM 2814 N N . GLY B 1 163 ? 15.688 -16.922 0.8 1 90.19 163 GLY B N 1
ATOM 2815 C CA . GLY B 1 163 ? 16.156 -18.141 0.163 1 90.19 163 GLY B CA 1
ATOM 2816 C C . GLY B 1 163 ? 17.656 -18.281 0.181 1 90.19 163 GLY B C 1
ATOM 2817 O O . GLY B 1 163 ? 18.375 -17.359 0.594 1 90.19 163 GLY B O 1
ATOM 2818 N N . ARG B 1 164 ? 18.094 -19.438 -0.111 1 88.94 164 ARG B N 1
ATOM 2819 C CA . ARG B 1 164 ? 19.531 -19.656 -0.237 1 88.94 164 ARG B CA 1
ATOM 2820 C C . ARG B 1 164 ? 20.109 -18.922 -1.449 1 88.94 164 ARG B C 1
ATOM 2822 O O . ARG B 1 164 ? 21.234 -18.453 -1.416 1 88.94 164 ARG B O 1
ATOM 2829 N N . ASP B 1 165 ? 19.297 -18.859 -2.525 1 88.5 165 ASP B N 1
ATOM 2830 C CA . ASP B 1 165 ? 19.625 -18.172 -3.768 1 88.5 165 ASP B CA 1
ATOM 2831 C C . ASP B 1 165 ? 18.375 -17.812 -4.555 1 88.5 165 ASP B C 1
ATOM 2833 O O . ASP B 1 165 ? 17.266 -17.938 -4.043 1 88.5 165 ASP B O 1
ATOM 2837 N N . GLU B 1 166 ? 18.547 -17.312 -5.715 1 91.75 166 GLU B N 1
ATOM 2838 C CA . GLU B 1 166 ? 17.453 -16.844 -6.547 1 91.75 166 GLU B CA 1
ATOM 2839 C C . GLU B 1 166 ? 16.438 -17.953 -6.809 1 91.75 166 GLU B C 1
ATOM 2841 O O . GLU B 1 166 ? 15.234 -17.703 -6.836 1 91.75 166 GLU B O 1
ATOM 2846 N N . SER B 1 167 ? 16.875 -19.156 -6.98 1 90.56 167 SER B N 1
ATOM 2847 C CA . SER B 1 167 ? 16 -20.266 -7.359 1 90.56 167 SER B CA 1
ATOM 2848 C C . SER B 1 167 ? 15.211 -20.766 -6.16 1 90.56 167 SER B C 1
ATOM 2850 O O . SER B 1 167 ? 14.211 -21.484 -6.324 1 90.56 167 SER B O 1
ATOM 2852 N N . ASP B 1 168 ? 15.602 -20.344 -4.984 1 90.75 168 ASP B N 1
ATOM 2853 C CA . ASP B 1 168 ? 15.031 -20.859 -3.75 1 90.75 168 ASP B CA 1
ATOM 2854 C C . ASP B 1 168 ? 14.219 -19.797 -3.018 1 90.75 168 ASP B C 1
ATOM 2856 O O . ASP B 1 168 ? 13.852 -19.984 -1.854 1 90.75 168 ASP B O 1
ATOM 2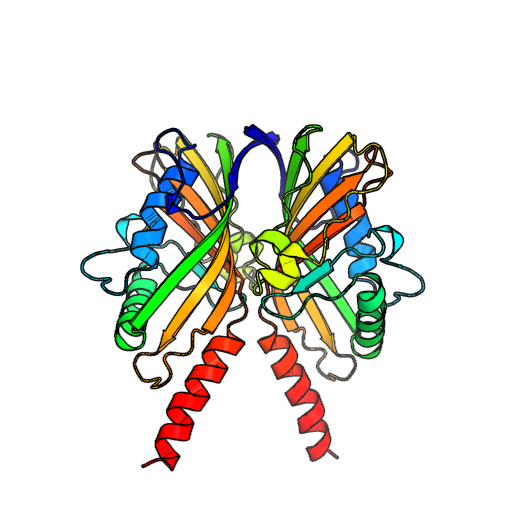860 N N . LEU B 1 169 ? 14.008 -18.719 -3.611 1 93.81 169 LEU B N 1
ATOM 2861 C CA . LEU B 1 169 ? 13.281 -17.641 -2.951 1 93.81 169 LEU B CA 1
ATOM 2862 C C . LEU B 1 169 ? 11.836 -18.047 -2.678 1 93.81 169 LEU B C 1
ATOM 2864 O O . LEU B 1 169 ? 11.156 -18.562 -3.562 1 93.81 169 LEU B O 1
ATOM 2868 N N . GLN B 1 170 ? 11.398 -17.766 -1.422 1 94.25 170 GLN B N 1
ATOM 2869 C CA . GLN B 1 170 ? 10.008 -17.969 -1.015 1 94.25 170 GLN B CA 1
ATOM 2870 C C . GLN B 1 170 ? 9.492 -16.781 -0.22 1 94.25 170 GLN B C 1
ATOM 2872 O O . GLN B 1 170 ? 10.266 -16.062 0.41 1 94.25 170 GLN B O 1
ATOM 2877 N N . ILE B 1 171 ? 8.219 -16.609 -0.327 1 94.81 171 ILE B N 1
ATOM 2878 C CA . ILE B 1 171 ? 7.566 -15.586 0.477 1 94.81 171 ILE B CA 1
ATOM 2879 C C . ILE B 1 171 ? 7.488 -16.047 1.932 1 94.81 171 ILE B C 1
ATOM 2881 O O . ILE B 1 171 ? 6.934 -17.109 2.227 1 94.81 171 ILE B O 1
ATOM 2885 N N . VAL B 1 172 ? 7.984 -15.219 2.783 1 90.88 172 VAL B N 1
ATOM 2886 C CA . VAL B 1 172 ? 7.891 -15.523 4.211 1 90.88 172 VAL B CA 1
ATOM 2887 C C . VAL B 1 172 ? 6.781 -14.688 4.844 1 90.88 172 VAL B C 1
ATOM 2889 O O . VAL B 1 172 ? 6.293 -15.008 5.926 1 90.88 172 VAL B O 1
ATOM 2892 N N . GLU B 1 173 ? 6.395 -13.609 4.133 1 91.25 173 GLU B N 1
ATOM 2893 C CA . GLU B 1 173 ? 5.258 -12.781 4.508 1 91.25 173 GLU B CA 1
ATOM 2894 C C . GLU B 1 173 ? 4.738 -11.984 3.312 1 91.25 173 GLU B C 1
ATOM 2896 O O . GLU B 1 173 ? 5.523 -11.438 2.533 1 91.25 173 GLU B O 1
ATOM 2901 N N . MET B 1 174 ? 3.463 -11.977 3.217 1 94.44 174 MET B N 1
ATOM 2902 C CA . MET B 1 174 ? 2.805 -11.156 2.203 1 94.44 174 MET B CA 1
ATOM 2903 C C . MET B 1 174 ? 1.795 -10.211 2.84 1 94.44 174 MET B C 1
ATOM 2905 O O . MET B 1 174 ? 0.993 -10.625 3.68 1 94.44 174 MET B O 1
ATOM 2909 N N . ARG B 1 175 ? 1.875 -8.969 2.502 1 94.75 175 ARG B N 1
ATOM 2910 C CA . ARG B 1 175 ? 0.921 -7.957 2.943 1 94.75 175 ARG B CA 1
ATOM 2911 C C . ARG B 1 175 ? 0.238 -7.289 1.754 1 94.75 175 ARG B C 1
ATOM 2913 O O . ARG B 1 175 ? 0.901 -6.895 0.793 1 94.75 175 ARG B O 1
ATOM 2920 N N . ILE B 1 176 ? -1.049 -7.234 1.857 1 96.12 176 ILE B N 1
ATOM 2921 C CA . ILE B 1 176 ? -1.857 -6.66 0.788 1 96.12 176 ILE B CA 1
ATOM 2922 C C . ILE B 1 176 ? -2.699 -5.512 1.338 1 96.12 176 ILE B C 1
ATOM 2924 O O . ILE B 1 176 ? -3.395 -5.668 2.344 1 96.12 176 ILE B O 1
ATOM 2928 N N . PHE B 1 177 ? -2.635 -4.395 0.672 1 96.31 177 PHE B N 1
ATOM 2929 C CA . PHE B 1 177 ? -3.408 -3.213 1.033 1 96.31 177 PHE B CA 1
ATOM 2930 C C . PHE B 1 177 ? -4.375 -2.838 -0.083 1 96.31 177 PHE B C 1
ATOM 2932 O O . PHE B 1 177 ? -3.953 -2.453 -1.175 1 96.31 177 PHE B O 1
ATOM 2939 N N . LEU B 1 178 ? -5.625 -2.957 0.214 1 94.62 178 LEU B N 1
ATOM 2940 C CA . LEU B 1 178 ? -6.664 -2.633 -0.756 1 94.62 178 LEU B CA 1
ATOM 2941 C C . LEU B 1 178 ? -7.992 -2.359 -0.058 1 94.62 178 LEU B C 1
ATOM 2943 O O . LEU B 1 178 ? -8.148 -2.652 1.13 1 94.62 178 LEU B O 1
ATOM 2947 N N . ASP B 1 179 ? -8.859 -1.724 -0.824 1 91.12 179 ASP B N 1
ATOM 2948 C CA . ASP B 1 179 ? -10.242 -1.528 -0.411 1 91.12 179 ASP B CA 1
ATOM 2949 C C . ASP B 1 179 ? -11.164 -2.545 -1.083 1 91.12 179 ASP B C 1
ATOM 2951 O O . ASP B 1 179 ? -11.328 -2.529 -2.305 1 91.12 179 ASP B O 1
ATOM 2955 N N . GLN B 1 180 ? -11.758 -3.354 -0.282 1 88.19 180 GLN B N 1
ATOM 2956 C CA . GLN B 1 180 ? -12.555 -4.441 -0.839 1 88.19 180 GLN B CA 1
ATOM 2957 C C . GLN B 1 180 ? -13.992 -3.994 -1.096 1 88.19 180 GLN B C 1
ATOM 2959 O O . GLN B 1 180 ? -14.781 -4.738 -1.674 1 88.19 180 GLN B O 1
ATOM 2964 N N . ARG B 1 181 ? -14.383 -2.812 -0.869 1 87.38 181 ARG B N 1
ATOM 2965 C CA . ARG B 1 181 ? -15.766 -2.357 -0.91 1 87.38 181 ARG B CA 1
ATOM 2966 C C . ARG B 1 181 ? -16.344 -2.486 -2.316 1 87.38 181 ARG B C 1
ATOM 2968 O O . ARG B 1 181 ? -17.469 -2.979 -2.49 1 87.38 181 ARG B O 1
ATOM 2975 N N . PRO B 1 182 ? -15.539 -2.125 -3.303 1 87.06 182 PRO B N 1
ATOM 2976 C CA . PRO B 1 182 ? -16.125 -2.225 -4.645 1 87.06 182 PRO B CA 1
ATOM 2977 C C . PRO B 1 182 ? -16.5 -3.656 -5.02 1 87.06 182 PRO B C 1
ATOM 2979 O O . PRO B 1 182 ? -17.547 -3.885 -5.633 1 87.06 182 PRO B O 1
ATOM 2982 N N . ILE B 1 183 ? -15.695 -4.598 -4.668 1 88.44 183 ILE B N 1
ATOM 2983 C CA . ILE B 1 183 ? -15.961 -5.992 -5.012 1 88.44 183 ILE B CA 1
ATOM 2984 C C . ILE B 1 183 ? -17.141 -6.508 -4.191 1 88.44 183 ILE B C 1
ATOM 2986 O O . ILE B 1 183 ? -17.984 -7.238 -4.707 1 88.44 183 ILE B O 1
ATOM 2990 N N . GLN B 1 184 ? -17.156 -6.145 -2.941 1 86.62 184 GLN B N 1
ATOM 2991 C CA . GLN B 1 184 ? -18.25 -6.559 -2.072 1 86.62 184 GLN B CA 1
ATOM 2992 C C . GLN B 1 184 ? -19.578 -5.945 -2.525 1 86.62 184 GLN B C 1
ATOM 2994 O O . GLN B 1 184 ? -20.609 -6.625 -2.547 1 86.62 184 GLN B O 1
ATOM 2999 N N . ALA B 1 185 ? -19.547 -4.719 -2.865 1 87.44 185 ALA B N 1
ATOM 3000 C CA . ALA B 1 185 ? -20.75 -4.027 -3.324 1 87.44 185 ALA B CA 1
ATOM 3001 C C . ALA B 1 185 ? -21.297 -4.66 -4.602 1 87.44 185 ALA B C 1
ATOM 3003 O O . ALA B 1 185 ? -22.5 -4.891 -4.727 1 87.44 185 ALA B O 1
ATOM 3004 N N . HIS B 1 186 ? -20.422 -4.961 -5.484 1 90.38 186 HIS B N 1
ATOM 3005 C CA . HIS B 1 186 ? -20.844 -5.547 -6.75 1 90.38 186 HIS B CA 1
ATOM 3006 C C . HIS B 1 186 ? -21.406 -6.953 -6.551 1 90.38 186 HIS B C 1
ATOM 3008 O O . HIS B 1 186 ? -22.422 -7.312 -7.137 1 90.38 186 HIS B O 1
ATOM 3014 N N . SER B 1 187 ? -20.734 -7.691 -5.711 1 88.5 187 SER B N 1
ATOM 3015 C CA . SER B 1 187 ? -21.188 -9.039 -5.387 1 88.5 187 SER B CA 1
ATOM 3016 C C . SER B 1 187 ? -22.578 -9.023 -4.766 1 88.5 187 SER B C 1
ATOM 3018 O O . SER B 1 187 ? -23.438 -9.812 -5.141 1 88.5 187 SER B O 1
ATOM 3020 N N . ALA B 1 188 ? -22.766 -8.125 -3.855 1 87.25 188 ALA B N 1
ATOM 3021 C CA . ALA B 1 188 ? -24.062 -8 -3.189 1 87.25 188 ALA B CA 1
ATOM 3022 C C . ALA B 1 188 ? -25.156 -7.672 -4.191 1 87.25 188 ALA B C 1
ATOM 3024 O O . ALA B 1 188 ? -26.266 -8.211 -4.113 1 87.25 188 ALA B O 1
ATOM 3025 N N . ASN B 1 189 ? -24.906 -6.852 -5.094 1 86.81 189 ASN B N 1
ATOM 3026 C CA . ASN B 1 189 ? -25.875 -6.453 -6.109 1 86.81 189 ASN B CA 1
ATOM 3027 C C . ASN B 1 189 ? -26.234 -7.617 -7.027 1 86.81 189 ASN B C 1
ATOM 3029 O O . ASN B 1 189 ? -27.375 -7.727 -7.48 1 86.81 189 ASN B O 1
ATOM 3033 N N . LEU B 1 190 ? -25.266 -8.375 -7.324 1 85.69 190 LEU B N 1
ATOM 3034 C CA . LEU B 1 190 ? -25.469 -9.523 -8.203 1 85.69 190 LEU B CA 1
ATOM 3035 C C . LEU B 1 190 ? -26.281 -10.602 -7.508 1 85.69 190 LEU B C 1
ATOM 3037 O O . LEU B 1 190 ? -27.156 -11.227 -8.125 1 85.69 190 LEU B O 1
ATOM 3041 N N . PHE B 1 191 ? -26.078 -10.781 -6.219 1 79.19 191 PHE B N 1
ATOM 3042 C CA . PHE B 1 191 ? -26.688 -11.922 -5.547 1 79.19 191 PHE B CA 1
ATOM 3043 C C . PHE B 1 191 ? -27.922 -11.484 -4.773 1 79.19 191 PHE B C 1
ATOM 3045 O O . PHE B 1 191 ? -28.75 -12.32 -4.383 1 79.19 191 PHE B O 1
ATOM 3052 N N . THR B 1 192 ? -28.047 -10.227 -4.301 1 69.19 192 THR B N 1
ATOM 3053 C CA . THR B 1 192 ? -29.344 -9.742 -3.828 1 69.19 192 THR B CA 1
ATOM 3054 C C . THR B 1 192 ? -30.312 -9.562 -4.992 1 69.19 192 THR B C 1
ATOM 3056 O O . THR B 1 192 ? -31.516 -9.812 -4.848 1 69.19 192 THR B O 1
ATOM 3059 N N . GLY B 1 193 ? -29.906 -8.969 -6.062 1 51.12 193 GLY B N 1
ATOM 3060 C CA . GLY B 1 193 ? -30.781 -8.836 -7.215 1 51.12 193 GLY B CA 1
ATOM 3061 C C . GLY B 1 193 ? -31.219 -10.172 -7.797 1 51.12 193 GLY B C 1
ATOM 3062 O O . GLY B 1 193 ? -32.25 -10.258 -8.445 1 51.12 193 GLY B O 1
ATOM 3063 N N . ALA B 1 194 ? -30.406 -11.156 -7.785 1 48.16 194 ALA B N 1
ATOM 3064 C CA . ALA B 1 194 ? -30.875 -12.453 -8.266 1 48.16 194 ALA B CA 1
ATOM 3065 C C . ALA B 1 194 ? -32.094 -12.93 -7.48 1 48.16 194 ALA B C 1
ATOM 3067 O O . ALA B 1 194 ? -32.906 -13.711 -7.984 1 48.16 194 ALA B O 1
ATOM 3068 N N . THR B 1 195 ? -32.188 -12.453 -6.289 1 41.66 195 THR B N 1
ATOM 3069 C CA . THR B 1 195 ? -33.406 -12.867 -5.605 1 41.66 195 THR B CA 1
ATOM 3070 C C . THR B 1 195 ? -34.625 -12.133 -6.176 1 41.66 195 THR B C 1
ATOM 3072 O O . THR B 1 195 ? -35.75 -12.672 -6.168 1 41.66 195 THR B O 1
ATOM 3075 N N . TYR B 1 196 ? -34.5 -10.945 -6.523 1 38.09 196 TYR B N 1
ATOM 3076 C CA . TYR B 1 196 ? -35.75 -10.312 -6.977 1 38.09 196 TYR B CA 1
ATOM 3077 C C . TYR B 1 196 ? -36 -10.625 -8.445 1 38.09 196 TYR B C 1
ATOM 3079 O O . TYR B 1 196 ? -37.094 -10.336 -8.961 1 38.09 196 TYR B O 1
ATOM 3087 N N . GLY B 1 197 ? -34.969 -10.945 -9.172 1 32.78 197 GLY B N 1
ATOM 3088 C CA . GLY B 1 197 ? -35.312 -11.219 -10.555 1 32.78 197 GLY B CA 1
ATOM 3089 C C . GLY B 1 197 ? -35.844 -12.633 -10.758 1 32.78 197 GLY B C 1
ATOM 3090 O O . GLY B 1 197 ? -36.094 -13.047 -11.891 1 32.78 197 GLY B O 1
ATOM 3091 N N . SER B 1 198 ? -35.719 -13.516 -9.711 1 28.8 198 SER B N 1
ATOM 3092 C CA . SER B 1 198 ? -36.594 -14.641 -10.008 1 28.8 198 SER B CA 1
ATOM 3093 C C . SER B 1 198 ? -38.031 -14.32 -9.648 1 28.8 198 SER B C 1
ATOM 3095 O O . SER B 1 198 ? -38.281 -13.547 -8.727 1 28.8 198 SER B O 1
#